Protein AF-A0A415E6S1-F1 (afdb_monomer_lite)

InterPro domains:
  IPR002509 NodB homology domain [PF01522] (375-523)
  IPR002509 NodB homology domain [PS51677] (378-561)
  IPR011055 Duplicated hybrid motif [G3DSA:2.70.70.10] (152-291)
  IPR011055 Duplicated hybrid motif [SSF51261] (133-270)
  IPR011330 Glycoside hydrolase/deacetylase, beta/alpha-barrel [SSF88713] (333-526)
  IPR016047 M23ase, beta-sheet core domain [PF01551] (170-270)

Structure (mmCIF, N/CA/C/O backbone):
data_AF-A0A415E6S1-F1
#
_entry.id   AF-A0A415E6S1-F1
#
loop_
_atom_site.group_PDB
_atom_site.id
_atom_site.type_symbol
_atom_site.label_atom_id
_atom_site.label_alt_id
_atom_site.label_comp_id
_atom_site.label_asym_id
_atom_site.label_entity_id
_atom_site.label_seq_id
_atom_site.pdbx_PDB_ins_code
_atom_site.Cartn_x
_atom_site.Cartn_y
_atom_site.Cartn_z
_atom_site.occupancy
_atom_site.B_iso_or_equiv
_atom_site.auth_seq_id
_atom_site.auth_comp_id
_atom_site.auth_asym_id
_atom_site.auth_atom_id
_atom_site.pdbx_PDB_model_num
ATOM 1 N N . MET A 1 1 ? -60.463 43.673 -50.760 1.00 53.19 1 MET A N 1
ATOM 2 C CA . MET A 1 1 ? -59.347 42.719 -50.571 1.00 53.19 1 MET A CA 1
ATOM 3 C C . MET A 1 1 ? -59.192 42.365 -49.080 1.00 53.19 1 MET A C 1
ATOM 5 O O . MET A 1 1 ? -58.122 42.492 -48.517 1.00 53.19 1 MET A O 1
ATOM 9 N N . ALA A 1 2 ? -60.285 41.932 -48.433 1.00 46.44 2 ALA A N 1
ATOM 10 C CA . ALA A 1 2 ? -60.366 41.672 -46.985 1.00 46.44 2 ALA A CA 1
ATOM 11 C C . ALA A 1 2 ? -61.317 40.492 -46.672 1.00 46.44 2 ALA A C 1
ATOM 13 O O . ALA A 1 2 ? -62.048 40.502 -45.691 1.00 46.44 2 ALA A O 1
ATOM 14 N N . LYS A 1 3 ? -61.373 39.492 -47.566 1.00 42.72 3 LYS A N 1
ATOM 15 C CA . LYS A 1 3 ? -62.243 38.303 -47.427 1.00 42.72 3 LYS A CA 1
ATOM 16 C C . LYS A 1 3 ? -61.540 36.968 -47.728 1.00 42.72 3 LYS A C 1
ATOM 18 O O . LYS A 1 3 ? -62.198 35.946 -47.835 1.00 42.72 3 LYS A O 1
ATOM 23 N N . LYS A 1 4 ? -60.202 36.961 -47.827 1.00 46.59 4 LYS A N 1
ATOM 24 C CA . LYS A 1 4 ? -59.379 35.734 -47.914 1.00 46.59 4 LYS A CA 1
ATOM 25 C C . LYS A 1 4 ? -58.456 35.502 -46.703 1.00 46.59 4 LYS A C 1
ATOM 27 O O . LYS A 1 4 ? -57.761 34.499 -46.677 1.00 46.59 4 LYS A O 1
ATOM 32 N N . PHE A 1 5 ? -58.494 36.368 -45.685 1.00 45.91 5 PHE A N 1
ATOM 33 C CA . PHE A 1 5 ? -57.667 36.230 -44.473 1.00 45.91 5 PHE A CA 1
ATOM 34 C C . PHE A 1 5 ? -58.382 35.590 -43.268 1.00 45.91 5 PHE A C 1
ATOM 36 O O . PHE A 1 5 ? -57.725 35.265 -42.289 1.00 45.91 5 PHE A O 1
ATOM 43 N N . PHE A 1 6 ? -59.696 35.343 -43.334 1.00 45.09 6 PHE A N 1
ATOM 44 C CA . PHE A 1 6 ? -60.446 34.782 -42.196 1.00 45.09 6 PHE A CA 1
ATOM 45 C C . PHE A 1 6 ? -60.616 33.252 -42.237 1.00 45.09 6 PHE A C 1
ATOM 47 O O . PHE A 1 6 ? -60.915 32.640 -41.219 1.00 45.09 6 PHE A O 1
ATOM 54 N N . SER A 1 7 ? -60.378 32.611 -43.386 1.00 47.06 7 SER A N 1
ATOM 55 C CA . SER A 1 7 ? -60.571 31.157 -43.538 1.00 47.06 7 SER A CA 1
ATOM 56 C C . SER A 1 7 ? -59.320 30.319 -43.250 1.00 47.06 7 SER A C 1
ATOM 58 O O . SER A 1 7 ? -59.445 29.115 -43.070 1.00 47.06 7 SER A O 1
ATOM 60 N N . VAL A 1 8 ? -58.132 30.929 -43.152 1.00 46.53 8 VAL A N 1
ATOM 61 C CA . VAL A 1 8 ? -56.895 30.226 -42.743 1.00 46.53 8 VAL A CA 1
ATOM 62 C C . VAL A 1 8 ? -56.692 30.280 -41.221 1.00 46.53 8 VAL A C 1
ATOM 64 O O . VAL A 1 8 ? -56.077 29.388 -40.649 1.00 46.53 8 VAL A O 1
ATOM 67 N N . PHE A 1 9 ? -57.289 31.257 -40.529 1.00 44.22 9 PHE A N 1
ATOM 68 C CA . PHE A 1 9 ? -57.158 31.385 -39.073 1.00 44.22 9 PHE A CA 1
ATOM 69 C C . PHE A 1 9 ? -58.071 30.422 -38.288 1.00 44.22 9 PHE A C 1
ATOM 71 O O . PHE A 1 9 ? -57.733 30.024 -37.178 1.00 44.22 9 PHE A O 1
ATOM 78 N N . LEU A 1 10 ? -59.196 29.984 -38.873 1.00 42.66 10 LEU A N 1
ATOM 79 C CA . LEU A 1 10 ? -60.140 29.082 -38.195 1.00 42.66 10 LEU A CA 1
ATOM 80 C C . LEU A 1 10 ? -59.747 27.592 -38.278 1.00 42.66 10 LEU A C 1
ATOM 82 O O . LEU A 1 10 ? -60.163 26.807 -37.434 1.00 42.66 10 LEU A O 1
ATOM 86 N N . ILE A 1 11 ? -58.916 27.200 -39.253 1.00 46.53 11 ILE A N 1
ATOM 87 C CA . ILE A 1 11 ? -58.429 25.813 -39.386 1.00 46.53 11 ILE A CA 1
ATOM 88 C C . ILE A 1 11 ? -57.214 25.558 -38.474 1.00 46.53 11 ILE A C 1
ATOM 90 O O . ILE A 1 11 ? -57.092 24.463 -37.930 1.00 46.53 11 ILE A O 1
ATOM 94 N N . CYS A 1 12 ? -56.380 26.567 -38.189 1.00 42.03 12 CYS A N 1
ATOM 95 C CA . CYS A 1 12 ? -55.294 26.424 -37.209 1.00 42.03 12 CYS A CA 1
ATOM 96 C C . CYS A 1 12 ? -55.788 26.359 -35.752 1.00 42.03 12 CYS A C 1
ATOM 98 O O . CYS A 1 12 ? -55.133 25.731 -34.926 1.00 42.03 12 CYS A O 1
ATOM 100 N N . LEU A 1 13 ? -56.950 26.942 -35.422 1.00 39.31 13 LEU A N 1
ATOM 101 C CA . LEU A 1 13 ? -57.487 26.864 -34.057 1.00 39.31 13 LEU A CA 1
ATOM 102 C C . LEU A 1 13 ? -58.187 25.526 -33.754 1.00 39.31 13 LEU A C 1
ATOM 104 O O . LEU A 1 13 ? -58.185 25.092 -32.609 1.00 39.31 13 LEU A O 1
ATOM 108 N N . LEU A 1 14 ? -58.738 24.842 -34.763 1.00 40.06 14 LEU A N 1
ATOM 109 C CA . LEU A 1 14 ? -59.421 23.551 -34.583 1.00 40.06 14 LEU A CA 1
ATOM 110 C C . LEU A 1 14 ? -58.464 22.348 -34.523 1.00 40.06 14 LEU A C 1
ATOM 112 O O . LEU A 1 14 ? -58.805 21.340 -33.911 1.00 40.06 14 LEU A O 1
ATOM 116 N N . VAL A 1 15 ? -57.242 22.467 -35.057 1.00 41.88 15 VAL A N 1
ATOM 117 C CA . VAL A 1 15 ? -56.177 21.464 -34.847 1.00 41.88 15 VAL A CA 1
ATOM 118 C C . VAL A 1 15 ? -55.492 21.646 -33.481 1.00 41.88 15 VAL A C 1
ATOM 120 O O . VAL A 1 15 ? -55.059 20.666 -32.884 1.00 41.88 15 VAL A O 1
ATOM 123 N N . CYS A 1 16 ? -55.485 22.859 -32.913 1.00 38.66 16 CYS A N 1
ATOM 124 C CA . CYS A 1 16 ? -54.948 23.108 -31.567 1.00 38.66 16 CYS A CA 1
ATOM 125 C C . CYS A 1 16 ? -55.868 22.675 -30.410 1.00 38.66 16 CYS A C 1
ATOM 127 O O . CYS A 1 16 ? -55.388 22.597 -29.284 1.00 38.66 16 CYS A O 1
ATOM 129 N N . VAL A 1 17 ? -57.149 22.373 -30.652 1.00 38.66 17 VAL A N 1
ATOM 130 C CA . VAL A 1 17 ? -58.081 21.910 -29.597 1.00 38.66 17 VAL A CA 1
ATOM 131 C C . VAL A 1 17 ? -58.258 20.382 -29.595 1.00 38.66 17 VAL A C 1
ATOM 133 O O . VAL A 1 17 ? -58.661 19.819 -28.587 1.00 38.66 17 VAL A O 1
ATOM 136 N N . MET A 1 18 ? -57.877 19.672 -30.667 1.00 36.88 18 MET A N 1
ATOM 137 C CA . MET A 1 18 ? -57.965 18.199 -30.720 1.00 36.88 18 MET A CA 1
ATOM 138 C C . MET A 1 18 ? -56.642 17.457 -30.459 1.00 36.88 18 MET A C 1
ATOM 140 O O . MET A 1 18 ? -56.629 16.230 -30.441 1.00 36.88 18 MET A O 1
ATOM 144 N N . VAL A 1 19 ? -55.539 18.169 -30.202 1.00 40.16 19 VAL A N 1
ATOM 145 C CA . VAL A 1 19 ? -54.283 17.570 -29.691 1.00 40.16 19 VAL A CA 1
ATOM 146 C C . VAL A 1 19 ? -54.112 17.819 -28.180 1.00 40.16 19 VAL A C 1
ATOM 148 O O . VAL A 1 19 ? -53.175 17.325 -27.566 1.00 40.16 19 VAL A O 1
ATOM 151 N N . SER A 1 20 ? -55.058 18.512 -27.535 1.00 38.81 20 SER A N 1
ATOM 152 C CA . SER A 1 20 ? -55.092 18.683 -26.075 1.00 38.81 20 SER A CA 1
ATOM 153 C C . SER A 1 20 ? -55.926 17.631 -25.329 1.00 38.81 20 SER A C 1
ATOM 155 O O . SER A 1 20 ? -56.014 17.708 -24.109 1.00 38.81 20 SER A O 1
ATOM 157 N N . GLU A 1 21 ? -56.526 16.650 -26.018 1.00 38.66 21 GLU A N 1
ATOM 158 C CA . GLU A 1 21 ? -57.407 15.644 -25.386 1.00 38.66 21 GLU A CA 1
ATOM 159 C C . GLU A 1 21 ? -56.908 14.191 -25.443 1.00 38.66 21 GLU A C 1
ATOM 161 O O . GLU A 1 21 ? -57.520 13.315 -24.837 1.00 38.66 21 GLU A O 1
ATOM 166 N N . HIS A 1 22 ? -55.741 13.912 -26.032 1.00 37.94 22 HIS A N 1
ATOM 167 C CA . HIS A 1 22 ? -55.090 12.611 -25.870 1.00 37.94 22 HIS A CA 1
ATOM 168 C C . HIS A 1 22 ? -53.583 12.766 -25.648 1.00 37.94 22 HIS A C 1
ATOM 170 O O . HIS A 1 22 ? -52.907 13.456 -26.396 1.00 37.94 22 HIS A O 1
ATOM 176 N N . SER A 1 23 ? -53.101 12.089 -24.599 1.00 37.34 23 SER A N 1
ATOM 177 C CA . SER A 1 23 ? -51.720 12.000 -24.102 1.00 37.34 23 SER A CA 1
ATOM 178 C C . SER A 1 23 ? -51.146 13.231 -23.390 1.00 37.34 23 SER A C 1
ATOM 180 O O . SER A 1 23 ? -50.175 13.815 -23.847 1.00 37.34 23 SER A O 1
ATOM 182 N N . VAL A 1 24 ? -51.657 13.542 -22.200 1.00 34.47 24 VAL A N 1
ATOM 183 C CA . VAL A 1 24 ? -50.879 13.315 -20.970 1.00 34.47 24 VAL A CA 1
ATOM 184 C C . VAL A 1 24 ? -51.893 12.862 -19.932 1.00 34.47 24 VAL A C 1
ATOM 186 O O . VAL A 1 24 ? -52.658 13.655 -19.392 1.00 34.47 24 VAL A O 1
ATOM 189 N N . GLN A 1 25 ? -51.932 11.555 -19.679 1.00 31.17 25 GLN A N 1
ATOM 190 C CA . GLN A 1 25 ? -52.354 11.066 -18.377 1.00 31.17 25 GLN A CA 1
ATOM 191 C C . GLN A 1 25 ? -51.451 11.802 -17.396 1.00 31.17 25 GLN A C 1
ATOM 193 O O . GLN A 1 25 ? -50.261 11.502 -17.304 1.00 31.17 25 GLN A O 1
ATOM 198 N N . GLY A 1 26 ? -51.983 12.846 -16.759 1.00 30.20 26 GLY A N 1
ATOM 199 C CA . GLY A 1 26 ? -51.362 13.380 -15.573 1.00 30.20 26 GLY A CA 1
ATOM 200 C C . GLY A 1 26 ? -51.194 12.177 -14.669 1.00 30.20 26 GLY A C 1
ATOM 201 O O . GLY A 1 26 ? -52.184 11.641 -14.169 1.00 30.20 26 GLY A O 1
ATOM 202 N N . LEU A 1 27 ? -49.953 11.717 -14.497 1.00 28.41 27 LEU A N 1
ATOM 203 C CA . LEU A 1 27 ? -49.607 11.110 -13.235 1.00 28.41 27 LEU A CA 1
ATOM 204 C C . LEU A 1 27 ? -49.945 12.205 -12.228 1.00 28.41 27 LEU A C 1
ATOM 206 O O . LEU A 1 27 ? -49.181 13.142 -12.007 1.00 28.41 27 LEU A O 1
ATOM 210 N N . MET A 1 28 ? -51.147 12.102 -11.662 1.00 26.94 28 MET A N 1
ATOM 211 C CA . MET A 1 28 ? -51.318 12.363 -10.255 1.00 26.94 28 MET A CA 1
ATOM 212 C C . MET A 1 28 ? -50.160 11.625 -9.599 1.00 26.94 28 MET A C 1
ATOM 214 O O . MET A 1 28 ? -50.206 10.412 -9.411 1.00 26.94 28 MET A O 1
ATOM 218 N N . VAL A 1 29 ? -49.083 12.359 -9.328 1.00 31.41 29 VAL A N 1
ATOM 219 C CA . VAL A 1 29 ? -48.224 12.030 -8.211 1.00 31.41 29 VAL A CA 1
ATOM 220 C C . VAL A 1 29 ? -49.185 12.114 -7.044 1.00 31.41 29 VAL A C 1
ATOM 222 O O . VAL A 1 29 ? -49.510 13.196 -6.554 1.00 31.41 29 VAL A O 1
ATOM 225 N N . THR A 1 30 ? -49.746 10.961 -6.694 1.00 28.36 30 THR A N 1
ATOM 226 C CA . THR A 1 30 ? -50.230 10.705 -5.357 1.00 28.36 30 THR A CA 1
ATOM 227 C C . THR A 1 30 ? -49.049 11.067 -4.483 1.00 28.36 30 THR A C 1
ATOM 229 O O . THR A 1 30 ? -48.061 10.338 -4.397 1.00 28.36 30 THR A O 1
ATOM 232 N N . SER A 1 31 ? -49.079 12.281 -3.940 1.00 35.88 31 SER A N 1
ATOM 233 C CA . SER A 1 31 ? -48.238 12.614 -2.822 1.00 35.88 31 SER A CA 1
ATOM 234 C C . SER A 1 31 ? -48.747 11.733 -1.696 1.00 35.88 31 SER A C 1
ATOM 236 O O . SER A 1 31 ? -49.582 12.130 -0.888 1.00 35.88 31 SER A O 1
ATOM 238 N N . ASP A 1 32 ? -48.190 10.530 -1.618 1.00 34.91 32 ASP A N 1
ATOM 239 C CA . ASP A 1 32 ? -48.015 9.839 -0.355 1.00 34.91 32 ASP A CA 1
ATOM 240 C C . ASP A 1 32 ? -47.027 10.674 0.472 1.00 34.91 32 ASP A C 1
ATOM 242 O O . ASP A 1 32 ? -45.931 10.255 0.829 1.00 34.91 32 ASP A O 1
ATOM 246 N N . LYS A 1 33 ? -47.420 11.913 0.797 1.00 42.38 33 LYS A N 1
ATOM 247 C CA . LYS A 1 33 ? -46.926 12.620 1.965 1.00 42.38 33 LYS A CA 1
ATOM 248 C C . LYS A 1 33 ? -47.604 11.959 3.157 1.00 42.38 33 LYS A C 1
ATOM 250 O O . LYS A 1 33 ? -48.403 12.569 3.863 1.00 42.38 33 LYS A O 1
ATOM 255 N N . ALA A 1 34 ? -47.209 10.715 3.424 1.00 40.41 34 ALA A N 1
ATOM 256 C CA . ALA A 1 34 ? -46.906 10.388 4.800 1.00 40.41 34 ALA A CA 1
ATOM 257 C C . ALA A 1 34 ? -45.956 11.501 5.253 1.00 40.41 34 ALA A C 1
ATOM 259 O O . ALA A 1 34 ? -44.884 11.681 4.674 1.00 40.41 34 ALA A O 1
ATOM 260 N N . ASN A 1 35 ? -46.420 12.359 6.158 1.00 45.81 35 ASN A N 1
ATOM 261 C CA . ASN A 1 35 ? -45.627 13.448 6.705 1.00 45.81 35 ASN A CA 1
ATOM 262 C C . ASN A 1 35 ? -44.537 12.785 7.553 1.00 45.81 35 ASN A C 1
ATOM 264 O O . ASN A 1 35 ? -44.723 12.574 8.746 1.00 45.81 35 ASN A O 1
ATOM 268 N N . LYS A 1 36 ? -43.477 12.303 6.898 1.00 55.59 36 LYS A N 1
ATOM 269 C CA . LYS A 1 36 ? -42.393 11.598 7.565 1.00 55.59 36 LYS A CA 1
ATOM 270 C C . LYS A 1 36 ? -41.758 12.579 8.548 1.00 55.59 36 LYS A C 1
ATOM 272 O O . LYS A 1 36 ? -41.438 13.714 8.185 1.00 55.59 36 LYS A O 1
ATOM 277 N N . ASP A 1 37 ? -41.632 12.141 9.792 1.00 77.31 37 ASP A N 1
ATOM 278 C CA . ASP A 1 37 ? -41.113 12.940 10.895 1.00 77.31 37 ASP A CA 1
ATOM 279 C C . ASP A 1 37 ? -39.579 12.877 10.899 1.00 77.31 37 ASP A C 1
ATOM 281 O O . ASP A 1 37 ? -38.951 12.092 11.611 1.00 77.31 37 ASP A O 1
ATOM 285 N N . TYR A 1 38 ? -38.964 13.637 9.993 1.00 81.62 38 TYR A N 1
ATOM 286 C CA . TYR A 1 38 ? -37.515 13.810 9.918 1.00 81.62 38 TYR A CA 1
ATOM 287 C C . TYR A 1 38 ? -37.131 15.281 10.092 1.00 81.62 38 TYR A C 1
ATOM 289 O O . TYR A 1 38 ? -37.930 16.189 9.850 1.00 81.62 38 TYR A O 1
ATOM 297 N N . ILE A 1 39 ? -35.888 15.513 10.521 1.00 87.81 39 ILE A N 1
ATOM 298 C CA . ILE A 1 39 ? -35.349 16.854 10.754 1.00 87.81 39 ILE A CA 1
ATOM 299 C C . ILE A 1 39 ? -35.243 17.597 9.416 1.00 87.81 39 ILE A C 1
ATOM 301 O O . ILE A 1 39 ? -34.673 17.086 8.454 1.00 87.81 39 ILE A O 1
ATOM 305 N N . LYS A 1 40 ? -35.808 18.808 9.355 1.00 88.38 40 LYS A N 1
ATOM 306 C CA . LYS A 1 40 ? -35.870 19.642 8.136 1.00 88.38 40 LYS A CA 1
ATOM 307 C C . LYS A 1 40 ? -34.883 20.807 8.135 1.00 88.38 40 LYS A C 1
ATOM 309 O O . LYS A 1 40 ? -34.730 21.463 7.112 1.00 88.38 40 LYS A O 1
ATOM 314 N N . TRP A 1 41 ? -34.258 21.075 9.274 1.00 88.50 41 TRP A N 1
ATOM 315 C CA . TRP A 1 41 ? -33.270 22.125 9.466 1.00 88.50 41 TRP A CA 1
ATOM 316 C C . TRP A 1 41 ? -32.415 21.772 10.682 1.00 88.50 41 TRP A C 1
ATOM 318 O O . TRP A 1 41 ? -32.930 21.147 11.607 1.00 88.50 41 TRP A O 1
ATOM 328 N N . VAL A 1 42 ? -31.138 22.146 10.656 1.00 90.88 42 VAL A N 1
ATOM 329 C CA . VAL A 1 42 ? -30.187 21.953 11.753 1.00 90.88 42 VAL A CA 1
ATOM 330 C C . VAL A 1 42 ? -29.473 23.273 12.001 1.00 90.88 42 VAL A C 1
ATOM 332 O O . VAL A 1 42 ? -29.008 23.897 11.048 1.00 90.88 42 VAL A O 1
ATOM 335 N N . ASP A 1 43 ? -29.397 23.660 13.273 1.00 84.50 43 ASP A N 1
ATOM 336 C CA . ASP A 1 43 ? -28.526 24.738 13.733 1.00 84.50 43 ASP A CA 1
ATOM 337 C C . ASP A 1 43 ? -27.207 24.132 14.193 1.00 84.50 43 ASP A C 1
ATOM 339 O O . ASP A 1 43 ? -27.214 23.271 15.076 1.00 84.50 43 ASP A O 1
ATOM 343 N N . PHE A 1 44 ? -26.096 24.545 13.596 1.00 90.94 44 PHE A N 1
ATOM 344 C CA . PHE A 1 44 ? -24.767 24.053 13.954 1.00 90.94 44 PHE A CA 1
ATOM 345 C C . PHE A 1 44 ? -23.789 25.222 14.091 1.00 90.94 44 PHE A C 1
ATOM 347 O O . PHE A 1 44 ? -22.757 25.268 13.434 1.00 90.94 44 PHE A O 1
ATOM 354 N N . ASP A 1 45 ? -24.142 26.181 14.943 1.00 88.56 45 ASP A N 1
ATOM 355 C CA . ASP A 1 45 ? -23.310 27.339 15.291 1.00 88.56 45 ASP A CA 1
ATOM 356 C C . ASP A 1 45 ? -22.464 27.056 16.545 1.00 88.56 45 ASP A C 1
ATOM 358 O O . ASP A 1 45 ? -22.467 27.810 17.513 1.00 88.56 45 ASP A O 1
ATOM 362 N N . ILE A 1 46 ? -21.809 25.889 16.588 1.00 95.06 46 ILE A N 1
ATOM 363 C CA . ILE A 1 46 ? -20.961 25.497 17.722 1.00 95.06 46 ILE A CA 1
ATOM 364 C C . ILE A 1 46 ? -19.588 26.152 17.560 1.00 95.06 46 ILE A C 1
ATOM 366 O O . ILE A 1 46 ? -18.941 26.006 16.522 1.00 95.06 46 ILE A O 1
ATOM 370 N N . THR A 1 47 ? -19.106 26.836 18.600 1.00 96.12 47 THR A N 1
ATOM 371 C CA . THR A 1 47 ? -17.765 27.433 18.592 1.00 96.12 47 THR A CA 1
ATOM 372 C C . THR A 1 47 ? -16.670 26.367 18.584 1.00 96.12 47 THR A C 1
ATOM 374 O O . THR A 1 47 ? -16.848 25.237 19.043 1.00 96.12 47 THR A O 1
ATOM 377 N N . TYR A 1 48 ? -15.492 26.740 18.079 1.00 95.88 48 TYR A N 1
ATOM 378 C CA . TYR A 1 48 ? -14.317 25.867 18.094 1.00 95.88 48 TYR A CA 1
ATOM 379 C C . TYR A 1 48 ? -13.960 25.429 19.524 1.00 95.88 48 TYR A C 1
ATOM 381 O O . TYR A 1 48 ? -13.646 24.265 19.747 1.00 95.88 48 TYR A O 1
ATOM 389 N N . GLU A 1 49 ? -14.042 26.352 20.483 1.00 97.81 49 GLU A N 1
ATOM 390 C CA . GLU A 1 49 ? -13.709 26.118 21.886 1.00 97.81 49 GLU A CA 1
ATOM 391 C C . GLU A 1 49 ? -14.653 25.082 22.516 1.00 97.81 49 GLU A C 1
ATOM 393 O O . GLU A 1 49 ? -14.190 24.150 23.164 1.00 97.81 49 GLU A O 1
ATOM 398 N N . ALA A 1 50 ? -15.963 25.180 22.257 1.00 98.19 50 ALA A N 1
ATOM 399 C CA . ALA A 1 50 ? -16.932 24.202 22.751 1.00 98.19 50 ALA A CA 1
ATOM 400 C C . ALA A 1 50 ? -16.741 22.812 22.120 1.00 98.19 50 ALA A C 1
ATOM 402 O O . ALA A 1 50 ? -16.864 21.805 22.816 1.00 98.19 50 ALA A O 1
ATOM 403 N N . LEU A 1 51 ? -16.426 22.750 20.818 1.00 98.19 51 LEU A N 1
ATOM 404 C CA . LEU A 1 51 ? -16.111 21.490 20.135 1.00 98.19 51 LEU A CA 1
ATOM 405 C C . LEU A 1 51 ? -14.866 20.822 20.725 1.00 98.19 51 LEU A C 1
ATOM 407 O O . LEU A 1 51 ? -14.899 19.627 21.004 1.00 98.19 51 LEU A O 1
ATOM 411 N N . GLU A 1 52 ? -13.779 21.578 20.894 1.00 98.06 52 GLU A N 1
ATOM 412 C CA . GLU A 1 52 ? -12.516 21.059 21.423 1.00 98.06 52 GLU A CA 1
ATOM 413 C C . GLU A 1 52 ? -12.663 20.581 22.870 1.00 98.06 52 GLU A C 1
ATOM 415 O O . GLU A 1 52 ? -12.247 19.467 23.184 1.00 98.06 52 GLU A O 1
ATOM 420 N N . ASP A 1 53 ? -13.295 21.375 23.734 1.00 98.50 53 ASP A N 1
ATOM 421 C CA . ASP A 1 53 ? -13.455 21.020 25.143 1.00 98.50 53 ASP A CA 1
ATOM 422 C C . ASP A 1 53 ? -14.346 19.780 25.321 1.00 98.50 53 ASP A C 1
ATOM 424 O O . ASP A 1 53 ? -13.968 18.850 26.033 1.00 98.50 53 ASP A O 1
ATOM 428 N N . ALA A 1 54 ? -15.493 19.713 24.631 1.00 98.62 54 ALA A N 1
ATOM 429 C CA . ALA A 1 54 ? -16.375 18.547 24.698 1.00 98.62 54 ALA A CA 1
ATOM 430 C C . ALA A 1 54 ? -15.695 17.280 24.149 1.00 98.62 54 ALA A C 1
ATOM 432 O O . ALA A 1 54 ? -15.832 16.205 24.731 1.00 98.62 54 ALA A O 1
ATOM 433 N N . MET A 1 55 ? -14.937 17.408 23.054 1.00 98.25 55 MET A N 1
ATOM 434 C CA . MET A 1 55 ? -14.163 16.312 22.469 1.00 98.25 55 MET A CA 1
ATOM 435 C C . MET A 1 55 ? -13.094 15.786 23.432 1.00 98.25 55 MET A C 1
ATOM 437 O O . MET A 1 55 ? -12.938 14.574 23.563 1.00 98.25 55 MET A O 1
ATOM 441 N N . ASN A 1 56 ? -12.360 16.676 24.105 1.00 97.81 56 ASN A N 1
ATOM 442 C CA . ASN A 1 56 ? -11.329 16.274 25.060 1.00 97.81 56 ASN A CA 1
ATOM 443 C C . ASN A 1 56 ? -11.937 15.501 26.236 1.00 97.81 56 ASN A C 1
ATOM 445 O O . ASN A 1 56 ? -11.406 14.456 26.596 1.00 97.81 56 ASN A O 1
ATOM 449 N N . VAL A 1 57 ? -13.083 15.942 26.769 1.00 98.12 57 VAL A N 1
ATOM 450 C CA . VAL A 1 57 ? -13.795 15.210 27.832 1.00 98.12 57 VAL A CA 1
ATOM 451 C C . VAL A 1 57 ? -14.218 13.810 27.375 1.00 98.12 57 VAL A C 1
ATOM 453 O O . VAL A 1 57 ? -14.021 12.841 28.108 1.00 98.12 57 VAL A O 1
ATOM 456 N N . ASP A 1 58 ? -14.764 13.674 26.167 1.00 98.19 58 ASP A N 1
ATOM 457 C CA . ASP A 1 58 ? -15.154 12.374 25.600 1.00 98.19 58 ASP A CA 1
ATOM 458 C C . ASP A 1 58 ? -13.952 11.424 25.503 1.00 98.19 58 ASP A C 1
ATOM 460 O O . ASP A 1 58 ? -13.994 10.307 26.024 1.00 98.19 58 ASP A O 1
ATOM 464 N N . ILE A 1 59 ? -12.832 11.910 24.958 1.00 95.50 59 ILE A N 1
ATOM 465 C CA . ILE A 1 59 ? -11.588 11.142 24.840 1.00 95.50 59 ILE A CA 1
ATOM 466 C C . ILE A 1 59 ? -11.028 10.750 26.215 1.00 95.50 59 ILE A C 1
ATOM 468 O O . ILE A 1 59 ? -10.676 9.591 26.431 1.00 95.50 59 ILE A O 1
ATOM 472 N N . GLU A 1 60 ? -10.948 11.692 27.156 1.00 95.69 60 GLU A N 1
ATOM 473 C CA . GLU A 1 60 ? -10.356 11.478 28.483 1.00 95.69 60 GLU A CA 1
ATOM 474 C C . GLU A 1 60 ? -11.183 10.533 29.364 1.00 95.69 60 GLU A C 1
ATOM 476 O O . GLU A 1 60 ? -10.631 9.826 30.213 1.00 95.69 60 GLU A O 1
ATOM 481 N N . THR A 1 61 ? -12.503 10.506 29.173 1.00 95.31 61 THR A N 1
ATOM 482 C CA . THR A 1 61 ? -13.422 9.674 29.963 1.00 95.31 61 THR A CA 1
ATOM 483 C C . THR A 1 61 ? -13.692 8.303 29.345 1.00 95.31 61 THR A C 1
ATOM 485 O O . THR A 1 61 ? -14.308 7.465 29.994 1.00 95.31 61 THR A O 1
ATOM 488 N N . TYR A 1 62 ? -13.223 8.032 28.122 1.00 91.81 62 TYR A N 1
ATOM 489 C CA . TYR A 1 62 ? -13.519 6.794 27.389 1.00 91.81 62 TYR A CA 1
ATOM 490 C C . TYR A 1 62 ? -13.159 5.500 28.135 1.00 91.81 62 TYR A C 1
ATOM 492 O O . TYR A 1 62 ? -13.934 4.546 28.123 1.00 91.81 62 TYR A O 1
ATOM 500 N N . GLU A 1 63 ? -12.005 5.460 28.807 1.00 87.69 63 GLU A N 1
ATOM 501 C CA . GLU A 1 63 ? -11.568 4.284 29.580 1.00 87.69 63 GLU A CA 1
ATOM 502 C C . GLU A 1 63 ? -12.002 4.320 31.056 1.00 87.69 63 GLU A C 1
ATOM 504 O O . GLU A 1 63 ? -11.616 3.450 31.840 1.00 87.69 63 GLU A O 1
ATOM 509 N N . GLN A 1 64 ? -12.772 5.331 31.462 1.00 90.12 64 GLN A N 1
ATOM 510 C CA . GLN A 1 64 ? -13.242 5.478 32.837 1.00 90.12 64 GLN A CA 1
ATOM 511 C C . GLN A 1 64 ? -14.576 4.747 33.042 1.00 90.12 64 GLN A C 1
ATOM 513 O O . GLN A 1 64 ? -15.309 4.473 32.093 1.00 90.12 64 GLN A O 1
ATOM 518 N N . ASP A 1 65 ? -14.922 4.460 34.302 1.00 84.19 65 ASP A N 1
ATOM 519 C CA . ASP A 1 65 ? -16.202 3.820 34.654 1.00 84.19 65 ASP A CA 1
ATOM 520 C C . ASP A 1 65 ? -17.417 4.640 34.172 1.00 84.19 65 ASP A C 1
ATOM 522 O O . ASP A 1 65 ? -18.476 4.082 33.880 1.00 84.19 65 ASP A O 1
ATOM 526 N N . LEU A 1 66 ? -17.251 5.964 34.075 1.00 89.75 66 LEU A N 1
ATOM 527 C CA . LEU A 1 66 ? -18.210 6.901 33.507 1.00 89.75 66 LEU A CA 1
ATOM 528 C C . LEU A 1 66 ? -17.599 7.567 32.268 1.00 89.75 66 LEU A C 1
ATOM 530 O O . LEU A 1 66 ? -16.807 8.499 32.388 1.00 89.75 66 LEU A O 1
ATOM 534 N N . HIS A 1 67 ? -18.015 7.118 31.088 1.00 93.50 67 HIS A N 1
ATOM 535 C CA . HIS A 1 67 ? -17.718 7.788 29.825 1.00 93.50 67 HIS A CA 1
ATOM 536 C C . HIS A 1 67 ? -18.769 8.864 29.522 1.00 93.50 67 HIS A C 1
ATOM 538 O O . HIS A 1 67 ? -19.971 8.605 29.622 1.00 93.50 67 HIS A O 1
ATOM 544 N N . VAL A 1 68 ? -18.326 10.062 29.134 1.00 95.31 68 VAL A N 1
ATOM 545 C CA . VAL A 1 68 ? -19.197 11.211 28.861 1.00 95.31 68 VAL A CA 1
ATOM 546 C C . VAL A 1 68 ? -19.101 11.596 27.389 1.00 95.31 68 VAL A C 1
ATOM 548 O O . VAL A 1 68 ? -18.080 12.117 26.954 1.00 95.31 68 VAL A O 1
ATOM 551 N N . SER A 1 69 ? -20.173 11.387 26.618 1.00 96.19 69 SER A N 1
ATOM 552 C CA . SER A 1 69 ? -20.139 11.684 25.184 1.00 96.19 69 SER A CA 1
ATOM 553 C C . SER A 1 69 ? -20.114 13.187 24.896 1.00 96.19 69 SER A C 1
ATOM 555 O O . SER A 1 69 ? -20.939 13.951 25.402 1.00 96.19 69 SER A O 1
ATOM 557 N N . TRP A 1 70 ? -19.256 13.618 23.973 1.00 98.00 70 TRP A N 1
ATOM 558 C CA . TRP A 1 70 ? -19.229 14.994 23.479 1.00 98.00 70 TRP A CA 1
ATOM 559 C C . TRP A 1 70 ? -20.539 15.405 22.804 1.00 98.00 70 TRP A C 1
ATOM 561 O O . TRP A 1 70 ? -20.909 16.576 22.858 1.00 98.00 70 TRP A O 1
ATOM 571 N N . VAL A 1 71 ? -21.291 14.465 22.215 1.00 98.06 71 VAL A N 1
ATOM 572 C CA . VAL A 1 71 ? -22.602 14.773 21.630 1.00 98.06 71 VAL A CA 1
ATOM 573 C C . VAL A 1 71 ? -23.611 15.109 22.725 1.00 98.06 71 VAL A C 1
ATOM 575 O O . VAL A 1 71 ? -24.398 16.041 22.553 1.00 98.06 71 VAL A O 1
ATOM 578 N N . ASP A 1 72 ? -23.557 14.409 23.860 1.00 98.25 72 ASP A N 1
ATOM 579 C CA . ASP A 1 72 ? -24.403 14.700 25.018 1.00 98.25 72 ASP A CA 1
ATOM 580 C C . ASP A 1 72 ? -24.084 16.066 25.610 1.00 98.25 72 ASP A C 1
ATOM 582 O O . ASP A 1 72 ? -24.996 16.872 25.809 1.00 98.25 72 ASP A O 1
ATOM 586 N N . ILE A 1 73 ? -22.792 16.353 25.806 1.00 98.50 73 ILE A N 1
ATOM 587 C CA . ILE A 1 73 ? -22.314 17.651 26.289 1.00 98.50 73 ILE A CA 1
ATOM 588 C C . ILE A 1 73 ? -22.816 18.765 25.367 1.00 98.50 73 ILE A C 1
ATOM 590 O O . ILE A 1 73 ? -23.462 19.710 25.818 1.00 98.50 73 ILE A O 1
ATOM 594 N N . LEU A 1 74 ? -22.572 18.652 24.060 1.00 98.50 74 LEU A N 1
ATOM 595 C CA . LEU A 1 74 ? -22.939 19.689 23.099 1.00 98.50 74 LEU A CA 1
ATOM 596 C C . LEU A 1 74 ? -24.459 19.850 22.983 1.00 98.50 74 LEU A C 1
ATOM 598 O O . LEU A 1 74 ? -24.945 20.979 22.932 1.00 98.50 74 LEU A O 1
ATOM 602 N N . ALA A 1 75 ? -25.232 18.762 22.999 1.00 98.25 75 ALA A N 1
ATOM 603 C CA . ALA A 1 75 ? -26.693 18.829 22.962 1.00 98.25 75 ALA A CA 1
ATOM 604 C C . ALA A 1 75 ? -27.281 19.466 24.231 1.00 98.25 75 ALA A C 1
ATOM 606 O O . ALA A 1 75 ? -28.240 20.242 24.150 1.00 98.25 75 ALA A O 1
ATOM 607 N N . PHE A 1 76 ? -26.691 19.182 25.395 1.00 98.38 76 PHE A N 1
ATOM 608 C CA . PHE A 1 76 ? -27.006 19.856 26.652 1.00 98.38 76 PHE A CA 1
ATOM 609 C C . PHE A 1 76 ? -26.692 21.357 26.578 1.00 98.38 76 PHE A C 1
ATOM 611 O O . PHE A 1 76 ? -27.565 22.179 26.870 1.00 98.38 76 PHE A O 1
ATOM 618 N N . LEU A 1 77 ? -25.487 21.730 26.132 1.00 98.19 77 LEU A N 1
ATOM 619 C CA . LEU A 1 77 ? -25.076 23.130 25.993 1.00 98.19 77 LEU A CA 1
ATOM 620 C C . LEU A 1 77 ? -25.979 23.884 25.011 1.00 98.19 77 LEU A C 1
ATOM 622 O O . LEU A 1 77 ? -26.431 24.987 25.308 1.00 98.19 77 LEU A O 1
ATOM 626 N N . ALA A 1 78 ? -26.346 23.264 23.891 1.00 97.44 78 ALA A N 1
ATOM 627 C CA . ALA A 1 78 ? -27.275 23.856 22.940 1.00 97.44 78 ALA A CA 1
ATOM 628 C C . ALA A 1 78 ? -28.666 24.079 23.545 1.00 97.44 78 ALA A C 1
ATOM 630 O O . ALA A 1 78 ? -29.271 25.127 23.322 1.00 97.44 78 ALA A O 1
ATOM 631 N N . CYS A 1 79 ? -29.165 23.158 24.375 1.00 96.75 79 CYS A N 1
ATOM 632 C CA . CYS A 1 79 ? -30.400 23.391 25.127 1.00 96.75 79 CYS A CA 1
ATOM 633 C C . CYS A 1 79 ? -30.263 24.545 26.117 1.00 96.75 79 CYS A C 1
ATOM 635 O O . CYS A 1 79 ? -31.184 25.354 26.247 1.00 96.75 79 CYS A O 1
ATOM 637 N N . LYS A 1 80 ? -29.125 24.617 26.811 1.00 96.38 80 LYS A N 1
ATOM 638 C CA . LYS A 1 80 ? -28.834 25.650 27.804 1.00 96.38 80 LYS A CA 1
ATOM 639 C C . LYS A 1 80 ? -28.753 27.043 27.179 1.00 96.38 80 LYS A C 1
ATOM 641 O O . LYS A 1 80 ? -29.274 27.994 27.757 1.00 96.38 80 LYS A O 1
ATOM 646 N N . TYR A 1 81 ? -28.138 27.152 26.007 1.00 96.06 81 TYR A N 1
ATOM 647 C CA . TYR A 1 81 ? -27.910 28.419 25.312 1.00 96.06 81 TYR A CA 1
ATOM 648 C C . TYR A 1 81 ? -28.963 28.742 24.245 1.00 96.06 81 TYR A C 1
ATOM 650 O O . TYR A 1 81 ? -28.935 29.817 23.656 1.00 96.06 81 TYR A O 1
ATOM 658 N N . GLY A 1 82 ? -29.904 27.832 23.983 1.00 93.25 82 GLY A N 1
ATOM 659 C CA . GLY A 1 82 ? -30.876 27.987 22.901 1.00 93.25 82 GLY A CA 1
ATOM 660 C C . GLY A 1 82 ? -30.247 27.924 21.504 1.00 93.25 82 GLY A C 1
ATOM 661 O O . GLY A 1 82 ? -30.780 28.533 20.583 1.00 93.25 82 GLY A O 1
ATOM 662 N N . GLY A 1 83 ? -29.126 27.210 21.357 1.00 90.44 83 GLY A N 1
ATOM 663 C CA . GLY A 1 83 ? -28.355 27.076 20.115 1.00 90.44 83 GLY A CA 1
ATOM 664 C C . GLY A 1 83 ? -27.243 28.111 19.899 1.00 90.44 83 GLY A C 1
ATOM 665 O O . GLY A 1 83 ? -26.425 27.902 19.015 1.00 90.44 83 GLY A O 1
ATOM 666 N N . ASP A 1 84 ? -27.165 29.175 20.705 1.00 92.50 84 ASP A N 1
ATOM 667 C CA . ASP A 1 84 ? -26.181 30.259 20.546 1.00 92.50 84 ASP A CA 1
ATOM 668 C C . ASP A 1 84 ? -24.912 30.009 21.383 1.00 92.50 84 ASP A C 1
ATOM 670 O O . ASP A 1 84 ? -24.850 30.328 22.575 1.00 92.50 84 ASP A O 1
ATOM 674 N N . PHE A 1 85 ? -23.870 29.450 20.764 1.00 95.62 85 PHE A N 1
ATOM 675 C CA . PHE A 1 85 ? -22.603 29.173 21.451 1.00 95.62 85 PHE A CA 1
ATOM 676 C C . PHE A 1 85 ? -21.704 30.404 21.631 1.00 95.62 85 PHE A C 1
ATOM 678 O O . PHE A 1 85 ? -20.634 30.274 22.230 1.00 95.62 85 PHE A O 1
ATOM 685 N N . SER A 1 86 ? -22.118 31.617 21.236 1.00 93.00 86 SER A N 1
ATOM 686 C CA . SER A 1 86 ? -21.376 32.830 21.623 1.00 93.00 86 SER A CA 1
ATOM 687 C C . SER A 1 86 ? -21.360 33.043 23.148 1.00 93.00 86 SER A C 1
ATOM 689 O O . SER A 1 86 ? -20.488 33.734 23.678 1.00 93.00 86 SER A O 1
ATOM 691 N N . MET A 1 87 ? -22.293 32.402 23.864 1.00 92.44 87 MET A N 1
ATOM 692 C CA . MET A 1 87 ? -22.393 32.392 25.327 1.00 92.44 87 MET A CA 1
ATOM 693 C C . MET A 1 87 ? -21.614 31.251 26.002 1.00 92.44 87 MET A C 1
ATOM 695 O O . MET A 1 87 ? -21.721 31.090 27.219 1.00 92.44 87 MET A O 1
ATOM 699 N N . TYR A 1 88 ? -20.858 30.456 25.237 1.00 97.19 88 TYR A N 1
ATOM 700 C CA . TYR A 1 88 ? -20.162 29.275 25.740 1.00 97.19 88 TYR A CA 1
ATOM 701 C C . TYR A 1 88 ? -19.282 29.574 26.964 1.00 97.19 88 TYR A C 1
ATOM 703 O O . TYR A 1 88 ? -18.484 30.516 26.982 1.00 97.19 88 TYR A O 1
ATOM 711 N N . SER A 1 89 ? -19.404 28.725 27.986 1.00 97.19 89 SER A N 1
ATOM 712 C CA . SER A 1 89 ? -18.550 28.734 29.167 1.00 97.19 89 SER A CA 1
ATOM 713 C C . SER A 1 89 ? -18.113 27.319 29.522 1.00 97.19 89 SER A C 1
ATOM 715 O O . SER A 1 89 ? -18.952 26.460 29.771 1.00 97.19 89 SER A O 1
ATOM 717 N N . HIS A 1 90 ? -16.801 27.107 29.657 1.00 97.25 90 HIS A N 1
ATOM 718 C CA . HIS A 1 90 ? -16.224 25.824 30.082 1.00 97.25 90 HIS A CA 1
ATOM 719 C C . HIS A 1 90 ? -16.824 25.299 31.401 1.00 97.25 90 HIS A C 1
ATOM 721 O O . HIS A 1 90 ? -17.044 24.106 31.560 1.00 97.25 90 HIS A O 1
ATOM 727 N N . LYS A 1 91 ? -17.219 26.207 32.308 1.00 98.06 91 LYS A N 1
ATOM 728 C CA . LYS A 1 91 ? -17.870 25.864 33.585 1.00 98.06 91 LYS A CA 1
ATOM 729 C C . LYS A 1 91 ? -19.165 25.069 33.424 1.00 98.06 91 LYS A C 1
ATOM 731 O O . LYS A 1 91 ? -19.585 24.396 34.359 1.00 98.06 91 LYS A O 1
ATOM 736 N N . ASP A 1 92 ? -19.838 25.201 32.285 1.00 98.19 92 ASP A N 1
ATOM 737 C CA . ASP A 1 92 ? -21.064 24.457 32.019 1.00 98.19 92 ASP A CA 1
ATOM 738 C C . ASP A 1 92 ? -20.775 23.002 31.623 1.00 98.19 92 ASP A C 1
ATOM 740 O O . ASP A 1 92 ? -21.608 22.141 31.903 1.00 98.19 92 ASP A O 1
ATOM 744 N N . ILE A 1 93 ? -19.596 22.720 31.053 1.00 98.19 93 ILE A N 1
ATOM 745 C CA . ILE A 1 93 ? -19.086 21.353 30.874 1.00 98.19 93 ILE A CA 1
ATOM 746 C C . ILE A 1 93 ? -18.677 20.779 32.229 1.00 98.19 93 ILE A C 1
ATOM 748 O O . ILE A 1 93 ? -19.134 19.690 32.564 1.00 98.19 93 ILE A O 1
ATOM 752 N N . ASP A 1 94 ? -17.909 21.531 33.029 1.00 97.62 94 ASP A N 1
ATOM 753 C CA . ASP A 1 94 ? -17.518 21.113 34.385 1.00 97.62 94 ASP A CA 1
ATOM 754 C C . ASP A 1 94 ? -18.752 20.709 35.200 1.00 97.62 94 ASP A C 1
ATOM 756 O O . ASP A 1 94 ? -18.828 19.599 35.716 1.00 97.62 94 ASP A O 1
ATOM 760 N N . TRP A 1 95 ? -19.774 21.573 35.230 1.00 98.12 95 TRP A N 1
ATOM 761 C CA . TRP A 1 95 ? -21.026 21.296 35.932 1.00 98.12 95 TRP A CA 1
ATOM 762 C 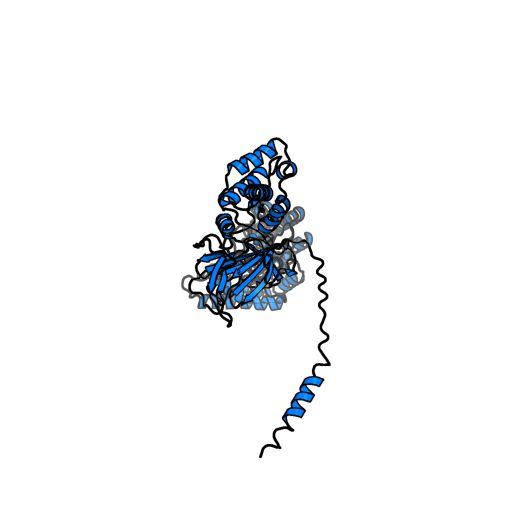C . TRP A 1 95 ? -21.728 20.035 35.413 1.00 98.12 95 TRP A C 1
ATOM 764 O O . TRP A 1 95 ? -22.248 19.250 36.207 1.00 98.12 95 TRP A O 1
ATOM 774 N N . PHE A 1 96 ? -21.761 19.828 34.092 1.00 97.94 96 PHE A N 1
ATOM 775 C CA . PHE A 1 96 ? -22.384 18.649 33.488 1.00 97.94 96 PHE A CA 1
ATOM 776 C C . PHE A 1 96 ? -21.656 17.364 33.906 1.00 97.94 96 PHE A C 1
ATOM 778 O O . PHE A 1 96 ? -22.291 16.422 34.378 1.00 97.94 96 PHE A O 1
ATOM 785 N N . VAL A 1 97 ? -20.324 17.352 33.808 1.00 96.81 97 VAL A N 1
ATOM 786 C CA . VAL A 1 97 ? -19.470 16.212 34.175 1.00 96.81 97 VAL A CA 1
ATOM 787 C C . VAL A 1 97 ? -19.517 15.934 35.680 1.00 96.81 97 VAL A C 1
ATOM 789 O O . VAL A 1 97 ? -19.639 14.780 36.088 1.00 96.81 97 VAL A O 1
ATOM 792 N N . GLU A 1 98 ? -19.462 16.965 36.525 1.00 96.69 98 GLU A N 1
ATOM 793 C CA . GLU A 1 98 ? -19.603 16.837 37.982 1.00 96.69 98 GLU A CA 1
ATOM 794 C C . GLU A 1 98 ? -20.962 16.231 38.357 1.00 96.69 98 GLU A C 1
ATOM 796 O O . GLU A 1 98 ? -21.020 15.282 39.136 1.00 96.69 98 GLU A O 1
ATOM 801 N N . THR A 1 99 ? -22.050 16.700 37.739 1.00 97.12 99 THR A N 1
ATOM 802 C CA . THR A 1 99 ? -23.409 16.204 38.021 1.00 97.12 99 THR A CA 1
ATOM 803 C C . THR A 1 99 ? -23.578 14.725 37.645 1.00 97.12 99 THR A C 1
ATOM 805 O O . THR A 1 99 ? -24.263 13.980 38.354 1.00 97.12 99 THR A O 1
ATOM 808 N N . LEU A 1 100 ? -22.939 14.275 36.557 1.00 96.38 100 LEU A N 1
ATOM 809 C CA . LEU A 1 100 ? -22.903 12.855 36.188 1.00 96.38 100 LEU A CA 1
ATOM 810 C C . LEU A 1 100 ? -22.070 12.029 37.183 1.00 96.38 100 LEU A C 1
ATOM 812 O O . LEU A 1 100 ? -22.502 10.960 37.611 1.00 96.38 100 LEU A O 1
ATOM 816 N N . ASN A 1 101 ? -20.915 12.543 37.618 1.00 92.88 101 ASN A N 1
ATOM 817 C CA . ASN A 1 101 ? -20.073 11.892 38.630 1.00 92.88 101 ASN A CA 1
ATOM 818 C C . ASN A 1 101 ? -20.761 11.764 40.001 1.00 92.88 101 ASN A C 1
ATOM 820 O O . ASN A 1 101 ? -20.501 10.817 40.742 1.00 92.88 101 ASN A O 1
ATOM 824 N N . GLU A 1 102 ? -21.670 12.681 40.339 1.00 95.50 102 GLU A N 1
ATOM 825 C CA . GLU A 1 102 ? -22.515 12.603 41.539 1.00 95.50 102 GLU A CA 1
ATOM 826 C C . GLU A 1 102 ? -23.635 11.544 41.434 1.00 95.50 102 GLU A C 1
ATOM 828 O O . GLU A 1 102 ? -24.343 11.292 42.413 1.00 95.50 102 GLU A O 1
ATOM 833 N N . GLY A 1 103 ? -23.772 10.882 40.279 1.00 93.25 103 GLY A N 1
ATOM 834 C CA . GLY A 1 103 ? -24.677 9.754 40.054 1.00 93.25 103 GLY A CA 1
ATOM 835 C C . GLY A 1 103 ? -25.961 10.092 39.295 1.00 93.25 103 GLY A C 1
ATOM 836 O O . GLY A 1 103 ? -26.839 9.233 39.206 1.00 93.25 103 GLY A O 1
ATOM 837 N N . SER A 1 104 ? -26.093 11.309 38.756 1.00 96.00 104 SER A N 1
ATOM 838 C CA . SER A 1 104 ? -27.198 11.641 37.845 1.00 96.00 104 SER A CA 1
ATOM 839 C C . SER A 1 104 ? -26.969 11.007 36.473 1.00 96.00 104 SER A C 1
ATOM 841 O O . SER A 1 104 ? -25.834 10.906 36.016 1.00 96.00 104 SER A O 1
ATOM 843 N N . SER A 1 105 ? -28.041 10.622 35.783 1.00 95.88 105 SER A N 1
ATOM 844 C CA . SER A 1 105 ? -27.974 10.241 34.366 1.00 95.88 105 SER A CA 1
ATOM 845 C C . SER A 1 105 ? -28.108 11.460 33.442 1.00 95.88 105 SER A C 1
ATOM 847 O O . SER A 1 105 ? -28.583 12.524 33.856 1.00 95.88 105 SER A O 1
ATOM 849 N N . VAL A 1 106 ? -27.734 11.315 32.165 1.00 96.19 106 VAL A N 1
ATOM 850 C CA . VAL A 1 106 ? -27.974 12.358 31.149 1.00 96.19 106 VAL A CA 1
ATOM 851 C C . VAL A 1 106 ? -29.477 12.637 31.024 1.00 96.19 106 VAL A C 1
ATOM 853 O O . VAL A 1 106 ? -29.891 13.790 30.886 1.00 96.19 106 VAL A O 1
ATOM 856 N N . GLU A 1 107 ? -30.313 11.605 31.152 1.00 95.69 107 GLU A N 1
ATOM 857 C CA . GLU A 1 107 ? -31.771 11.708 31.162 1.00 95.69 107 GLU A CA 1
ATOM 858 C C . GLU A 1 107 ? -32.290 12.543 32.338 1.00 95.69 107 GLU A C 1
ATOM 860 O O . GLU A 1 107 ? -33.216 13.339 32.161 1.00 95.69 107 GLU A O 1
ATOM 865 N N . ASP A 1 108 ? -31.687 12.417 33.524 1.00 96.62 108 ASP A N 1
ATOM 866 C CA . ASP A 1 108 ? -32.058 13.226 34.690 1.00 96.62 108 ASP A CA 1
ATOM 867 C C . ASP A 1 108 ? -31.746 14.709 34.448 1.00 96.62 108 ASP A C 1
ATOM 869 O O . ASP A 1 108 ? -32.621 15.566 34.624 1.00 96.62 108 ASP A O 1
ATOM 873 N N . ILE A 1 109 ? -30.528 15.007 33.973 1.00 97.12 109 ILE A N 1
ATOM 874 C CA . ILE A 1 109 ? -30.059 16.372 33.679 1.00 97.12 109 ILE A CA 1
ATOM 875 C C . ILE A 1 109 ? -30.929 17.035 32.599 1.00 97.12 109 ILE A C 1
ATOM 877 O O . ILE A 1 109 ? -31.277 18.216 32.696 1.00 97.12 109 ILE A O 1
ATOM 881 N N . THR A 1 110 ? -31.306 16.275 31.570 1.00 97.25 110 THR A N 1
ATOM 882 C CA . THR A 1 110 ? -32.001 16.783 30.376 1.00 97.25 110 THR A CA 1
ATOM 883 C C . THR A 1 110 ? -33.524 16.608 30.426 1.00 97.25 110 THR A C 1
ATOM 885 O O . THR A 1 110 ? -34.225 17.068 29.526 1.00 97.25 110 THR A O 1
ATOM 888 N N . SER A 1 111 ? -34.072 16.041 31.507 1.00 95.38 111 SER A N 1
ATOM 889 C CA . SER A 1 111 ? -35.507 15.746 31.700 1.00 95.38 111 SER A CA 1
ATOM 890 C C . SER A 1 111 ? -36.467 16.904 31.385 1.00 95.38 111 SER A C 1
ATOM 892 O O . SER A 1 111 ? -37.557 16.691 30.848 1.00 95.38 111 SER A O 1
ATOM 894 N N . ASN A 1 112 ? -36.073 18.146 31.684 1.00 94.38 112 ASN A N 1
ATOM 895 C CA . ASN A 1 112 ? -36.875 19.348 31.425 1.00 94.38 112 ASN A CA 1
ATOM 896 C C . ASN A 1 112 ? -36.484 20.087 30.128 1.00 94.38 112 ASN A C 1
ATOM 898 O O . ASN A 1 112 ? -37.091 21.106 29.780 1.00 94.38 112 ASN A O 1
ATOM 902 N N . MET A 1 113 ? -35.498 19.581 29.387 1.00 97.06 113 MET A N 1
ATOM 903 C CA . MET A 1 113 ? -34.976 20.169 28.155 1.00 97.06 113 MET A CA 1
ATOM 904 C C . MET A 1 113 ? -35.684 19.581 26.932 1.00 97.06 113 MET A C 1
ATOM 906 O O . MET A 1 113 ? -35.194 18.672 26.269 1.00 97.06 113 MET A O 1
ATOM 910 N N . LYS A 1 114 ? -36.851 20.136 26.582 1.00 95.12 114 LYS A N 1
ATOM 911 C CA . LYS A 1 114 ? -37.678 19.644 25.456 1.00 95.12 114 LYS A CA 1
ATOM 912 C C . LYS A 1 114 ? -36.943 19.570 24.111 1.00 95.12 114 LYS A C 1
ATOM 914 O O . LYS A 1 114 ? -37.321 18.765 23.266 1.00 95.12 114 LYS A O 1
ATOM 919 N N . SER A 1 115 ? -35.933 20.416 23.908 1.00 95.50 115 SER A N 1
ATOM 920 C CA . SER A 1 115 ? -35.146 20.472 22.671 1.00 95.50 115 SER A CA 1
ATOM 921 C C . SER A 1 115 ? -33.969 19.491 22.645 1.00 95.50 115 SER A C 1
ATOM 923 O O . SER A 1 115 ? -33.366 19.326 21.588 1.00 95.50 115 SER A O 1
ATOM 925 N N . TYR A 1 116 ? -33.647 18.818 23.756 1.00 96.94 116 TYR A N 1
ATOM 926 C CA . TYR A 1 116 ? -32.481 17.933 23.836 1.00 96.94 116 TYR A CA 1
ATOM 927 C C . TYR A 1 116 ? -32.532 16.785 22.818 1.00 96.94 116 TYR A C 1
ATOM 929 O O . TYR A 1 116 ? -31.566 16.645 22.073 1.00 96.94 116 TYR A O 1
ATOM 937 N N . PRO A 1 117 ? -33.655 16.054 22.632 1.00 96.00 117 PRO A N 1
ATOM 938 C CA . PRO A 1 117 ? -33.722 15.007 21.610 1.00 96.00 117 PRO A CA 1
ATOM 939 C C . PRO A 1 117 ? -33.470 15.520 20.185 1.00 96.00 117 PRO A C 1
ATOM 941 O O . PRO A 1 117 ? -32.946 14.790 19.345 1.00 96.00 117 PRO A O 1
ATOM 944 N N . TYR A 1 118 ? -33.843 16.775 19.902 1.00 95.56 118 TYR A N 1
ATOM 945 C CA . TYR A 1 118 ? -33.566 17.412 18.617 1.00 95.56 118 TYR A CA 1
ATOM 946 C C . TYR A 1 118 ? -32.074 17.714 18.460 1.00 95.56 118 TYR A C 1
ATOM 948 O O . TYR A 1 118 ? -31.493 17.284 17.466 1.00 95.56 118 TYR A O 1
ATOM 956 N N . TYR A 1 11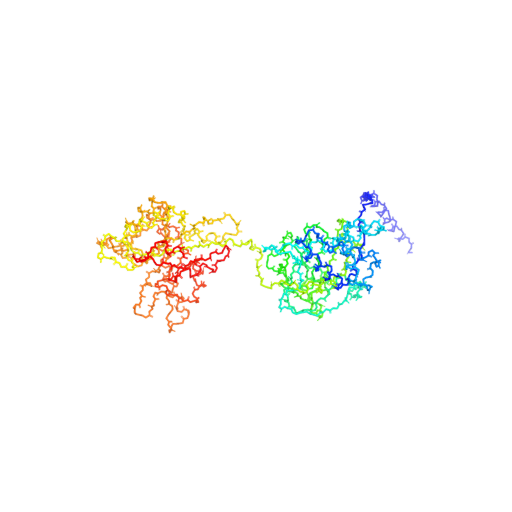9 ? -31.454 18.400 19.429 1.00 96.88 119 TYR A N 1
ATOM 957 C CA . TYR A 1 119 ? -30.031 18.745 19.357 1.00 96.88 119 TYR A CA 1
ATOM 958 C C . TYR A 1 119 ? -29.145 17.503 19.369 1.00 96.88 119 TYR A C 1
ATOM 960 O O . TYR A 1 119 ? -28.252 17.404 18.539 1.00 96.88 119 TYR A O 1
ATOM 968 N N . TYR A 1 120 ? -29.450 16.518 20.215 1.00 96.75 120 TYR A N 1
ATOM 969 C CA . TYR A 1 120 ? -28.747 15.238 20.241 1.00 96.75 120 TYR A CA 1
ATOM 970 C C . TYR A 1 120 ? -28.792 14.561 18.868 1.00 96.75 120 TYR A C 1
ATOM 972 O O . TYR A 1 120 ? -27.756 14.282 18.276 1.00 96.75 120 TYR A O 1
ATOM 980 N N . LYS A 1 121 ? -29.987 14.395 18.281 1.00 95.56 121 LYS A N 1
ATOM 981 C CA . LYS A 1 121 ? -30.132 13.786 16.950 1.00 95.56 121 LYS A CA 1
ATOM 982 C C . LYS A 1 121 ? -29.438 14.597 15.850 1.00 95.56 121 LYS A C 1
ATOM 984 O O . LYS A 1 121 ? -28.855 14.007 14.941 1.00 95.56 121 LYS A O 1
ATOM 989 N N . ALA A 1 122 ? -29.514 15.925 15.909 1.00 95.88 122 ALA A N 1
ATOM 990 C CA . ALA A 1 122 ? -28.858 16.807 14.952 1.00 95.88 122 ALA A CA 1
ATOM 991 C C . ALA A 1 122 ? -27.329 16.698 15.046 1.00 95.88 122 ALA A C 1
ATOM 993 O O . ALA A 1 122 ? -26.671 16.518 14.026 1.00 95.88 122 ALA A O 1
ATOM 994 N N . TYR A 1 123 ? -26.763 16.732 16.251 1.00 97.44 123 TYR A N 1
ATOM 995 C CA . TYR A 1 123 ? -25.319 16.672 16.472 1.00 97.44 123 TYR A CA 1
ATOM 996 C C . TYR A 1 123 ? -24.756 15.267 16.255 1.00 97.44 123 TYR A C 1
ATOM 998 O O . TYR A 1 123 ? -23.707 15.149 15.628 1.00 97.44 123 TYR A O 1
ATOM 1006 N N . CYS A 1 124 ? -25.487 14.198 16.593 1.00 96.25 124 CYS A N 1
ATOM 1007 C CA . CYS A 1 124 ? -25.160 12.844 16.132 1.00 96.25 124 CYS A CA 1
ATOM 1008 C C . CYS A 1 124 ? -25.018 12.797 14.604 1.00 96.25 124 CYS A C 1
ATOM 1010 O O . CYS A 1 124 ? -24.069 12.211 14.088 1.00 96.25 124 CYS A O 1
ATOM 1012 N N . ALA A 1 125 ? -25.937 13.434 13.869 1.00 95.94 125 ALA A N 1
ATOM 1013 C CA . ALA A 1 125 ? -25.881 13.447 12.412 1.00 95.94 125 ALA A CA 1
ATOM 1014 C C . ALA A 1 125 ? -24.674 14.227 11.868 1.00 95.94 125 ALA A C 1
ATOM 1016 O O . ALA A 1 125 ? -24.201 13.883 10.789 1.00 95.94 125 ALA A O 1
ATOM 1017 N N . VAL A 1 126 ? -24.152 15.225 12.592 1.00 96.88 126 VAL A N 1
ATOM 1018 C CA . VAL A 1 126 ? -22.977 16.007 12.168 1.00 96.88 126 VAL A CA 1
ATOM 1019 C C . VAL A 1 126 ? -21.656 15.339 12.556 1.00 96.88 126 VAL A C 1
ATOM 1021 O O . VAL A 1 126 ? -20.792 15.169 11.701 1.00 96.88 126 VAL A O 1
ATOM 1024 N N . ILE A 1 127 ? -21.494 14.969 13.828 1.00 96.81 127 ILE A N 1
ATOM 1025 C CA . ILE A 1 127 ? -20.200 14.582 14.414 1.00 96.81 127 ILE A CA 1
ATOM 1026 C C . ILE A 1 127 ? -20.198 13.193 15.068 1.00 96.81 127 ILE A C 1
ATOM 1028 O O . ILE A 1 127 ? -19.158 12.754 15.542 1.00 96.81 127 ILE A O 1
ATOM 1032 N N . GLY A 1 128 ? -21.317 12.462 15.083 1.00 93.12 128 GLY A N 1
ATOM 1033 C CA . GLY A 1 128 ? -21.458 11.228 15.875 1.00 93.12 128 GLY A CA 1
ATOM 1034 C C . GLY A 1 128 ? -20.417 10.131 15.601 1.00 93.12 128 GLY A C 1
ATOM 1035 O O . GLY A 1 128 ? -20.136 9.344 16.494 1.00 93.12 128 GLY A O 1
ATOM 1036 N N . ASN A 1 129 ? -19.803 10.114 14.412 1.00 92.38 129 ASN A N 1
ATOM 1037 C CA . ASN A 1 129 ? -18.763 9.146 14.033 1.00 92.38 129 ASN A CA 1
ATOM 1038 C C . ASN A 1 129 ? -17.354 9.760 13.930 1.00 92.38 129 ASN A C 1
ATOM 1040 O O . ASN A 1 129 ? -16.479 9.176 13.296 1.00 92.38 129 ASN A O 1
ATOM 1044 N N . PHE A 1 130 ? -17.130 10.966 14.462 1.00 95.81 130 PHE A N 1
ATOM 1045 C CA . PHE A 1 130 ? -15.834 11.647 14.329 1.00 95.81 130 PHE A CA 1
ATOM 1046 C C . PHE A 1 130 ? -14.835 11.230 15.413 1.00 95.81 130 PHE A C 1
ATOM 1048 O O . PHE A 1 130 ? -13.643 11.493 15.249 1.00 95.81 130 PHE A O 1
ATOM 1055 N N . LEU A 1 131 ? -15.302 10.550 16.465 1.00 94.81 131 LEU A N 1
ATOM 1056 C CA . LEU A 1 131 ? -14.483 9.889 17.479 1.00 94.81 131 LEU A CA 1
ATOM 1057 C C . LEU A 1 131 ? -14.603 8.366 17.365 1.00 94.81 131 LEU A C 1
ATOM 1059 O O . LEU A 1 131 ? -15.626 7.840 16.925 1.00 94.81 131 LEU A O 1
ATOM 1063 N N . GLY A 1 132 ? -13.537 7.651 17.711 1.00 91.31 132 GLY A N 1
ATOM 1064 C CA . GLY A 1 132 ? -13.491 6.193 17.664 1.00 91.31 132 GLY A CA 1
ATOM 1065 C C . GLY A 1 132 ? -12.099 5.634 17.939 1.00 91.31 132 GLY A C 1
ATOM 1066 O O . GLY A 1 132 ? -11.144 6.379 18.139 1.00 91.31 132 GLY A O 1
ATOM 1067 N N . LEU A 1 133 ? -11.987 4.304 17.937 1.00 84.19 133 LEU A N 1
ATOM 1068 C CA . LEU A 1 133 ? -10.708 3.610 18.098 1.00 84.19 133 LEU A CA 1
ATOM 1069 C C . LEU A 1 133 ? -9.890 3.651 16.802 1.00 84.19 133 LEU A C 1
ATOM 1071 O O . LEU A 1 133 ? -10.386 3.292 15.728 1.00 84.19 133 LEU A O 1
ATOM 1075 N N . ASP A 1 134 ? -8.621 4.030 16.915 1.00 78.00 134 ASP A N 1
ATOM 1076 C CA . ASP A 1 134 ? -7.633 3.852 15.861 1.00 78.00 134 ASP A CA 1
ATOM 1077 C C . ASP A 1 134 ? -7.179 2.379 15.750 1.00 78.00 134 ASP A C 1
ATOM 1079 O O . ASP A 1 134 ? -7.591 1.488 16.497 1.00 78.00 134 ASP A O 1
ATOM 1083 N N . LYS A 1 135 ? -6.320 2.098 14.766 1.00 65.88 135 LYS A N 1
ATOM 1084 C CA . LYS A 1 135 ? -5.777 0.752 14.501 1.00 65.88 135 LYS A CA 1
ATOM 1085 C C . LYS A 1 135 ? -4.908 0.191 15.639 1.00 65.88 135 LYS A C 1
ATOM 1087 O O . LYS A 1 135 ? -4.710 -1.021 15.687 1.00 65.88 135 LYS A O 1
ATOM 1092 N N . ASP A 1 136 ? -4.364 1.064 16.480 1.00 68.38 136 ASP A N 1
ATOM 1093 C CA . ASP A 1 136 ? -3.473 0.737 17.589 1.00 68.38 136 ASP A CA 1
ATOM 1094 C C . ASP A 1 136 ? -4.267 0.630 18.910 1.00 68.38 136 ASP A C 1
ATOM 1096 O O . ASP A 1 136 ? -3.708 0.262 19.942 1.00 68.38 136 ASP A O 1
ATOM 1100 N N . GLY A 1 137 ? -5.585 0.866 18.854 1.00 78.50 137 GLY A N 1
ATOM 1101 C CA . GLY A 1 137 ? -6.514 0.773 19.973 1.00 78.50 137 GLY A CA 1
ATOM 1102 C C . GLY A 1 137 ? -6.667 2.069 20.767 1.00 78.50 137 GLY A C 1
ATOM 1103 O O . GLY A 1 137 ? -7.308 2.035 21.812 1.00 78.50 137 GLY A O 1
ATOM 1104 N N . ASN A 1 138 ? -6.119 3.198 20.302 1.00 83.62 138 ASN A N 1
ATOM 1105 C CA . ASN A 1 138 ? -6.294 4.484 20.977 1.00 83.62 138 ASN A CA 1
ATOM 1106 C C . ASN A 1 138 ? -7.617 5.121 20.549 1.00 83.62 138 ASN A C 1
ATOM 1108 O O . ASN A 1 138 ? -7.916 5.202 19.358 1.00 83.62 138 ASN A O 1
ATOM 1112 N N . TYR A 1 139 ? -8.403 5.598 21.508 1.00 89.31 139 TYR A N 1
ATOM 1113 C CA . TYR A 1 139 ? -9.647 6.306 21.230 1.00 89.31 139 TYR A CA 1
ATOM 1114 C C . TYR A 1 139 ? -9.386 7.802 20.997 1.00 89.31 139 TYR A C 1
ATOM 1116 O O . TYR A 1 139 ? -8.673 8.440 21.769 1.00 89.31 139 TYR A O 1
ATOM 1124 N N . GLY A 1 140 ? -9.930 8.366 19.918 1.00 93.44 140 GLY A N 1
ATOM 1125 C CA . GLY A 1 140 ? -9.695 9.759 19.542 1.00 93.44 140 GLY A CA 1
ATOM 1126 C C . GLY A 1 140 ? -10.362 10.157 18.230 1.00 93.44 140 GLY A C 1
ATOM 1127 O O . GLY A 1 140 ? -11.247 9.462 17.733 1.00 93.44 140 GLY A O 1
ATOM 1128 N N . LEU A 1 141 ? -9.933 11.285 17.653 1.00 94.62 141 LEU A N 1
ATOM 1129 C CA . LEU A 1 141 ? -10.414 11.742 16.347 1.00 94.62 141 LEU A CA 1
ATOM 1130 C C . LEU A 1 141 ? -10.113 10.720 15.249 1.00 94.62 141 LEU A C 1
ATOM 1132 O O . LEU A 1 141 ? -8.964 10.367 14.999 1.00 94.62 141 LEU A O 1
ATOM 1136 N N . THR A 1 142 ? -11.155 10.311 14.534 1.00 93.31 142 THR A N 1
ATOM 1137 C CA . THR A 1 142 ? -11.068 9.443 13.351 1.00 93.31 142 THR A CA 1
ATOM 1138 C C . THR A 1 142 ? -11.393 10.192 12.060 1.00 93.31 142 THR A C 1
ATOM 1140 O O . THR A 1 142 ? -10.998 9.753 10.977 1.00 93.31 142 THR A O 1
ATOM 1143 N N . ALA A 1 143 ? -12.068 11.342 12.160 1.00 95.88 143 ALA A N 1
ATOM 1144 C CA . ALA A 1 143 ? -12.269 12.258 11.046 1.00 95.88 143 ALA A CA 1
ATOM 1145 C C . ALA A 1 143 ? -11.014 13.105 10.781 1.00 95.88 143 ALA A C 1
ATOM 1147 O O . ALA A 1 143 ? -10.281 13.454 11.706 1.00 95.88 143 ALA A O 1
ATOM 1148 N N . TYR A 1 144 ? -10.778 13.464 9.520 1.00 97.25 144 TYR A N 1
ATOM 1149 C CA . TYR A 1 144 ? -9.574 14.181 9.082 1.00 97.25 144 TYR A CA 1
ATOM 1150 C C . TYR A 1 144 ? -9.888 15.556 8.505 1.00 97.25 144 TYR A C 1
ATOM 1152 O O . TYR A 1 144 ? -10.947 15.765 7.918 1.00 97.25 144 TYR A O 1
ATOM 1160 N N . SER A 1 145 ? -8.928 16.482 8.579 1.00 97.81 145 SER A N 1
ATOM 1161 C CA . SER A 1 145 ? -8.981 17.705 7.771 1.00 97.81 145 SER A CA 1
ATOM 1162 C C . SER A 1 145 ? -9.068 17.358 6.280 1.00 97.81 145 SER A C 1
ATOM 1164 O O . SER A 1 145 ? -8.337 16.475 5.821 1.00 97.81 145 SER A O 1
ATOM 1166 N N . PRO A 1 146 ? -9.884 18.075 5.488 1.00 97.56 146 PRO A N 1
ATOM 1167 C CA . PRO A 1 146 ? -9.935 17.877 4.045 1.00 97.56 146 PRO A CA 1
ATOM 1168 C C . PRO A 1 146 ? -8.657 18.345 3.330 1.00 97.56 146 PRO A C 1
ATOM 1170 O O . PRO A 1 146 ? -8.466 17.995 2.167 1.00 97.56 146 PRO A O 1
ATOM 1173 N N . VAL A 1 147 ? -7.774 19.102 3.996 1.00 97.00 147 VAL A N 1
ATOM 1174 C CA . VAL A 1 147 ? -6.443 19.467 3.488 1.00 97.00 147 VAL A CA 1
ATOM 1175 C C . VAL A 1 147 ? -5.376 18.629 4.194 1.00 97.00 147 VAL A C 1
ATOM 1177 O O . VAL A 1 147 ? -5.295 18.617 5.422 1.00 97.00 147 VAL A O 1
ATOM 1180 N N . ALA A 1 148 ? -4.539 17.943 3.415 1.00 94.69 148 ALA A N 1
ATOM 1181 C CA . ALA A 1 148 ? -3.488 17.067 3.935 1.00 94.69 148 ALA A CA 1
ATOM 1182 C C . ALA A 1 148 ? -2.408 17.805 4.760 1.00 94.69 148 ALA A C 1
ATOM 1184 O O . ALA A 1 148 ? -2.209 19.020 4.645 1.00 94.69 148 ALA A O 1
ATOM 1185 N N . GLU A 1 149 ? -1.682 17.062 5.598 1.00 93.31 149 GLU A N 1
ATOM 1186 C CA . GLU A 1 149 ? -0.550 17.587 6.368 1.00 93.31 149 GLU A CA 1
ATOM 1187 C C . GLU A 1 149 ? 0.588 18.041 5.439 1.00 93.31 149 GLU A C 1
ATOM 1189 O O . GLU A 1 149 ? 0.731 17.564 4.315 1.00 93.31 149 GLU A O 1
ATOM 1194 N N . GLY A 1 150 ? 1.402 18.996 5.891 1.00 89.56 150 GLY A N 1
ATOM 1195 C CA . GLY A 1 150 ? 2.472 19.577 5.070 1.00 89.56 150 GLY A CA 1
ATOM 1196 C C . GLY A 1 150 ? 1.999 20.608 4.036 1.00 89.56 150 GLY A C 1
ATOM 1197 O O . GLY A 1 150 ? 2.837 21.260 3.414 1.00 89.56 150 GLY A O 1
ATOM 1198 N N . TYR A 1 151 ? 0.685 20.822 3.893 1.00 91.19 151 TYR A N 1
ATOM 1199 C CA . TYR A 1 151 ? 0.111 21.845 3.019 1.00 91.19 151 TYR A CA 1
ATOM 1200 C C . TYR A 1 151 ? -0.562 22.960 3.814 1.00 91.19 151 TYR A C 1
ATOM 1202 O O . TYR A 1 151 ? -1.350 22.732 4.734 1.00 91.19 151 TYR A O 1
ATOM 1210 N N . TRP A 1 152 ? -0.245 24.193 3.435 1.00 87.75 152 TRP A N 1
ATOM 1211 C CA . TRP A 1 152 ? -0.788 25.391 4.059 1.00 87.75 152 TRP A CA 1
ATOM 1212 C C . TRP A 1 152 ? -2.052 25.869 3.341 1.00 87.75 152 TRP A C 1
ATOM 1214 O O . TRP A 1 152 ? -2.144 25.795 2.113 1.00 87.75 152 TRP A O 1
ATOM 1224 N N . TYR A 1 153 ? -2.994 26.410 4.110 1.00 94.56 153 TYR A N 1
ATOM 1225 C CA . TYR A 1 153 ? -4.138 27.151 3.599 1.00 94.56 153 TYR A CA 1
ATOM 1226 C C . TYR A 1 153 ? -4.442 28.341 4.509 1.00 94.56 153 TYR A C 1
ATOM 1228 O O . TYR A 1 153 ? -4.034 28.371 5.669 1.00 94.56 153 TYR A O 1
ATOM 1236 N N . THR A 1 154 ? -5.154 29.321 3.968 1.00 93.25 154 THR A N 1
ATOM 1237 C CA . THR A 1 154 ? -5.790 30.389 4.747 1.00 93.25 154 THR A CA 1
ATOM 1238 C C . THR A 1 154 ? -7.290 30.326 4.533 1.00 93.25 154 THR A C 1
ATOM 1240 O O . THR A 1 154 ? -7.732 29.978 3.441 1.00 93.25 154 THR A O 1
ATOM 1243 N N . ASP A 1 155 ? -8.063 30.693 5.536 1.00 93.38 155 ASP A N 1
ATOM 1244 C CA . ASP A 1 155 ? -9.515 30.617 5.525 1.00 93.38 155 ASP A CA 1
ATOM 1245 C C . ASP A 1 155 ? -10.124 31.711 6.414 1.00 93.38 155 ASP A C 1
ATOM 1247 O O . ASP A 1 155 ? -9.431 32.460 7.109 1.00 93.38 155 ASP A O 1
ATOM 1251 N N . SER A 1 156 ? -11.440 31.849 6.330 1.00 89.88 156 SER A N 1
ATOM 1252 C CA . SER A 1 156 ? -12.251 32.716 7.181 1.00 89.88 156 SER A CA 1
ATOM 1253 C C . SER A 1 156 ? -13.662 32.156 7.235 1.00 89.88 156 SER A C 1
ATOM 1255 O O . SER A 1 156 ? -14.076 31.505 6.278 1.00 89.88 156 SER A O 1
ATOM 1257 N N . ASP A 1 157 ? -14.412 32.473 8.285 1.00 90.00 157 ASP A N 1
ATOM 1258 C CA . ASP A 1 157 ? -15.840 32.172 8.331 1.00 90.00 157 ASP A CA 1
ATOM 1259 C C . ASP A 1 157 ? -16.565 32.842 7.150 1.00 90.00 157 ASP A C 1
ATOM 1261 O O . ASP A 1 157 ? -16.634 34.073 7.036 1.00 90.00 157 ASP A O 1
ATOM 1265 N N . ASP A 1 158 ? -17.008 32.018 6.206 1.00 88.31 158 ASP A N 1
ATOM 1266 C CA . ASP A 1 158 ? -17.595 32.450 4.951 1.00 88.31 158 ASP A CA 1
ATOM 1267 C C . ASP A 1 158 ? -18.903 31.737 4.611 1.00 88.31 158 ASP A C 1
ATOM 1269 O O . ASP A 1 158 ? -19.441 31.927 3.509 1.00 88.31 158 ASP A O 1
ATOM 1273 N N . PHE A 1 159 ? -19.445 30.955 5.544 1.00 88.31 159 PHE A N 1
ATOM 1274 C CA . PHE A 1 159 ? -20.735 30.316 5.366 1.00 88.31 159 PHE A CA 1
ATOM 1275 C C . PHE A 1 159 ? -21.837 31.381 5.284 1.00 88.31 159 PHE A C 1
ATOM 1277 O O . PHE A 1 159 ? -21.833 32.408 5.956 1.00 88.31 159 PHE A O 1
ATOM 1284 N N . GLY A 1 160 ? -22.789 31.205 4.369 1.00 84.75 160 GLY A N 1
ATOM 1285 C CA . GLY A 1 160 ? -23.871 32.168 4.169 1.00 84.75 160 GLY A CA 1
ATOM 1286 C C . GLY A 1 160 ? -23.489 33.459 3.426 1.00 84.75 160 GLY A C 1
ATOM 1287 O O . GLY A 1 160 ? -24.404 34.179 3.009 1.00 84.75 160 GLY A O 1
ATOM 1288 N N . ASN A 1 161 ? -22.198 33.729 3.169 1.00 84.44 161 ASN A N 1
ATOM 1289 C CA . ASN A 1 161 ? -21.748 34.901 2.407 1.00 84.44 161 ASN A CA 1
ATOM 1290 C C . ASN A 1 161 ? -22.371 34.960 1.003 1.00 84.44 161 ASN A C 1
ATOM 1292 O O . ASN A 1 161 ? -22.640 33.945 0.357 1.00 84.44 161 ASN A O 1
ATOM 1296 N N . GLY A 1 162 ? -22.592 36.175 0.496 1.00 73.69 162 GLY A N 1
ATOM 1297 C CA . GLY A 1 162 ? -23.164 36.378 -0.834 1.00 73.69 162 GLY A CA 1
ATOM 1298 C C . GLY A 1 162 ? -22.221 35.922 -1.954 1.00 73.69 162 GLY A C 1
ATOM 1299 O O . GLY A 1 162 ? -21.054 36.302 -1.995 1.00 73.69 162 GLY A O 1
ATOM 1300 N N . ARG A 1 163 ? -22.742 35.155 -2.917 1.00 71.94 163 ARG A N 1
ATOM 1301 C CA . ARG A 1 163 ? -22.054 34.765 -4.157 1.00 71.94 163 ARG A CA 1
ATOM 1302 C C . ARG A 1 163 ? -22.882 35.190 -5.368 1.00 71.94 163 ARG A C 1
ATOM 1304 O O . ARG A 1 163 ? -24.108 35.063 -5.367 1.00 71.94 163 ARG A O 1
ATOM 1311 N N . SER A 1 164 ? -22.216 35.646 -6.426 1.00 58.94 164 SER A N 1
ATOM 1312 C CA . SER A 1 164 ? -22.853 36.024 -7.690 1.00 58.94 164 SER A CA 1
ATOM 1313 C C . SER A 1 164 ? -22.139 35.379 -8.881 1.00 58.94 164 SER A C 1
ATOM 1315 O O . SER A 1 164 ? -21.023 35.731 -9.245 1.00 58.94 164 SER A O 1
ATOM 1317 N N . TYR A 1 165 ? -22.809 34.413 -9.509 1.00 48.19 165 TYR A N 1
ATOM 1318 C CA . TYR A 1 165 ? -22.476 33.929 -10.851 1.00 48.19 165 TYR A CA 1
ATOM 1319 C C . TYR A 1 165 ? -23.778 33.471 -11.521 1.00 48.19 165 TYR A C 1
ATOM 1321 O O . TYR A 1 165 ? -24.312 32.408 -11.207 1.00 48.19 165 TYR A O 1
ATOM 1329 N N . GLY A 1 166 ? -24.349 34.325 -12.376 1.00 58.47 166 GLY A N 1
ATOM 1330 C CA . GLY A 1 166 ? -25.698 34.169 -12.942 1.00 58.47 166 GLY A CA 1
ATOM 1331 C C . GLY A 1 166 ? -26.804 34.776 -12.067 1.00 58.47 166 GLY A C 1
ATOM 1332 O O . GLY A 1 166 ? -27.503 35.676 -12.521 1.00 58.47 166 GLY A O 1
ATOM 1333 N N . PHE A 1 167 ? -26.933 34.341 -10.810 1.00 61.81 167 PHE A N 1
ATOM 1334 C CA . PHE A 1 167 ? -27.889 34.881 -9.826 1.00 61.81 167 PHE A CA 1
ATOM 1335 C C . PHE A 1 167 ? -27.277 34.943 -8.415 1.00 61.81 167 PHE A C 1
ATOM 1337 O O . PHE A 1 167 ? -26.224 34.351 -8.165 1.00 61.81 167 PHE A O 1
ATOM 1344 N N . ALA A 1 168 ? -27.911 35.696 -7.509 1.00 73.94 168 ALA A N 1
ATOM 1345 C CA . ALA A 1 168 ? -27.475 35.826 -6.119 1.00 73.94 168 ALA A CA 1
ATOM 1346 C C . ALA A 1 168 ? -27.794 34.549 -5.329 1.00 73.94 168 ALA A C 1
ATOM 1348 O O . ALA A 1 168 ? -28.944 34.113 -5.288 1.00 73.94 168 ALA A O 1
ATOM 1349 N N . ARG A 1 169 ? -26.779 33.968 -4.690 1.00 80.12 169 ARG A N 1
ATOM 1350 C CA . ARG A 1 169 ? -26.901 32.777 -3.840 1.00 80.12 169 ARG A CA 1
ATOM 1351 C C . ARG A 1 169 ? -26.074 32.945 -2.569 1.00 80.12 169 ARG A C 1
ATOM 1353 O O . ARG A 1 169 ? -25.153 33.758 -2.540 1.00 80.12 169 ARG A O 1
ATOM 1360 N N . LYS A 1 170 ? -26.389 32.163 -1.539 1.00 84.38 170 LYS A N 1
ATOM 1361 C CA . LYS A 1 170 ? -25.536 32.035 -0.353 1.00 84.38 170 LYS A CA 1
ATOM 1362 C C . LYS A 1 170 ? -24.402 31.045 -0.618 1.00 84.38 170 LYS A C 1
ATOM 1364 O O . LYS A 1 170 ? -24.530 30.153 -1.460 1.00 84.38 170 LYS A O 1
ATOM 1369 N N . HIS A 1 171 ? -23.294 31.226 0.083 1.00 87.88 171 HIS A N 1
ATOM 1370 C CA . HIS A 1 171 ? -22.209 30.264 0.153 1.00 87.88 171 HIS A CA 1
ATOM 1371 C C . HIS A 1 171 ? -22.610 29.112 1.086 1.00 87.88 171 HIS A C 1
ATOM 1373 O O . HIS A 1 171 ? -22.984 29.365 2.225 1.00 87.88 171 HIS A O 1
ATOM 1379 N N . LEU A 1 172 ? -22.615 27.876 0.582 1.00 89.00 172 LEU A N 1
ATOM 1380 C CA . LEU A 1 172 ? -23.074 26.681 1.304 1.00 89.00 172 LEU A CA 1
ATOM 1381 C C . LEU A 1 172 ? -21.905 25.704 1.446 1.00 89.00 172 LEU A C 1
ATOM 1383 O O . LEU A 1 172 ? -21.815 24.716 0.725 1.00 89.00 172 LEU A O 1
ATOM 1387 N N . GLY A 1 173 ? -20.968 26.068 2.311 1.00 91.31 173 GLY A N 1
ATOM 1388 C CA . GLY A 1 173 ? -19.699 25.387 2.523 1.00 91.31 173 GLY A CA 1
ATOM 1389 C C . GLY A 1 173 ? -18.652 26.382 3.007 1.00 91.31 173 GLY A C 1
ATOM 1390 O O . GLY A 1 173 ? -18.994 27.502 3.388 1.00 91.31 173 GLY A O 1
ATOM 1391 N N . HIS A 1 174 ? -17.398 25.965 2.951 1.00 95.94 174 HIS A N 1
ATOM 1392 C CA . HIS A 1 174 ? -16.254 26.676 3.482 1.00 95.94 174 HIS A CA 1
ATOM 1393 C C . HIS A 1 174 ? -15.082 26.655 2.495 1.00 95.94 174 HIS A C 1
ATOM 1395 O O . HIS A 1 174 ? -14.719 25.586 1.986 1.00 95.94 174 HIS A O 1
ATOM 1401 N N . ASP A 1 175 ? -14.495 27.823 2.221 1.00 96.38 175 ASP A N 1
ATOM 1402 C CA . ASP A 1 175 ? -13.367 27.953 1.296 1.00 96.38 175 ASP A CA 1
ATOM 1403 C C . ASP A 1 175 ? -12.020 27.983 2.031 1.00 96.38 175 ASP A C 1
ATOM 1405 O O . ASP A 1 175 ? -11.702 28.906 2.781 1.00 96.38 175 ASP A O 1
ATOM 1409 N N . MET A 1 176 ? -11.166 27.007 1.720 1.00 97.38 176 MET A N 1
ATOM 1410 C CA . MET A 1 176 ? -9.775 26.952 2.173 1.00 97.38 176 MET A CA 1
ATOM 1411 C C . MET A 1 176 ? -8.844 27.339 1.020 1.00 97.38 176 MET A C 1
ATOM 1413 O O . MET A 1 176 ? -8.607 26.553 0.093 1.00 97.38 176 MET A O 1
ATOM 1417 N N . PHE A 1 177 ? -8.297 28.555 1.062 1.00 95.38 177 PHE A N 1
ATOM 1418 C CA . PHE A 1 177 ? -7.395 29.085 0.037 1.00 95.38 177 PHE A CA 1
ATOM 1419 C C . PHE A 1 177 ? -6.041 28.377 0.098 1.00 95.38 177 PHE A C 1
ATOM 1421 O O . PHE A 1 177 ? -5.239 28.610 1.003 1.00 95.38 177 PHE A O 1
ATOM 1428 N N . CYS A 1 178 ? -5.789 27.504 -0.876 1.00 93.44 178 CYS A N 1
ATOM 1429 C CA . CYS A 1 178 ? -4.616 26.637 -0.952 1.00 93.44 178 CYS A CA 1
ATOM 1430 C C . CYS A 1 178 ? -4.084 26.560 -2.388 1.00 93.44 178 CYS A C 1
ATOM 1432 O O . CYS A 1 178 ? -4.800 26.809 -3.358 1.00 93.44 178 CYS A O 1
ATOM 1434 N N . SER A 1 179 ? -2.810 26.197 -2.537 1.00 94.31 179 SER A N 1
ATOM 1435 C CA . SER A 1 179 ? -2.163 26.072 -3.848 1.00 94.31 179 SER A CA 1
ATOM 1436 C C . SER A 1 179 ? -2.838 25.005 -4.709 1.00 94.31 179 SER A C 1
ATOM 1438 O O . SER A 1 179 ? -3.172 23.934 -4.205 1.00 94.31 179 SER A O 1
ATOM 1440 N N . VAL A 1 180 ? -2.962 25.243 -6.019 1.00 94.50 180 VAL A N 1
ATOM 1441 C CA . VAL A 1 180 ? -3.380 24.203 -6.979 1.00 94.50 180 VAL A CA 1
ATOM 1442 C C . VAL A 1 180 ? -2.507 22.959 -6.812 1.00 94.50 180 VAL A C 1
ATOM 1444 O O . VAL A 1 180 ? -1.282 23.058 -6.791 1.00 94.50 180 VAL A O 1
ATOM 1447 N N . GLY A 1 181 ? -3.134 21.787 -6.750 1.00 93.56 181 GLY A N 1
ATOM 1448 C CA . GLY A 1 181 ? -2.435 20.526 -6.532 1.00 93.56 181 GLY A CA 1
ATOM 1449 C C . GLY A 1 181 ? -2.332 20.114 -5.063 1.00 93.56 181 GLY A C 1
ATOM 1450 O O . GLY A 1 181 ? -1.740 19.072 -4.800 1.00 93.56 181 GLY A O 1
ATOM 1451 N N . THR A 1 182 ? -2.896 20.883 -4.122 1.00 95.94 182 THR A N 1
ATOM 1452 C CA . THR A 1 182 ? -2.921 20.497 -2.702 1.00 95.94 182 THR A CA 1
ATOM 1453 C C . THR A 1 182 ? -3.735 19.208 -2.545 1.00 95.94 182 THR A C 1
ATOM 1455 O O . THR A 1 182 ? -4.881 19.185 -3.004 1.00 95.94 182 THR A O 1
ATOM 1458 N N . PRO A 1 183 ? -3.181 18.136 -1.949 1.00 97.12 183 PRO A N 1
ATOM 1459 C CA . PRO A 1 183 ? -3.896 16.884 -1.730 1.00 97.12 183 PRO A CA 1
ATOM 1460 C C . PRO A 1 183 ? -5.129 17.090 -0.850 1.00 97.12 183 PRO A C 1
ATOM 1462 O O . PRO A 1 183 ? -5.052 17.679 0.232 1.00 97.12 183 PRO A O 1
ATOM 1465 N N . VAL A 1 184 ? -6.262 16.599 -1.347 1.00 97.88 184 VAL A N 1
ATOM 1466 C CA . VAL A 1 184 ? -7.571 16.671 -0.697 1.00 97.88 184 VAL A CA 1
ATOM 1467 C C . VAL A 1 184 ? -7.882 15.313 -0.088 1.00 97.88 184 VAL A C 1
ATOM 1469 O O . VAL A 1 184 ? -7.863 14.312 -0.807 1.00 97.88 184 VAL A O 1
ATOM 1472 N N . ALA A 1 185 ? -8.177 15.278 1.209 1.00 97.44 185 ALA A N 1
ATOM 1473 C CA . ALA A 1 185 ? -8.494 14.061 1.948 1.00 97.44 185 ALA A CA 1
ATOM 1474 C C . ALA A 1 185 ? -10.008 13.900 2.183 1.00 97.44 185 ALA A C 1
ATOM 1476 O O . ALA A 1 185 ? -10.740 14.877 2.360 1.00 97.44 185 ALA A O 1
ATOM 1477 N N . ALA A 1 186 ? -10.482 12.653 2.210 1.00 97.88 186 ALA A N 1
ATOM 1478 C CA . ALA A 1 186 ? -11.824 12.326 2.681 1.00 97.88 186 ALA A CA 1
ATOM 1479 C C . ALA A 1 186 ? -11.924 12.587 4.195 1.00 97.88 186 ALA A C 1
ATOM 1481 O O . ALA A 1 186 ? -11.106 12.080 4.960 1.00 97.88 186 ALA A O 1
ATOM 1482 N N . VAL A 1 187 ? -12.919 13.367 4.629 1.00 97.56 187 VAL A N 1
ATOM 1483 C CA . VAL A 1 187 ? -13.090 13.744 6.045 1.00 97.56 187 VAL A CA 1
ATOM 1484 C C . VAL A 1 187 ? -13.526 12.537 6.873 1.00 97.56 187 VAL A C 1
ATOM 1486 O O . VAL A 1 187 ? -12.946 12.281 7.920 1.00 97.56 187 VAL A O 1
ATOM 1489 N N . GLU A 1 188 ? -14.483 11.757 6.371 1.00 96.06 188 GLU A N 1
ATOM 1490 C CA . GLU A 1 188 ? -14.961 10.497 6.955 1.00 96.06 188 GLU A CA 1
ATOM 1491 C C . GLU A 1 188 ? -14.920 9.395 5.882 1.00 96.06 188 GLU A C 1
ATOM 1493 O O . GLU A 1 188 ? -14.907 9.667 4.676 1.00 96.06 188 GLU A O 1
ATOM 1498 N N . GLY A 1 189 ? -14.906 8.132 6.313 1.00 93.81 189 GLY A N 1
ATOM 1499 C CA . GLY A 1 189 ? -15.109 7.000 5.417 1.00 93.81 189 GLY A CA 1
ATOM 1500 C C . GLY A 1 189 ? -16.528 6.972 4.846 1.00 93.81 189 GLY A C 1
ATOM 1501 O O . GLY A 1 189 ? -17.507 7.251 5.541 1.00 93.81 189 GLY A O 1
ATOM 1502 N N . GLY A 1 190 ? -16.649 6.603 3.575 1.00 96.31 190 GLY A N 1
ATOM 1503 C CA . GLY A 1 190 ? -17.927 6.674 2.883 1.00 96.31 190 GLY A CA 1
ATOM 1504 C C . GLY A 1 190 ? -17.895 6.157 1.454 1.00 96.31 190 GLY A C 1
ATOM 1505 O O . GLY A 1 190 ? -16.866 5.705 0.952 1.00 96.31 190 GLY A O 1
ATOM 1506 N N . LYS A 1 191 ? -19.040 6.238 0.781 1.00 97.69 191 LYS A N 1
ATOM 1507 C CA . LYS A 1 191 ? -19.207 5.860 -0.623 1.00 97.69 191 LYS A CA 1
ATOM 1508 C C . LYS A 1 191 ? -19.172 7.095 -1.515 1.00 97.69 191 LYS A C 1
ATOM 1510 O O . LYS A 1 191 ? -19.897 8.053 -1.265 1.00 97.69 191 LYS A O 1
ATOM 1515 N N . VAL A 1 192 ? -18.383 7.059 -2.585 1.00 97.88 192 VAL A N 1
ATOM 1516 C CA . VAL A 1 192 ? -18.396 8.091 -3.627 1.00 97.88 192 VAL A CA 1
ATOM 1517 C C . VAL A 1 192 ? -19.741 8.021 -4.351 1.00 97.88 192 VAL A C 1
ATOM 1519 O O . VAL A 1 192 ? -20.005 7.077 -5.095 1.00 97.88 192 VAL A O 1
ATOM 1522 N N . GLU A 1 193 ? -20.613 8.998 -4.115 1.00 95.75 193 GLU A N 1
ATOM 1523 C CA . GLU A 1 193 ? -21.922 9.099 -4.774 1.00 95.75 193 GLU A CA 1
ATOM 1524 C C . GLU A 1 193 ? -21.850 9.893 -6.071 1.00 95.75 193 GLU A C 1
ATOM 1526 O O . GLU A 1 193 ? -22.703 9.703 -6.933 1.00 95.75 193 GLU A O 1
ATOM 1531 N N . ALA A 1 194 ? -20.869 10.787 -6.207 1.00 95.25 194 ALA A N 1
ATOM 1532 C CA . ALA A 1 194 ? -20.804 11.635 -7.380 1.00 95.25 194 ALA A CA 1
ATOM 1533 C C . ALA A 1 194 ? -19.384 12.112 -7.707 1.00 95.25 194 ALA A C 1
ATOM 1535 O O . ALA A 1 194 ? -18.646 12.561 -6.829 1.00 95.25 194 ALA A O 1
ATOM 1536 N N . LEU A 1 195 ? -19.021 12.061 -8.986 1.00 95.50 195 LEU A N 1
ATOM 1537 C CA . LEU A 1 195 ? -17.705 12.445 -9.486 1.00 95.50 195 LEU A CA 1
ATOM 1538 C C . LEU A 1 195 ? -17.857 13.025 -10.893 1.00 95.50 195 LEU A C 1
ATOM 1540 O O . LEU A 1 195 ? -18.386 12.386 -11.794 1.00 95.50 195 LEU A O 1
ATOM 1544 N N . GLY A 1 196 ? -17.401 14.258 -11.095 1.00 95.12 196 GLY A N 1
ATOM 1545 C CA . GLY A 1 196 ? -17.394 14.876 -12.418 1.00 95.12 196 GLY A CA 1
ATOM 1546 C C . GLY A 1 196 ? -17.579 16.384 -12.391 1.00 95.12 196 GLY A C 1
ATOM 1547 O O . GLY A 1 196 ? -17.369 17.041 -11.369 1.00 95.12 196 GLY A O 1
ATOM 1548 N N . TRP A 1 197 ? -17.961 16.935 -13.541 1.00 95.38 197 TRP A N 1
ATOM 1549 C CA . TRP A 1 197 ? -18.136 18.369 -13.728 1.00 95.38 197 TRP A CA 1
ATOM 1550 C C . TRP A 1 197 ? -19.479 18.881 -13.196 1.00 95.38 197 TRP A C 1
ATOM 1552 O O . TRP A 1 197 ? -20.541 18.319 -13.459 1.00 95.38 197 TRP A O 1
ATOM 1562 N N . ASN A 1 198 ? -19.446 20.013 -12.497 1.00 93.25 198 ASN A N 1
ATOM 1563 C CA . ASN A 1 198 ? -20.603 20.832 -12.157 1.00 93.25 198 ASN A CA 1
ATOM 1564 C C . ASN A 1 198 ? -20.359 22.280 -12.606 1.00 93.25 198 ASN A C 1
ATOM 1566 O O . ASN A 1 198 ? -19.268 22.813 -12.432 1.00 93.25 198 ASN A O 1
ATOM 1570 N N . GLN A 1 199 ? -21.383 22.951 -13.140 1.00 91.19 199 GLN A N 1
ATOM 1571 C CA . GLN A 1 199 ? -21.244 24.319 -13.656 1.00 91.19 199 GLN A CA 1
ATOM 1572 C C . GLN A 1 199 ? -20.685 25.310 -12.623 1.00 91.19 199 GLN A C 1
ATOM 1574 O O . GLN A 1 199 ? -19.905 26.196 -12.977 1.00 91.19 199 GLN A O 1
ATOM 1579 N N . TYR A 1 200 ? -21.106 25.192 -11.364 1.00 88.44 200 TYR A N 1
ATOM 1580 C CA . TYR A 1 200 ? -20.689 26.090 -10.292 1.00 88.44 200 TYR A CA 1
ATOM 1581 C C . TYR A 1 200 ? -19.425 25.575 -9.611 1.00 88.44 200 TYR A C 1
ATOM 1583 O O . TYR A 1 200 ? -18.471 26.333 -9.484 1.00 88.44 200 TYR A O 1
ATOM 1591 N N . GLY A 1 201 ? -19.406 24.294 -9.236 1.00 89.06 201 GLY A N 1
ATOM 1592 C CA . GLY A 1 201 ? -18.307 23.665 -8.499 1.00 89.06 201 GLY A CA 1
ATOM 1593 C C . GLY A 1 201 ? -17.090 23.258 -9.331 1.00 89.06 201 GLY A C 1
ATOM 1594 O O . GLY A 1 201 ? -16.052 22.959 -8.759 1.00 89.06 201 GLY A O 1
ATOM 1595 N N . GLY A 1 202 ? -17.182 23.232 -10.661 1.00 95.88 202 GLY A N 1
ATOM 1596 C CA . GLY A 1 202 ? -16.135 22.669 -11.514 1.00 95.88 202 GLY A CA 1
ATOM 1597 C C . GLY A 1 202 ? -16.002 21.165 -11.323 1.00 95.88 202 GLY A C 1
ATOM 1598 O O . GLY A 1 202 ? -17.005 20.464 -11.181 1.00 95.88 202 GLY A O 1
ATOM 1599 N N . TRP A 1 203 ? -14.769 20.666 -11.310 1.00 97.69 203 TRP A N 1
ATOM 1600 C CA . TRP A 1 203 ? -14.499 19.292 -10.906 1.00 97.69 203 TRP A CA 1
ATOM 1601 C C . TRP A 1 203 ? -14.805 19.113 -9.421 1.00 97.69 203 TRP A C 1
ATOM 1603 O O . TRP A 1 203 ? -14.284 19.855 -8.584 1.00 97.69 203 TRP A O 1
ATOM 1613 N N . ARG A 1 204 ? -15.641 18.122 -9.105 1.00 97.38 204 ARG A N 1
ATOM 1614 C CA . ARG A 1 204 ? -16.110 17.853 -7.742 1.00 97.38 204 ARG A CA 1
ATOM 1615 C C . ARG A 1 204 ? -16.082 16.374 -7.372 1.00 97.38 204 ARG A C 1
ATOM 1617 O O . ARG A 1 204 ? -16.057 15.518 -8.260 1.00 97.38 204 ARG A O 1
ATOM 1624 N N . ILE A 1 205 ? -16.137 16.106 -6.069 1.00 98.31 205 ILE A N 1
ATOM 1625 C CA . ILE A 1 205 ? -16.357 14.786 -5.463 1.00 98.31 205 ILE A CA 1
ATOM 1626 C C . ILE A 1 205 ? -17.492 14.919 -4.441 1.00 98.31 205 ILE A C 1
ATOM 1628 O O . ILE A 1 205 ? -17.520 15.873 -3.666 1.00 98.31 205 ILE A O 1
ATOM 1632 N N . GLY A 1 206 ? -18.425 13.970 -4.456 1.00 98.00 206 GLY A N 1
ATOM 1633 C CA . GLY A 1 206 ? -19.478 13.792 -3.462 1.00 98.00 206 GLY A CA 1
ATOM 1634 C C . GLY A 1 206 ? -19.315 12.459 -2.738 1.00 98.00 206 GLY A C 1
ATOM 1635 O O . GLY A 1 206 ? -19.292 11.421 -3.401 1.00 98.00 206 GLY A O 1
ATOM 1636 N N . ILE A 1 207 ? -19.208 12.468 -1.407 1.00 98.31 207 ILE A N 1
ATOM 1637 C CA . ILE A 1 207 ? -19.062 11.255 -0.583 1.00 98.31 207 ILE A CA 1
ATOM 1638 C C . ILE A 1 207 ? -20.203 11.173 0.429 1.00 98.31 207 ILE A C 1
ATOM 1640 O O . ILE A 1 207 ? -20.436 12.113 1.179 1.00 98.31 207 ILE A O 1
ATOM 1644 N N . ARG A 1 208 ? -20.886 10.032 0.477 1.00 97.75 208 ARG A N 1
ATOM 1645 C CA . ARG A 1 208 ? -21.900 9.678 1.477 1.00 97.75 208 ARG A CA 1
ATOM 1646 C C . ARG A 1 208 ? -21.249 8.945 2.642 1.00 97.75 208 ARG A C 1
ATOM 1648 O O . ARG A 1 208 ? -20.604 7.927 2.397 1.00 97.75 208 ARG A O 1
ATOM 1655 N N . SER A 1 209 ? -21.433 9.415 3.874 1.00 96.75 209 SER A N 1
ATOM 1656 C CA . SER A 1 209 ? -20.983 8.697 5.075 1.00 96.75 209 SER A CA 1
ATOM 1657 C C . SER A 1 209 ? -21.593 7.296 5.148 1.00 96.75 209 SER A C 1
ATOM 1659 O O . SER A 1 209 ? -22.687 7.046 4.637 1.00 96.75 209 SER A O 1
ATOM 1661 N N . ASN A 1 210 ? -20.899 6.362 5.798 1.00 93.44 210 ASN A N 1
ATOM 1662 C CA . ASN A 1 210 ? -21.356 4.969 5.885 1.00 93.44 210 ASN A CA 1
ATOM 1663 C C . ASN A 1 210 ? -22.706 4.800 6.607 1.00 93.44 210 ASN A C 1
ATOM 1665 O O . ASN A 1 210 ? -23.433 3.852 6.322 1.00 93.44 210 ASN A O 1
ATOM 1669 N N . ASP A 1 211 ? -23.049 5.714 7.515 1.00 91.38 211 ASP A N 1
ATOM 1670 C CA . ASP A 1 211 ? -24.342 5.741 8.211 1.00 91.38 211 ASP A CA 1
ATOM 1671 C C . ASP A 1 211 ? -25.451 6.480 7.436 1.00 91.38 211 ASP A C 1
ATOM 1673 O O . ASP A 1 211 ? -26.601 6.503 7.867 1.00 91.38 211 ASP A O 1
ATOM 1677 N N . GLY A 1 212 ? -25.119 7.075 6.286 1.00 92.44 212 GLY A N 1
ATOM 1678 C CA . GLY A 1 212 ? -26.050 7.744 5.384 1.00 92.44 212 GLY A CA 1
ATOM 1679 C C . GLY A 1 212 ? -26.336 9.218 5.697 1.00 92.44 212 GLY A C 1
ATOM 1680 O O . GLY A 1 212 ? -26.803 9.941 4.811 1.00 92.44 212 GLY A O 1
ATOM 1681 N N . PHE A 1 213 ? -26.025 9.696 6.904 1.00 93.56 213 PHE A N 1
ATOM 1682 C CA . PHE A 1 213 ? -26.473 11.014 7.363 1.00 93.56 213 PHE A CA 1
ATOM 1683 C C . PHE A 1 213 ? -25.743 12.187 6.714 1.00 93.56 213 PHE A C 1
ATOM 1685 O O . PHE A 1 213 ? -26.340 13.253 6.579 1.00 93.56 213 PHE A O 1
ATOM 1692 N N . ARG A 1 214 ? -24.485 12.018 6.292 1.00 96.88 214 ARG A N 1
ATOM 1693 C CA . ARG A 1 214 ? -23.645 13.111 5.783 1.00 96.88 214 ARG A CA 1
ATOM 1694 C C . ARG A 1 214 ? -23.327 12.920 4.312 1.00 96.88 214 ARG A C 1
ATOM 1696 O O . ARG A 1 214 ? -22.988 11.828 3.859 1.00 96.88 214 ARG A O 1
ATOM 1703 N N . TYR A 1 215 ? -23.423 14.011 3.568 1.00 97.31 215 TYR A N 1
ATOM 1704 C CA . TYR A 1 215 ? -22.921 14.136 2.211 1.00 97.31 215 TYR A CA 1
ATOM 1705 C C . TYR A 1 215 ? -21.842 15.214 2.179 1.00 97.31 215 TYR A C 1
ATOM 1707 O O . TYR A 1 215 ? -22.116 16.397 2.381 1.00 97.31 215 TYR A O 1
ATOM 1715 N N . TYR A 1 216 ? -20.610 14.788 1.938 1.00 98.25 216 TYR A N 1
ATOM 1716 C CA . TYR A 1 216 ? -19.441 15.645 1.820 1.00 98.25 216 TYR A CA 1
ATOM 1717 C C . TYR A 1 216 ? -19.270 16.094 0.377 1.00 98.25 216 TYR A C 1
ATOM 1719 O O . TYR A 1 216 ? -19.222 15.267 -0.535 1.00 98.25 216 TYR A O 1
ATOM 1727 N N . TYR A 1 217 ? -19.141 17.399 0.179 1.00 98.06 217 TYR A N 1
ATOM 1728 C CA . TYR A 1 217 ? -19.000 18.028 -1.123 1.00 98.06 217 TYR A CA 1
ATOM 1729 C C . TYR A 1 217 ? -17.642 18.719 -1.230 1.00 98.06 217 TYR A C 1
ATOM 1731 O O . TYR A 1 217 ? -17.363 19.664 -0.500 1.00 98.06 217 TYR A O 1
ATOM 1739 N N . TYR A 1 218 ? -16.812 18.261 -2.163 1.00 98.50 218 TYR A N 1
ATOM 1740 C CA . TYR A 1 218 ? -15.502 18.835 -2.468 1.00 98.50 218 TYR A CA 1
ATOM 1741 C C . TYR A 1 218 ? -15.554 19.435 -3.862 1.00 98.50 218 TYR A C 1
ATOM 1743 O O . TYR A 1 218 ? -15.930 18.733 -4.803 1.00 98.50 218 TYR A O 1
ATOM 1751 N N . ALA A 1 219 ? -15.167 20.696 -4.023 1.00 97.94 219 ALA A N 1
ATOM 1752 C CA . ALA A 1 219 ? -15.246 21.373 -5.311 1.00 97.94 219 ALA A CA 1
ATOM 1753 C C . ALA A 1 219 ? -13.999 22.193 -5.633 1.00 97.94 219 ALA A C 1
ATOM 1755 O O . ALA A 1 219 ? -13.062 22.307 -4.844 1.00 97.94 219 ALA A O 1
ATOM 1756 N N . HIS A 1 220 ? -14.018 22.752 -6.837 1.00 97.25 220 HIS A N 1
ATOM 1757 C CA . HIS A 1 220 ? -12.948 23.545 -7.421 1.00 97.25 220 HIS A CA 1
ATOM 1758 C C . HIS A 1 220 ? -11.660 22.754 -7.619 1.00 97.25 220 HIS A C 1
ATOM 1760 O O . HIS A 1 220 ? -10.568 23.310 -7.585 1.00 97.25 220 HIS A O 1
ATOM 1766 N N . LEU A 1 221 ? -11.778 21.451 -7.893 1.00 97.94 221 LEU A N 1
ATOM 1767 C CA . LEU A 1 221 ? -10.632 20.555 -8.020 1.00 97.94 221 LEU A CA 1
ATOM 1768 C C . LEU A 1 221 ? -9.797 20.845 -9.274 1.00 97.94 221 LEU A C 1
ATOM 1770 O O . LEU A 1 221 ? -10.198 21.571 -10.193 1.00 97.94 221 LEU A O 1
ATOM 1774 N N . ARG A 1 222 ? -8.583 20.296 -9.286 1.00 97.19 222 ARG A N 1
ATOM 1775 C CA . ARG A 1 222 ? -7.554 20.533 -10.300 1.00 97.19 222 ARG A CA 1
ATOM 1776 C C . ARG A 1 222 ? -8.045 20.212 -11.716 1.00 97.19 222 ARG A C 1
ATOM 1778 O O . ARG A 1 222 ? -8.614 19.162 -11.978 1.00 97.19 222 ARG A O 1
ATOM 1785 N N . LYS A 1 223 ? -7.762 21.110 -12.659 1.00 94.38 223 LYS A N 1
ATOM 1786 C CA . LYS A 1 223 ? -7.980 20.885 -14.096 1.00 94.38 223 LYS A CA 1
ATOM 1787 C C . LYS A 1 223 ? -7.192 19.671 -14.600 1.00 94.38 223 LYS A C 1
ATOM 1789 O O . LYS A 1 223 ? -6.077 19.445 -14.135 1.00 94.38 223 LYS A O 1
ATOM 1794 N N . ASP A 1 224 ? -7.743 18.952 -15.578 1.00 92.62 224 ASP A N 1
ATOM 1795 C CA . ASP A 1 224 ? -7.157 17.805 -16.295 1.00 92.62 224 ASP A CA 1
ATOM 1796 C C . ASP A 1 224 ? -6.916 16.548 -15.436 1.00 92.62 224 ASP A C 1
ATOM 1798 O O . ASP A 1 224 ? -7.034 15.428 -15.926 1.00 92.62 224 ASP A O 1
ATOM 1802 N N . SER A 1 225 ? -6.593 16.700 -14.151 1.00 91.81 225 SER A N 1
ATOM 1803 C CA . SER A 1 225 ? -6.346 15.600 -13.210 1.00 91.81 225 SER A CA 1
ATOM 1804 C C . SER A 1 225 ? -6.878 15.941 -11.806 1.00 91.81 225 SER A C 1
ATOM 1806 O O . SER A 1 225 ? -6.086 16.173 -10.890 1.00 91.81 225 SER A O 1
ATOM 1808 N N . PRO A 1 226 ? -8.213 16.032 -11.635 1.00 93.75 226 PRO A N 1
ATOM 1809 C CA . PRO A 1 226 ? -8.847 16.416 -10.366 1.00 93.75 226 PRO A CA 1
ATOM 1810 C C . PRO A 1 226 ? -8.799 15.334 -9.281 1.00 93.75 226 PRO A C 1
ATOM 1812 O O . PRO A 1 226 ? -8.827 15.667 -8.097 1.00 93.75 226 PRO A O 1
ATOM 1815 N N . TYR A 1 227 ? -8.739 14.061 -9.675 1.00 95.38 227 TYR A N 1
ATOM 1816 C CA . TYR A 1 227 ? -8.910 12.899 -8.798 1.00 95.38 227 TYR A CA 1
ATOM 1817 C C . TYR A 1 227 ? -7.623 12.087 -8.681 1.00 95.38 227 TYR A C 1
ATOM 1819 O O . TYR A 1 227 ? -6.757 12.153 -9.559 1.00 95.38 227 TYR A O 1
ATOM 1827 N N . ILE A 1 228 ? -7.522 11.273 -7.629 1.00 89.81 228 ILE A N 1
ATOM 1828 C CA . ILE A 1 228 ? -6.566 10.161 -7.635 1.00 89.81 228 ILE A CA 1
ATOM 1829 C C . ILE A 1 228 ? -6.917 9.181 -8.764 1.00 89.81 228 ILE A C 1
ATOM 1831 O O . ILE A 1 228 ? -8.075 9.070 -9.179 1.00 89.81 228 ILE A O 1
ATOM 1835 N N . LYS A 1 229 ? -5.907 8.474 -9.273 1.00 80.81 229 LYS A N 1
ATOM 1836 C CA . LYS A 1 229 ? -6.074 7.519 -10.370 1.00 80.81 229 LYS A CA 1
ATOM 1837 C C . LYS A 1 229 ? -7.111 6.447 -10.003 1.00 80.81 229 LYS A C 1
ATOM 1839 O O . LYS A 1 229 ? -7.132 5.968 -8.875 1.00 80.81 229 LYS A O 1
ATOM 1844 N N . ASP A 1 230 ? -7.956 6.097 -10.970 1.00 83.75 230 ASP A N 1
ATOM 1845 C CA . ASP A 1 230 ? -8.975 5.040 -10.892 1.00 83.75 230 ASP A CA 1
ATOM 1846 C C . ASP A 1 230 ? -10.145 5.269 -9.907 1.00 83.75 230 ASP A C 1
ATOM 1848 O O . ASP A 1 230 ? -11.018 4.400 -9.813 1.00 83.75 230 ASP A O 1
ATOM 1852 N N . LEU A 1 231 ? -10.232 6.436 -9.245 1.00 91.00 231 LEU A N 1
ATOM 1853 C CA . LEU A 1 231 ? -11.402 6.807 -8.438 1.00 91.00 231 LEU A CA 1
ATOM 1854 C C . LEU A 1 231 ? -12.639 6.977 -9.329 1.00 91.00 231 LEU A C 1
ATOM 1856 O O . LEU A 1 231 ? -12.624 7.747 -10.292 1.00 91.00 231 LEU A O 1
ATOM 1860 N N . LYS A 1 232 ? -13.728 6.295 -8.979 1.00 92.88 232 LYS A N 1
ATOM 1861 C CA . LYS A 1 232 ? -15.012 6.357 -9.694 1.00 92.88 232 LYS A CA 1
ATOM 1862 C C . LYS A 1 232 ? -16.195 6.367 -8.731 1.00 92.88 232 LYS A C 1
ATOM 1864 O O . LYS A 1 232 ? -16.089 5.982 -7.567 1.00 92.88 232 LYS A O 1
ATOM 1869 N N . GLU A 1 233 ? -17.350 6.787 -9.239 1.00 94.88 233 GLU A N 1
ATOM 1870 C CA . GLU A 1 233 ? -18.616 6.657 -8.517 1.00 94.88 233 GLU A CA 1
ATOM 1871 C C . GLU A 1 233 ? -18.860 5.197 -8.113 1.00 94.88 233 GLU A C 1
ATOM 1873 O O . GLU A 1 233 ? -18.620 4.262 -8.880 1.00 94.88 233 GLU A O 1
ATOM 1878 N N . GLY A 1 234 ? -19.336 5.005 -6.887 1.00 92.88 234 GLY A N 1
ATOM 1879 C CA . GLY A 1 234 ? -19.554 3.697 -6.286 1.00 92.88 234 GLY A CA 1
ATOM 1880 C C . GLY A 1 234 ? -18.390 3.168 -5.449 1.00 92.88 234 GLY A C 1
ATOM 1881 O O . GLY A 1 234 ? -18.635 2.272 -4.640 1.00 92.88 234 GLY A O 1
ATOM 1882 N N . ASP A 1 235 ? -17.179 3.717 -5.585 1.00 93.00 235 ASP A N 1
ATOM 1883 C CA . ASP A 1 235 ? -16.037 3.322 -4.758 1.00 93.00 235 ASP A CA 1
ATOM 1884 C C . ASP A 1 235 ? -16.250 3.703 -3.284 1.00 93.00 235 ASP A C 1
ATOM 1886 O O . ASP A 1 235 ? -16.917 4.687 -2.958 1.00 93.00 235 ASP A O 1
ATOM 1890 N N . THR A 1 236 ? -15.653 2.929 -2.378 1.00 95.38 236 THR A N 1
ATOM 1891 C CA . THR A 1 236 ? -15.573 3.268 -0.953 1.00 95.38 236 THR A CA 1
ATOM 1892 C C . THR A 1 236 ? -14.230 3.923 -0.661 1.00 95.38 236 THR A C 1
ATOM 1894 O O . THR A 1 236 ? -13.188 3.426 -1.088 1.00 95.38 236 THR A O 1
ATOM 1897 N N . VAL A 1 237 ? -14.250 5.011 0.104 1.00 93.81 237 VAL A N 1
ATOM 1898 C CA . VAL A 1 237 ? -13.059 5.706 0.598 1.00 93.81 237 VAL A CA 1
ATOM 1899 C C . VAL A 1 237 ? -12.971 5.594 2.115 1.00 93.81 237 VAL A C 1
ATOM 1901 O O . VAL A 1 237 ? -13.986 5.482 2.804 1.00 93.81 237 VAL A O 1
ATOM 1904 N N . LYS A 1 238 ? -11.748 5.609 2.644 1.00 93.69 238 LYS A N 1
ATOM 1905 C CA . LYS A 1 238 ? -11.489 5.653 4.091 1.00 93.69 238 LYS A CA 1
ATOM 1906 C C . LYS A 1 238 ? -11.302 7.096 4.555 1.00 93.69 238 LYS A C 1
ATOM 1908 O O . LYS A 1 238 ? -10.832 7.924 3.777 1.00 93.69 238 LYS A O 1
ATOM 1913 N N . ALA A 1 239 ? -11.607 7.376 5.821 1.00 94.38 239 ALA A N 1
ATOM 1914 C CA . ALA A 1 239 ? -11.250 8.651 6.439 1.00 94.38 239 ALA A CA 1
ATOM 1915 C C . ALA A 1 239 ? -9.734 8.893 6.282 1.00 94.38 239 ALA A C 1
ATOM 1917 O O . ALA A 1 239 ? -8.935 7.964 6.420 1.00 94.38 239 ALA A O 1
ATOM 1918 N N . GLY A 1 240 ? -9.353 10.108 5.894 1.00 94.12 240 GLY A N 1
ATOM 1919 C CA . GLY A 1 240 ? -7.968 10.500 5.629 1.00 94.12 240 GLY A CA 1
ATOM 1920 C C . GLY A 1 240 ? -7.397 10.032 4.285 1.00 94.12 240 GLY A C 1
ATOM 1921 O O . GLY A 1 240 ? -6.285 10.411 3.930 1.00 94.12 240 GLY A O 1
ATOM 1922 N N . GLN A 1 241 ? -8.123 9.244 3.487 1.00 94.56 241 GLN A N 1
ATOM 1923 C CA . GLN A 1 241 ? -7.658 8.863 2.151 1.00 94.56 241 GLN A CA 1
ATOM 1924 C C . GLN A 1 241 ? -7.582 10.096 1.241 1.00 94.56 241 GLN A C 1
ATOM 1926 O O . GLN A 1 241 ? -8.558 10.835 1.127 1.00 94.56 241 GLN A O 1
ATOM 1931 N N . ILE A 1 242 ? -6.462 10.286 0.536 1.00 95.88 242 ILE A N 1
ATOM 1932 C CA . ILE A 1 242 ? -6.368 11.303 -0.519 1.00 95.88 242 ILE A CA 1
ATOM 1933 C C . ILE A 1 242 ? -7.297 10.909 -1.669 1.00 95.88 242 ILE A C 1
ATOM 1935 O O . ILE A 1 242 ? -7.176 9.815 -2.213 1.00 95.88 242 ILE A O 1
ATOM 1939 N N . ILE A 1 243 ? -8.225 11.793 -2.031 1.00 96.81 243 ILE A N 1
ATOM 1940 C CA . ILE A 1 243 ? -9.277 11.563 -3.036 1.00 96.81 243 ILE A CA 1
ATOM 1941 C C . ILE A 1 243 ? -9.113 12.439 -4.283 1.00 96.81 243 ILE A C 1
ATOM 1943 O O . ILE A 1 243 ? -9.652 12.130 -5.346 1.00 96.81 243 ILE A O 1
ATOM 1947 N N . GLY A 1 244 ? -8.326 13.507 -4.195 1.00 96.75 244 GLY A N 1
ATOM 1948 C CA . GLY A 1 244 ? -8.082 14.396 -5.321 1.00 96.75 244 GLY A CA 1
ATOM 1949 C C . GLY A 1 244 ? -7.152 15.541 -4.969 1.00 96.75 244 GLY A C 1
ATOM 1950 O O . GLY A 1 244 ? -6.425 15.487 -3.976 1.00 96.75 244 GLY A O 1
ATOM 1951 N N . TYR A 1 245 ? -7.184 16.582 -5.795 1.00 97.25 245 TYR A N 1
ATOM 1952 C CA . TYR A 1 245 ? -6.301 17.734 -5.655 1.00 97.25 245 TYR A CA 1
ATOM 1953 C C . TYR A 1 245 ? -7.065 19.041 -5.832 1.00 97.25 245 TYR A C 1
ATOM 1955 O O . TYR A 1 245 ? -7.865 19.173 -6.762 1.00 97.25 245 TYR A O 1
ATOM 1963 N N . SER A 1 246 ? -6.782 20.028 -4.981 1.00 97.50 246 SER A N 1
ATOM 1964 C CA . SER A 1 246 ? -7.379 21.359 -5.085 1.00 97.50 246 SER A CA 1
ATOM 1965 C C . SER A 1 246 ? -6.988 22.045 -6.397 1.00 97.50 246 SER A C 1
ATOM 1967 O O . SER A 1 246 ? -5.968 21.737 -7.029 1.00 97.50 246 SER A O 1
ATOM 1969 N N . GLY A 1 247 ? -7.808 22.990 -6.833 1.00 96.62 247 GLY A N 1
ATOM 1970 C CA . GLY A 1 247 ? -7.622 23.669 -8.100 1.00 96.62 247 GLY A CA 1
ATOM 1971 C C . GLY A 1 247 ? -8.305 25.024 -8.146 1.00 96.62 247 GLY A C 1
ATOM 1972 O O . GLY A 1 247 ? -8.287 25.794 -7.194 1.00 96.62 247 GLY A O 1
ATOM 1973 N N . GLN A 1 248 ? -8.835 25.331 -9.323 1.00 95.81 248 GLN A N 1
ATOM 1974 C CA . GLN A 1 248 ? -9.479 26.605 -9.646 1.00 95.81 248 GLN A CA 1
ATOM 1975 C C . GLN A 1 248 ? -10.560 26.405 -10.724 1.00 95.81 248 GLN A C 1
ATOM 1977 O O . GLN A 1 248 ? -10.861 27.305 -11.515 1.00 95.81 248 GLN A O 1
ATOM 1982 N N . SER A 1 249 ? -11.096 25.183 -10.814 1.00 95.81 249 SER A N 1
ATOM 1983 C CA . SER A 1 249 ? -12.106 24.843 -11.810 1.00 95.81 249 SER A CA 1
ATOM 1984 C C . SER A 1 249 ? -13.505 25.250 -11.351 1.00 95.81 249 SER A C 1
ATOM 1986 O O . SER A 1 249 ? -13.807 25.265 -10.162 1.00 95.81 249 SER A O 1
ATOM 1988 N N . GLY A 1 250 ? -14.383 25.581 -12.293 1.00 91.62 250 GLY A N 1
ATOM 1989 C CA . GLY A 1 250 ? -15.766 25.968 -12.000 1.00 91.62 250 GLY A CA 1
ATOM 1990 C C . GLY A 1 250 ? -16.202 27.190 -12.780 1.00 91.62 250 GLY A C 1
ATOM 1991 O O . GLY A 1 250 ? -15.519 27.603 -13.714 1.00 91.62 250 GLY A O 1
ATOM 1992 N N . TYR A 1 251 ? -17.369 27.730 -12.431 1.00 90.19 251 TYR A N 1
ATOM 1993 C CA . TYR A 1 251 ? -17.996 28.880 -13.096 1.00 90.19 251 TYR A CA 1
ATOM 1994 C C . TYR A 1 251 ? -17.948 28.808 -14.627 1.00 90.19 251 TYR A C 1
ATOM 1996 O O . TYR A 1 251 ? -17.460 29.713 -15.309 1.00 90.19 251 TYR A O 1
ATOM 2004 N N . SER A 1 252 ? -18.433 27.691 -15.175 1.00 90.56 252 SER A N 1
ATOM 2005 C CA . SER A 1 252 ? -18.482 27.466 -16.619 1.00 90.56 252 SER A CA 1
ATOM 2006 C C . SER A 1 252 ? -19.451 26.346 -16.997 1.00 90.56 252 SER A C 1
ATOM 2008 O O . SER A 1 252 ? -19.457 25.271 -16.403 1.00 90.56 252 SER A O 1
ATOM 2010 N N . VAL A 1 253 ? -20.232 26.579 -18.054 1.00 88.81 253 VAL A N 1
ATOM 2011 C CA . VAL A 1 253 ? -21.035 25.536 -18.723 1.00 88.81 253 VAL A CA 1
ATOM 2012 C C . VAL A 1 253 ? -20.173 24.560 -19.529 1.00 88.81 253 VAL A C 1
ATOM 2014 O O . VAL A 1 253 ? -20.620 23.466 -19.853 1.00 88.81 253 VAL A O 1
ATOM 2017 N N . LYS A 1 254 ? -18.942 24.956 -19.876 1.00 91.62 254 LYS A N 1
ATOM 2018 C CA . LYS A 1 254 ? -17.954 24.090 -20.523 1.00 91.62 254 LYS A CA 1
ATOM 2019 C C . LYS A 1 254 ? -17.125 23.386 -19.461 1.00 91.62 254 LYS A C 1
ATOM 2021 O O . LYS A 1 254 ? -16.627 24.050 -18.551 1.00 91.62 254 LYS A O 1
ATOM 2026 N N . GLU A 1 255 ? -16.962 22.083 -19.634 1.00 94.25 255 GLU A N 1
ATOM 2027 C CA . GLU A 1 255 ? -16.163 21.236 -18.758 1.00 94.25 255 GLU A CA 1
ATOM 2028 C C . GLU A 1 255 ? -14.673 21.599 -18.785 1.00 94.25 255 GLU A C 1
ATOM 2030 O O . GLU A 1 255 ? -14.150 22.085 -19.791 1.00 94.25 255 GLU A O 1
ATOM 2035 N N . ASN A 1 256 ? -13.993 21.329 -17.668 1.00 92.81 256 ASN A N 1
ATOM 2036 C CA . ASN A 1 256 ? -12.543 21.402 -17.520 1.00 92.81 256 ASN A CA 1
ATOM 2037 C C . ASN A 1 256 ? -11.961 22.816 -17.739 1.00 92.81 256 ASN A C 1
ATOM 2039 O O . ASN A 1 256 ? -10.906 23.001 -18.352 1.00 92.81 256 ASN A O 1
ATOM 2043 N N . VAL A 1 257 ? -12.659 23.836 -17.231 1.00 92.38 257 VAL A N 1
ATOM 2044 C CA . VAL A 1 257 ? -12.272 25.252 -17.337 1.00 92.38 257 VAL A CA 1
ATOM 2045 C C . VAL A 1 257 ? -11.852 25.822 -15.982 1.00 92.38 257 VAL A C 1
ATOM 2047 O O . VAL A 1 257 ? -12.515 25.599 -14.973 1.00 92.38 257 VAL A O 1
ATOM 2050 N N . ASN A 1 258 ? -10.781 26.615 -15.979 1.00 94.06 258 ASN A N 1
ATOM 2051 C CA . ASN A 1 258 ? -10.324 27.379 -14.819 1.00 94.06 258 ASN A CA 1
ATOM 2052 C C . ASN A 1 258 ? -10.853 28.818 -14.887 1.00 94.06 258 ASN A C 1
ATOM 2054 O O . ASN A 1 258 ? -10.220 29.655 -15.524 1.00 94.06 258 ASN A O 1
ATOM 2058 N N . ASN A 1 259 ? -11.999 29.097 -14.258 1.00 91.88 259 ASN A N 1
ATOM 2059 C CA . ASN A 1 259 ? -12.588 30.447 -14.198 1.00 91.88 259 ASN A CA 1
ATOM 2060 C C . ASN A 1 259 ? -12.656 31.024 -12.777 1.00 91.88 259 ASN A C 1
ATOM 2062 O O . ASN A 1 259 ? -13.258 32.077 -12.564 1.00 91.88 259 ASN A O 1
ATOM 2066 N N . ILE A 1 260 ? -12.071 30.344 -11.795 1.00 90.06 260 ILE A N 1
ATOM 2067 C CA . ILE A 1 260 ? -11.965 30.863 -10.435 1.00 90.06 260 ILE A CA 1
ATOM 2068 C C . ILE A 1 260 ? -10.633 31.584 -10.289 1.00 90.06 260 ILE A C 1
ATOM 2070 O O . ILE A 1 260 ? -9.589 31.043 -10.632 1.00 90.06 260 ILE A O 1
ATOM 2074 N N . ASN A 1 261 ? -10.680 32.817 -9.783 1.00 89.06 261 ASN A N 1
ATOM 2075 C CA . ASN A 1 261 ? -9.518 33.708 -9.760 1.00 89.06 261 ASN A CA 1
ATOM 2076 C C . ASN A 1 261 ? -8.463 33.322 -8.718 1.00 89.06 261 ASN A C 1
ATOM 2078 O O . ASN A 1 261 ? -7.282 33.589 -8.921 1.00 89.06 261 ASN A O 1
ATOM 2082 N N . VAL A 1 262 ? -8.887 32.746 -7.591 1.00 90.88 262 VAL A N 1
ATOM 2083 C CA . VAL A 1 262 ? -7.999 32.376 -6.485 1.00 90.88 262 VAL A CA 1
ATOM 2084 C C . VAL A 1 262 ? -8.157 30.882 -6.236 1.00 90.88 262 VAL A C 1
ATOM 2086 O O . VAL A 1 262 ? -9.274 30.464 -5.935 1.00 90.88 262 VAL A O 1
ATOM 2089 N N . PRO A 1 263 ? -7.096 30.073 -6.366 1.00 94.12 263 PRO A N 1
ATOM 2090 C CA . PRO A 1 263 ? -7.150 28.656 -6.038 1.00 94.12 263 PRO A CA 1
ATOM 2091 C C . PRO A 1 263 ? -7.600 28.413 -4.595 1.00 94.12 263 PRO A C 1
ATOM 2093 O O . PRO A 1 263 ? -7.106 29.049 -3.663 1.00 94.12 263 PRO A O 1
ATOM 2096 N N . HIS A 1 264 ? -8.556 27.508 -4.423 1.00 96.69 264 HIS A N 1
ATOM 2097 C CA . HIS A 1 264 ? -9.055 27.087 -3.118 1.00 96.69 264 HIS A CA 1
ATOM 2098 C C . HIS A 1 264 ? -9.712 25.713 -3.221 1.00 96.69 264 HIS A C 1
ATOM 2100 O O . HIS A 1 264 ? -10.101 25.267 -4.302 1.00 96.69 264 HIS A O 1
ATOM 2106 N N . LEU A 1 265 ? -9.827 25.046 -2.077 1.00 98.06 265 LEU A N 1
ATOM 2107 C CA . LEU A 1 265 ? -10.724 23.918 -1.898 1.00 98.06 265 LEU A CA 1
ATOM 2108 C C . LEU A 1 265 ? -12.020 24.449 -1.295 1.00 98.06 265 LEU A C 1
ATOM 2110 O O . LEU A 1 265 ? -11.993 25.019 -0.208 1.00 98.06 265 LEU A O 1
ATOM 2114 N N . HIS A 1 266 ? -13.135 24.223 -1.979 1.00 98.06 266 HIS A N 1
ATOM 2115 C CA . HIS A 1 266 ? -14.450 24.407 -1.380 1.00 98.06 266 HIS A CA 1
ATOM 2116 C C . HIS A 1 266 ? -14.905 23.085 -0.766 1.00 98.06 266 HIS A C 1
ATOM 2118 O O . HIS A 1 266 ? -14.943 22.065 -1.464 1.00 98.06 266 HIS A O 1
ATOM 2124 N N . PHE A 1 267 ? -15.242 23.108 0.520 1.00 98.38 267 PHE A N 1
ATOM 2125 C CA . PHE A 1 267 ? -15.730 21.958 1.272 1.00 98.38 267 PHE A CA 1
ATOM 2126 C C . PHE A 1 267 ? -17.104 22.257 1.867 1.00 98.38 267 PHE A C 1
ATOM 2128 O O . PHE A 1 267 ? -17.276 23.255 2.553 1.00 98.38 267 PHE A O 1
ATOM 2135 N N . GLY A 1 268 ? -18.080 21.387 1.637 1.00 97.12 268 GLY A N 1
ATOM 2136 C CA . GLY A 1 268 ? -19.400 21.486 2.248 1.00 97.12 268 GLY A CA 1
ATOM 2137 C C . GLY A 1 268 ? -19.826 20.168 2.879 1.00 97.12 268 GLY A C 1
ATOM 2138 O O . GLY A 1 268 ? -19.420 19.093 2.432 1.00 97.12 268 GLY A O 1
ATOM 2139 N N . MET A 1 269 ? -20.684 20.254 3.892 1.00 97.25 269 MET A N 1
ATOM 2140 C CA . MET A 1 269 ? -21.357 19.103 4.482 1.00 97.25 269 MET A CA 1
ATOM 2141 C C . MET A 1 269 ? -22.868 19.329 4.457 1.00 97.25 269 MET A C 1
ATOM 2143 O O . MET A 1 269 ? -23.373 20.317 4.992 1.00 97.25 269 MET A O 1
ATOM 2147 N N . GLN A 1 270 ? -23.581 18.403 3.827 1.00 96.44 270 GLN A N 1
ATOM 2148 C CA . GLN A 1 270 ? -25.036 18.357 3.804 1.00 96.44 270 GLN A CA 1
ATOM 2149 C C . GLN A 1 270 ? -25.528 17.196 4.668 1.00 96.44 270 GLN A C 1
ATOM 2151 O O . GLN A 1 270 ? -25.029 16.076 4.552 1.00 96.44 270 GLN A O 1
ATOM 2156 N N . LEU A 1 271 ? -26.551 17.440 5.482 1.00 96.62 271 LEU A N 1
ATOM 2157 C CA . LEU A 1 271 ? -27.250 16.409 6.239 1.00 96.62 271 LEU A CA 1
ATOM 2158 C C . LEU A 1 271 ? -28.450 15.873 5.457 1.00 96.62 271 LEU A C 1
ATOM 2160 O O . LEU A 1 271 ? -29.233 16.635 4.884 1.00 96.62 271 LEU A O 1
ATOM 2164 N N . VAL A 1 272 ? -28.607 14.551 5.459 1.00 93.75 272 VAL A N 1
ATOM 2165 C CA . VAL A 1 272 ? -29.692 13.837 4.779 1.00 93.75 272 VAL A CA 1
ATOM 2166 C C . VAL A 1 272 ? -30.336 12.867 5.764 1.00 93.75 272 VAL A C 1
ATOM 2168 O O . VAL A 1 272 ? -29.761 11.843 6.112 1.00 93.75 272 VAL A O 1
ATOM 2171 N N . PHE A 1 273 ? -31.546 13.193 6.217 1.00 91.88 273 PHE A N 1
ATOM 2172 C CA . PHE A 1 273 ? -32.359 12.324 7.075 1.00 91.88 273 PHE A CA 1
ATOM 2173 C C . PHE A 1 273 ? -33.385 11.511 6.276 1.00 91.88 273 PHE A C 1
ATOM 2175 O O . PHE A 1 273 ? -33.886 10.497 6.758 1.00 91.88 273 PHE A O 1
ATOM 2182 N N . ASP A 1 274 ? -33.709 11.956 5.062 1.00 91.19 274 ASP A N 1
ATOM 2183 C CA . ASP A 1 274 ? -34.544 11.255 4.092 1.00 91.19 274 ASP A CA 1
ATOM 2184 C C . ASP A 1 274 ? -34.048 11.577 2.675 1.00 91.19 274 ASP A C 1
ATOM 2186 O O . ASP A 1 274 ? -33.694 12.719 2.383 1.00 91.19 274 ASP A O 1
ATOM 2190 N N . GLU A 1 275 ? -34.052 10.592 1.775 1.00 86.81 275 GLU A N 1
ATOM 2191 C CA . GLU A 1 275 ? -33.561 10.754 0.395 1.00 86.81 275 GLU A CA 1
ATOM 2192 C C . GLU A 1 275 ? -34.266 11.886 -0.376 1.00 86.81 275 GLU A C 1
ATOM 2194 O O . GLU A 1 275 ? -33.671 12.479 -1.272 1.00 86.81 275 GLU A O 1
ATOM 2199 N N . SER A 1 276 ? -35.502 12.256 -0.007 1.00 87.06 276 SER A N 1
ATOM 2200 C CA . SER A 1 276 ? -36.203 13.404 -0.608 1.00 87.06 276 SER A CA 1
ATOM 2201 C C . SER A 1 276 ? -35.566 14.768 -0.299 1.00 87.06 276 SER A C 1
ATOM 2203 O O . SER A 1 276 ? -35.938 15.772 -0.910 1.00 87.06 276 SER A O 1
ATOM 2205 N N . GLN A 1 277 ? -34.620 14.828 0.643 1.00 85.94 277 GLN A N 1
ATOM 2206 C CA . GLN A 1 277 ? -33.859 16.036 0.970 1.00 85.94 277 GLN A CA 1
ATOM 2207 C C . GLN A 1 277 ? -32.658 16.262 0.045 1.00 85.94 277 GLN A C 1
ATOM 2209 O O . GLN A 1 277 ? -32.000 17.293 0.164 1.00 85.94 277 GLN A O 1
ATOM 2214 N N . LYS A 1 278 ? -32.362 15.330 -0.868 1.00 86.31 278 LYS A N 1
ATOM 2215 C CA . LYS A 1 278 ? -31.296 15.489 -1.862 1.00 86.31 278 LYS A CA 1
ATOM 2216 C C . LYS A 1 278 ? -31.781 16.344 -3.029 1.00 86.31 278 LYS A C 1
ATOM 2218 O O . LYS A 1 278 ? -32.907 16.169 -3.491 1.00 86.31 278 LYS A O 1
ATOM 2223 N N . GLU A 1 279 ? -30.920 17.239 -3.511 1.00 81.94 279 GLU A N 1
ATOM 2224 C CA . GLU A 1 279 ? -31.128 18.026 -4.733 1.00 81.94 279 GLU A CA 1
ATOM 2225 C C . GLU A 1 279 ? -32.460 18.802 -4.743 1.00 81.94 279 GLU A C 1
ATOM 2227 O O . GLU A 1 279 ? -33.132 18.929 -5.769 1.00 81.94 279 GLU A O 1
ATOM 2232 N N . CYS A 1 280 ? -32.870 19.321 -3.580 1.00 83.75 280 CYS A N 1
ATOM 2233 C CA . CYS A 1 280 ? -34.120 20.061 -3.413 1.00 83.75 280 CYS A CA 1
ATOM 2234 C C . CYS A 1 280 ? -33.888 21.462 -2.824 1.00 83.75 280 CYS A C 1
ATOM 2236 O O . CYS A 1 280 ? -32.790 21.834 -2.433 1.00 83.75 280 CYS A O 1
ATOM 2238 N N . ASN A 1 281 ? -34.932 22.287 -2.728 1.00 81.00 281 ASN A N 1
ATOM 2239 C CA . ASN A 1 281 ? -34.791 23.646 -2.176 1.00 81.00 281 ASN A CA 1
ATOM 2240 C C . ASN A 1 281 ? -34.617 23.681 -0.643 1.00 81.00 281 ASN A C 1
ATOM 2242 O O . ASN A 1 281 ? -34.560 24.761 -0.060 1.00 81.00 281 ASN A O 1
ATOM 2246 N N . SER A 1 282 ? -34.615 22.526 0.024 1.00 83.62 282 SER A N 1
ATOM 2247 C CA . SER A 1 282 ? -34.592 22.393 1.487 1.00 83.62 282 SER A CA 1
ATOM 2248 C C . SER A 1 282 ? -33.452 21.491 1.961 1.00 83.62 282 SER A C 1
ATOM 2250 O O . SER A 1 282 ? -33.594 20.778 2.953 1.00 83.62 282 SER A O 1
ATOM 2252 N N . GLU A 1 283 ? -32.335 21.505 1.232 1.00 90.44 283 GLU A N 1
ATOM 2253 C CA . GLU A 1 283 ? -31.094 20.867 1.663 1.00 90.44 283 GLU A CA 1
ATOM 2254 C C . GLU A 1 283 ? -30.596 21.484 2.972 1.00 90.44 283 GLU A C 1
ATOM 2256 O O . GLU A 1 283 ? -30.646 22.701 3.166 1.00 90.44 283 GLU A O 1
ATOM 2261 N N . ILE A 1 284 ? -30.091 20.636 3.865 1.00 93.62 284 ILE A N 1
ATOM 2262 C CA . ILE A 1 284 ? -29.566 21.052 5.163 1.00 93.62 284 ILE A CA 1
ATOM 2263 C C . ILE A 1 284 ? -28.047 21.106 5.051 1.00 93.62 284 ILE A C 1
ATOM 2265 O O . ILE A 1 284 ? -27.375 20.105 5.276 1.00 93.62 284 ILE A O 1
ATOM 2269 N N . TRP A 1 285 ? -27.512 22.259 4.668 1.00 94.69 285 TRP A N 1
ATOM 2270 C CA . TRP A 1 285 ? -26.073 22.520 4.699 1.00 94.69 285 TRP A CA 1
ATOM 2271 C C . TRP A 1 285 ? -25.695 23.103 6.054 1.00 94.69 285 TRP A C 1
ATOM 2273 O O . TRP A 1 285 ? -26.380 24.007 6.532 1.00 94.69 285 TRP A O 1
ATOM 2283 N N . ILE A 1 286 ? -24.624 22.591 6.652 1.00 94.62 286 ILE A N 1
ATOM 2284 C CA . ILE A 1 286 ? -24.118 23.089 7.933 1.00 94.62 286 ILE A CA 1
ATOM 2285 C C . ILE A 1 286 ? -22.911 23.997 7.723 1.00 94.62 286 ILE A C 1
ATOM 2287 O O . ILE A 1 286 ? -22.150 23.823 6.766 1.00 94.62 286 ILE A O 1
ATOM 2291 N N . ASP A 1 287 ? -22.732 24.938 8.643 1.00 94.31 287 ASP A N 1
ATOM 2292 C CA . ASP A 1 287 ? -21.482 25.669 8.760 1.00 94.31 287 ASP A CA 1
ATOM 2293 C C . ASP A 1 287 ? -20.388 24.720 9.264 1.00 94.31 287 ASP A C 1
ATOM 2295 O O . ASP A 1 287 ? -20.536 24.049 10.285 1.00 94.31 287 ASP A O 1
ATOM 2299 N N . THR A 1 288 ? -19.298 24.616 8.510 1.00 95.81 288 THR A N 1
ATOM 2300 C CA . THR A 1 288 ? -18.182 23.728 8.835 1.00 95.81 288 THR A CA 1
ATOM 2301 C C . THR A 1 288 ? -16.962 24.477 9.357 1.00 95.81 288 THR A C 1
ATOM 2303 O O . THR A 1 288 ? -15.951 23.829 9.600 1.00 95.81 288 THR A O 1
ATOM 2306 N N . TYR A 1 289 ? -16.992 25.803 9.525 1.00 95.25 289 TYR A N 1
ATOM 2307 C CA . TYR A 1 289 ? -15.790 26.578 9.852 1.00 95.25 289 TYR A CA 1
ATOM 2308 C C . TYR A 1 289 ? -15.133 26.134 11.169 1.00 95.25 289 TYR A C 1
ATOM 2310 O O . TYR A 1 289 ? -13.957 25.757 11.190 1.00 95.25 289 TYR A O 1
ATOM 2318 N N . ALA A 1 290 ? -15.897 26.088 12.264 1.00 95.88 290 ALA A N 1
ATOM 2319 C CA . ALA A 1 290 ? -15.392 25.630 13.561 1.00 95.88 290 ALA A CA 1
ATOM 2320 C C . ALA A 1 290 ? -14.900 24.171 13.512 1.00 95.88 290 ALA A C 1
ATOM 2322 O O . ALA A 1 290 ? -13.855 23.836 14.076 1.00 95.88 290 ALA A O 1
ATOM 2323 N N . LEU A 1 291 ? -15.605 23.321 12.760 1.00 96.50 291 LEU A N 1
ATOM 2324 C CA . LEU A 1 291 ? -15.248 21.919 12.560 1.00 96.50 291 LEU A CA 1
ATOM 2325 C C . LEU A 1 291 ? -13.938 21.763 11.776 1.00 96.50 291 LEU A C 1
ATOM 2327 O O . LEU A 1 291 ? -13.089 20.958 12.143 1.00 96.50 291 LEU A O 1
ATOM 2331 N N . ILE A 1 292 ? -13.728 22.554 10.724 1.00 96.88 292 ILE A N 1
ATOM 2332 C CA . ILE A 1 292 ? -12.487 22.553 9.945 1.00 96.88 292 ILE A CA 1
ATOM 2333 C C . ILE A 1 292 ? -11.315 23.052 10.788 1.00 96.88 292 ILE A C 1
ATOM 2335 O O . ILE A 1 292 ? -10.231 22.471 10.711 1.00 96.88 292 ILE A O 1
ATOM 2339 N N . ARG A 1 293 ? -11.527 24.052 11.654 1.00 95.88 293 ARG A N 1
ATOM 2340 C CA . ARG A 1 293 ? -10.517 24.481 12.633 1.00 95.88 293 ARG A CA 1
ATOM 2341 C C . ARG A 1 293 ? -10.128 23.348 13.584 1.00 95.88 293 ARG A C 1
ATOM 2343 O O . ARG A 1 293 ? -8.931 23.131 13.774 1.00 95.88 293 ARG A O 1
ATOM 2350 N N . LEU A 1 294 ? -11.096 22.598 14.118 1.00 96.69 294 LEU A N 1
ATOM 2351 C CA . LEU A 1 294 ? -10.842 21.416 14.954 1.00 96.69 294 LEU A CA 1
ATOM 2352 C C . LEU A 1 294 ? -10.033 20.358 14.188 1.00 96.69 294 LEU A C 1
ATOM 2354 O O . LEU A 1 294 ? -8.938 19.975 14.601 1.00 96.69 294 LEU A O 1
ATOM 2358 N N . LEU A 1 295 ? -10.529 19.954 13.016 1.00 96.81 295 LEU A N 1
ATOM 2359 C CA . LEU A 1 295 ? -9.911 18.923 12.182 1.00 96.81 295 LEU A CA 1
ATOM 2360 C C . LEU A 1 295 ? -8.538 19.334 11.642 1.00 96.81 295 LEU A C 1
ATOM 2362 O O . LEU A 1 295 ? -7.730 18.472 11.317 1.00 96.81 295 LEU A O 1
ATOM 2366 N N . SER A 1 296 ? -8.222 20.631 11.576 1.00 94.31 296 SER A N 1
ATOM 2367 C CA . SER A 1 296 ? -6.919 21.127 11.120 1.00 94.31 296 SER A CA 1
ATOM 2368 C C . SER A 1 296 ? -5.735 20.602 11.945 1.00 94.31 296 SER A C 1
ATOM 2370 O O . SER A 1 296 ? -4.610 20.615 11.440 1.00 94.31 296 SER A O 1
ATOM 2372 N N . LYS A 1 297 ? -5.981 20.120 13.173 1.00 88.81 297 LYS A N 1
ATOM 2373 C CA . LYS A 1 297 ? -4.993 19.455 14.037 1.00 88.81 297 LYS A CA 1
ATOM 2374 C C . LYS A 1 297 ? -4.796 17.971 13.707 1.00 88.81 297 LYS A C 1
ATOM 2376 O O . LYS A 1 297 ? -3.775 17.405 14.082 1.00 88.81 297 LYS A O 1
ATOM 2381 N N . HIS A 1 298 ? -5.733 17.359 12.985 1.00 94.12 298 HIS A N 1
ATOM 2382 C CA . HIS A 1 298 ? -5.721 15.953 12.593 1.00 94.12 298 HIS A CA 1
ATOM 2383 C C . HIS A 1 298 ? -5.779 15.832 11.062 1.00 94.12 298 HIS A C 1
ATOM 2385 O O . HIS A 1 298 ? -6.838 15.707 10.442 1.00 94.12 298 HIS A O 1
ATOM 2391 N N . ARG A 1 299 ? -4.611 15.941 10.422 1.00 94.88 299 ARG A N 1
ATOM 2392 C CA . ARG A 1 299 ? -4.484 15.948 8.958 1.00 94.88 299 ARG A CA 1
ATOM 2393 C C . ARG A 1 299 ? -3.902 14.639 8.452 1.00 94.88 299 ARG A C 1
ATOM 2395 O O . ARG A 1 299 ? -3.062 14.028 9.100 1.00 94.88 299 ARG A O 1
ATOM 2402 N N . ALA A 1 300 ? -4.351 14.220 7.276 1.00 90.81 300 ALA A N 1
ATOM 2403 C CA . ALA A 1 300 ? -3.851 13.007 6.651 1.00 90.81 300 ALA A CA 1
ATOM 2404 C C . ALA A 1 300 ? -2.494 13.244 5.984 1.00 90.81 300 ALA A C 1
ATOM 2406 O O . ALA A 1 300 ? -2.275 14.297 5.381 1.00 90.81 300 ALA A O 1
ATOM 2407 N N . SER A 1 301 ? -1.620 12.239 6.024 1.00 85.06 301 SER A N 1
ATOM 2408 C CA . SER A 1 301 ? -0.369 12.278 5.272 1.00 85.06 301 SER A CA 1
ATOM 2409 C C . SER A 1 301 ? -0.633 12.258 3.762 1.00 85.06 301 SER A C 1
ATOM 2411 O O . SER A 1 301 ? -1.375 11.389 3.297 1.00 85.06 301 SER A O 1
ATOM 2413 N N . PRO A 1 302 ? -0.046 13.178 2.971 1.00 65.75 302 PRO A N 1
ATOM 2414 C CA . PRO A 1 302 ? -0.267 13.292 1.532 1.00 65.75 302 PRO A CA 1
ATOM 2415 C C . PRO A 1 302 ? 0.407 12.188 0.717 1.00 65.75 302 PRO A C 1
ATOM 2417 O O . PRO A 1 302 ? 0.333 12.242 -0.513 1.00 65.75 302 PRO A O 1
ATOM 2420 N N . GLU A 1 303 ? 1.077 11.216 1.352 1.00 53.81 303 GLU A N 1
ATOM 2421 C CA . GLU A 1 303 ? 1.514 10.003 0.665 1.00 53.81 303 GLU A CA 1
ATOM 2422 C C . GLU A 1 303 ? 0.326 9.456 -0.128 1.00 53.81 303 GLU A C 1
ATOM 2424 O O . GLU A 1 303 ? -0.655 8.973 0.441 1.00 53.81 303 GLU A O 1
ATOM 2429 N N . ILE A 1 304 ? 0.402 9.567 -1.459 1.00 46.38 304 ILE A N 1
ATOM 2430 C CA . ILE A 1 304 ? -0.563 8.974 -2.377 1.00 46.38 304 ILE A CA 1
ATOM 2431 C C . ILE A 1 304 ? -0.374 7.465 -2.245 1.00 46.38 304 ILE A C 1
ATOM 2433 O O . ILE A 1 304 ? 0.338 6.826 -3.016 1.00 46.38 304 ILE A O 1
ATOM 2437 N N . LYS A 1 305 ? -0.992 6.885 -1.220 1.00 38.00 305 LYS A N 1
ATOM 2438 C CA . LYS A 1 305 ? -1.230 5.457 -1.137 1.00 38.00 305 LYS A CA 1
ATOM 2439 C C . LYS A 1 305 ? -2.367 5.199 -2.105 1.00 38.00 305 LYS A C 1
ATOM 2441 O O . LYS A 1 305 ? -3.538 5.313 -1.748 1.00 38.00 305 LYS A O 1
ATOM 2446 N N . GLU A 1 306 ? -1.980 4.961 -3.358 1.00 32.75 306 GLU A N 1
ATOM 2447 C CA . GLU A 1 306 ? -2.795 4.344 -4.402 1.00 32.75 306 GLU A CA 1
ATOM 2448 C C . GLU A 1 306 ? -3.763 3.356 -3.723 1.00 32.75 306 GLU A C 1
ATOM 2450 O O . GLU A 1 306 ? -3.335 2.468 -2.984 1.00 32.75 306 GLU A O 1
ATOM 2455 N N . THR A 1 307 ? -5.060 3.651 -3.842 1.00 31.08 307 THR A N 1
ATOM 2456 C CA . THR A 1 307 ? -6.224 2.979 -3.238 1.00 31.08 307 THR A CA 1
ATOM 2457 C C . THR A 1 307 ? -5.943 1.672 -2.488 1.00 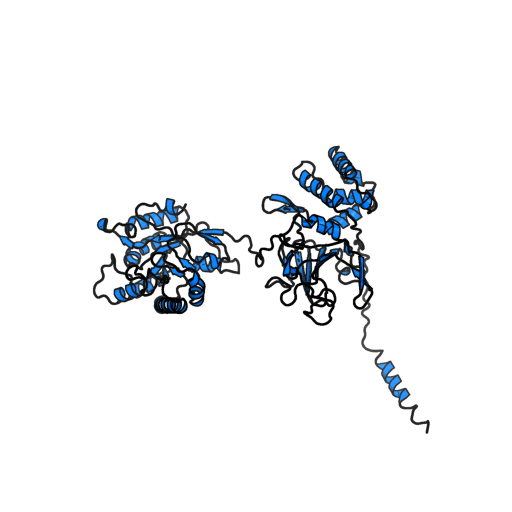31.08 307 THR A C 1
ATOM 2459 O O . THR A 1 307 ? -5.610 0.659 -3.096 1.00 31.08 307 THR A O 1
ATOM 2462 N N . ALA A 1 308 ? -6.191 1.686 -1.175 1.00 31.66 308 ALA A N 1
ATOM 2463 C CA . ALA A 1 308 ? -6.453 0.512 -0.342 1.00 31.66 308 ALA A CA 1
ATOM 2464 C C . ALA A 1 308 ? -5.617 -0.745 -0.670 1.00 31.66 308 ALA A C 1
ATOM 2466 O O . ALA A 1 308 ? -6.159 -1.796 -1.010 1.00 31.66 308 ALA A O 1
ATOM 2467 N N . LYS A 1 309 ? -4.311 -0.702 -0.376 1.00 32.56 309 LYS A N 1
ATOM 2468 C CA . LYS A 1 309 ? -3.695 -1.867 0.270 1.00 32.56 309 LYS A CA 1
ATOM 2469 C C . LYS A 1 309 ? -4.534 -2.139 1.531 1.00 32.56 309 LYS A C 1
ATOM 2471 O O . LYS A 1 309 ? -4.432 -1.427 2.530 1.00 32.56 309 LYS A O 1
ATOM 2476 N N . THR A 1 310 ? -5.409 -3.151 1.497 1.00 32.16 310 THR A N 1
ATOM 2477 C CA . THR A 1 310 ? -5.590 -4.038 2.664 1.00 32.16 310 THR A CA 1
ATOM 2478 C C . THR A 1 310 ? -4.220 -4.153 3.305 1.00 32.16 310 THR A C 1
ATOM 2480 O O . THR A 1 310 ? -3.323 -4.441 2.516 1.00 32.16 310 THR A O 1
ATOM 2483 N N . ALA A 1 311 ? -4.038 -3.847 4.603 1.00 36.97 311 ALA A N 1
ATOM 2484 C CA . ALA A 1 311 ? -2.737 -3.932 5.284 1.00 36.97 311 ALA A CA 1
ATOM 2485 C C . ALA A 1 311 ? -1.952 -5.073 4.645 1.00 36.97 311 ALA A C 1
ATOM 2487 O O . ALA A 1 311 ? -2.402 -6.220 4.728 1.00 36.97 311 ALA A O 1
ATOM 2488 N N . ALA A 1 312 ? -0.980 -4.731 3.790 1.00 43.75 312 ALA A N 1
ATOM 2489 C CA . ALA A 1 312 ? -0.500 -5.718 2.842 1.00 43.75 312 ALA A CA 1
ATOM 2490 C C . ALA A 1 312 ? 0.114 -6.796 3.708 1.00 43.75 312 ALA A C 1
ATOM 2492 O O . ALA A 1 312 ? 0.931 -6.477 4.568 1.00 43.75 312 ALA A O 1
ATOM 2493 N N . ALA A 1 313 ? -0.371 -8.029 3.574 1.00 57.66 313 ALA A N 1
ATOM 2494 C CA . ALA A 1 313 ? 0.158 -9.121 4.360 1.00 57.66 313 ALA A CA 1
ATOM 2495 C C . ALA A 1 313 ? 1.660 -9.172 4.060 1.00 57.66 313 ALA A C 1
ATOM 2497 O O . ALA A 1 313 ? 2.075 -9.492 2.941 1.00 57.66 313 ALA A O 1
ATOM 2498 N N . THR A 1 314 ? 2.459 -8.720 5.023 1.00 77.00 314 THR A N 1
ATOM 2499 C CA . THR A 1 314 ? 3.903 -8.744 4.920 1.00 77.00 314 THR A CA 1
ATOM 2500 C C . THR A 1 314 ? 4.336 -10.140 5.320 1.00 77.00 314 THR A C 1
ATOM 2502 O O . THR A 1 314 ? 3.967 -10.647 6.378 1.00 77.00 314 THR A O 1
ATOM 2505 N N . ALA A 1 315 ? 5.079 -10.799 4.443 1.00 87.81 315 ALA A N 1
ATOM 2506 C CA . ALA A 1 315 ? 5.609 -12.127 4.692 1.00 87.81 315 ALA A CA 1
ATOM 2507 C C . ALA A 1 315 ? 7.125 -12.037 4.826 1.00 87.81 315 ALA A C 1
ATOM 2509 O O . ALA A 1 315 ? 7.797 -11.440 3.985 1.00 87.81 315 ALA A O 1
ATOM 2510 N N . GLN A 1 316 ? 7.675 -12.646 5.872 1.00 95.56 316 GLN A N 1
ATOM 2511 C CA . GLN A 1 316 ? 9.113 -12.872 5.947 1.00 95.56 316 GLN A CA 1
ATOM 2512 C C . GLN A 1 316 ? 9.447 -14.073 5.060 1.00 95.56 316 GLN A C 1
ATOM 2514 O O . GLN A 1 316 ? 8.983 -15.180 5.323 1.00 95.56 316 GLN A O 1
ATOM 2519 N N . VAL A 1 317 ? 10.230 -13.853 4.004 1.00 97.69 317 VAL A N 1
ATOM 2520 C CA . VAL A 1 317 ? 10.636 -14.892 3.049 1.00 97.69 317 VAL A CA 1
ATOM 2521 C C . VAL A 1 317 ? 12.163 -15.020 3.059 1.00 97.69 317 VAL A C 1
ATOM 2523 O O . VAL A 1 317 ? 12.869 -14.247 2.394 1.00 97.69 317 VAL A O 1
ATOM 2526 N N . PRO A 1 318 ? 12.713 -15.981 3.823 1.00 97.94 318 PRO A N 1
ATOM 2527 C CA . PRO A 1 318 ? 14.113 -16.359 3.723 1.00 97.94 318 PRO A CA 1
ATOM 2528 C C . PRO A 1 318 ? 14.396 -16.997 2.358 1.00 97.94 318 PRO A C 1
ATOM 2530 O O . PRO A 1 318 ? 13.659 -17.876 1.905 1.00 97.94 318 PRO A O 1
ATOM 2533 N N . ILE A 1 319 ? 15.493 -16.580 1.726 1.00 98.62 319 ILE A N 1
ATOM 2534 C CA . ILE A 1 319 ? 16.001 -17.187 0.493 1.00 98.62 319 ILE A CA 1
ATOM 2535 C C . ILE A 1 319 ? 17.381 -17.770 0.789 1.00 98.62 319 ILE A C 1
ATOM 2537 O O . ILE A 1 319 ? 18.314 -17.050 1.156 1.00 98.62 319 ILE A O 1
ATOM 2541 N N . LEU A 1 320 ? 17.497 -19.086 0.664 1.00 98.56 320 LEU A N 1
ATOM 2542 C CA . LEU A 1 320 ? 18.697 -19.856 0.961 1.00 98.56 320 LEU A CA 1
ATOM 2543 C C . LEU A 1 320 ? 19.470 -20.100 -0.329 1.00 98.56 320 LEU A C 1
ATOM 2545 O O . LEU A 1 320 ? 18.915 -20.637 -1.280 1.00 98.56 320 LEU A O 1
ATOM 2549 N N . MET A 1 321 ? 20.747 -19.738 -0.347 1.00 98.12 321 MET A N 1
ATOM 2550 C CA . MET A 1 321 ? 21.605 -19.865 -1.520 1.00 98.12 321 MET A CA 1
ATOM 2551 C C . MET A 1 321 ? 22.597 -21.014 -1.342 1.00 98.12 321 MET A C 1
ATOM 2553 O O . MET A 1 321 ? 23.464 -20.970 -0.470 1.00 98.12 321 MET A O 1
ATOM 2557 N N . TYR A 1 322 ? 22.477 -22.013 -2.207 1.00 98.31 322 TYR A N 1
ATOM 2558 C CA . TYR A 1 322 ? 23.387 -23.139 -2.394 1.00 98.31 322 TYR A CA 1
ATOM 2559 C C . TYR A 1 322 ? 24.097 -22.991 -3.749 1.00 98.31 322 TYR A C 1
ATOM 2561 O O . TYR A 1 322 ? 23.671 -22.198 -4.586 1.00 98.31 322 TYR A O 1
ATOM 2569 N N . HIS A 1 323 ? 25.198 -23.709 -3.970 1.00 97.25 323 HIS A N 1
ATOM 2570 C CA . HIS A 1 323 ? 25.842 -23.783 -5.292 1.00 97.25 323 HIS A CA 1
ATOM 2571 C C . HIS A 1 323 ? 25.998 -25.246 -5.705 1.00 97.25 323 HIS A C 1
ATOM 2573 O O . HIS A 1 323 ? 25.217 -25.727 -6.519 1.00 97.25 323 HIS A O 1
ATOM 2579 N N . GLY A 1 324 ? 26.956 -25.964 -5.108 1.00 96.25 324 GLY A N 1
ATOM 2580 C CA . GLY A 1 324 ? 27.207 -27.377 -5.387 1.00 96.25 324 GLY A CA 1
ATOM 2581 C C . GLY A 1 324 ? 27.066 -28.272 -4.157 1.00 96.25 324 GLY A C 1
ATOM 2582 O O . GLY A 1 324 ? 27.262 -27.852 -3.013 1.00 96.25 324 GLY A O 1
ATOM 2583 N N . LEU A 1 325 ? 26.767 -29.547 -4.396 1.00 96.75 325 LEU A N 1
ATOM 2584 C CA . LEU A 1 325 ? 26.752 -30.595 -3.374 1.00 96.75 325 LEU A CA 1
ATOM 2585 C C . LEU A 1 325 ? 27.866 -31.613 -3.619 1.00 96.75 325 LEU A C 1
ATOM 2587 O O . LEU A 1 325 ? 28.181 -31.953 -4.756 1.00 96.75 325 LEU A O 1
ATOM 2591 N N . THR A 1 326 ? 28.445 -32.162 -2.552 1.00 95.06 326 THR A N 1
ATOM 2592 C CA . THR A 1 326 ? 29.488 -33.188 -2.671 1.00 95.06 326 THR A CA 1
ATOM 2593 C C . THR A 1 326 ? 29.305 -34.352 -1.701 1.00 95.06 326 THR A C 1
ATOM 2595 O O . THR A 1 326 ? 28.762 -34.213 -0.607 1.00 95.06 326 THR A O 1
ATOM 2598 N N . LYS A 1 327 ? 29.793 -35.530 -2.097 1.00 94.31 327 LYS A N 1
ATOM 2599 C CA . LYS A 1 327 ? 30.002 -36.689 -1.211 1.00 94.31 327 LYS A CA 1
ATOM 2600 C C . LYS A 1 327 ? 31.463 -36.825 -0.763 1.00 94.31 327 LYS A C 1
ATOM 2602 O O . LYS A 1 327 ? 31.778 -37.679 0.061 1.00 94.31 327 LYS A O 1
ATOM 2607 N N . LYS A 1 328 ? 32.369 -36.011 -1.314 1.00 93.25 328 LYS A N 1
ATOM 2608 C CA . LYS A 1 328 ? 33.814 -36.072 -1.082 1.00 93.25 328 LYS A CA 1
ATOM 2609 C C . LYS A 1 328 ? 34.225 -34.962 -0.125 1.00 93.25 328 LYS A C 1
ATOM 2611 O O . LYS A 1 328 ? 34.149 -33.785 -0.463 1.00 93.25 328 LYS A O 1
ATOM 2616 N N . GLN A 1 329 ? 34.761 -35.338 1.035 1.00 92.00 329 GLN A N 1
ATOM 2617 C CA . GLN A 1 329 ? 35.213 -34.370 2.039 1.00 92.00 329 GLN A CA 1
ATOM 2618 C C . GLN A 1 329 ? 36.251 -33.375 1.490 1.00 92.00 329 GLN A C 1
ATOM 2620 O O . GLN A 1 329 ? 36.269 -32.218 1.894 1.00 92.00 329 GLN A O 1
ATOM 2625 N N . SER A 1 330 ? 37.085 -33.799 0.536 1.00 93.00 330 SER A N 1
ATOM 2626 C CA . SER A 1 330 ? 38.111 -32.959 -0.094 1.00 93.00 330 SER A CA 1
ATOM 2627 C C . SER A 1 330 ? 37.560 -31.828 -0.967 1.00 93.00 330 SER A C 1
ATOM 2629 O O . SER A 1 330 ? 38.316 -30.933 -1.326 1.00 93.00 330 SER A O 1
ATOM 2631 N N . GLN A 1 331 ? 36.283 -31.879 -1.352 1.00 92.00 331 GLN A N 1
ATOM 2632 C CA . GLN A 1 331 ? 35.634 -30.842 -2.159 1.00 92.00 331 GLN A CA 1
ATOM 2633 C C . GLN A 1 331 ? 34.850 -29.840 -1.304 1.00 92.00 331 GLN A C 1
ATOM 2635 O O . GLN A 1 331 ? 34.420 -28.820 -1.832 1.00 92.00 331 GLN A O 1
ATOM 2640 N N . VAL A 1 332 ? 34.672 -30.107 -0.005 1.00 95.06 332 VAL A N 1
ATOM 2641 C CA . VAL A 1 332 ? 33.886 -29.248 0.887 1.00 95.06 332 VAL A CA 1
ATOM 2642 C C . VAL A 1 332 ? 34.560 -27.885 1.036 1.00 95.06 332 VAL A C 1
ATOM 2644 O O . VAL A 1 332 ? 35.719 -27.792 1.440 1.00 95.06 332 VAL A O 1
ATOM 2647 N N . ASN A 1 333 ? 33.821 -26.828 0.717 1.00 94.69 333 ASN A N 1
ATOM 2648 C CA . ASN A 1 333 ? 34.242 -25.433 0.832 1.00 94.69 333 ASN A CA 1
ATOM 2649 C C . ASN A 1 333 ? 33.003 -24.529 0.984 1.00 94.69 333 ASN A C 1
ATOM 2651 O O . ASN A 1 333 ? 31.893 -25.033 1.124 1.00 94.69 333 ASN A O 1
ATOM 2655 N N . ASP A 1 334 ? 33.168 -23.207 0.961 1.00 93.44 334 ASP A N 1
ATOM 2656 C CA . ASP A 1 334 ? 32.054 -22.271 1.185 1.00 93.44 334 ASP A CA 1
ATOM 2657 C C . ASP A 1 334 ? 30.929 -22.358 0.127 1.00 93.44 334 ASP A C 1
ATOM 2659 O O . ASP A 1 334 ? 29.809 -21.948 0.419 1.00 93.44 334 ASP A O 1
ATOM 2663 N N . TYR A 1 335 ? 31.194 -22.946 -1.046 1.00 94.50 335 TYR A N 1
ATOM 2664 C CA . TYR A 1 335 ? 30.238 -23.143 -2.147 1.00 94.50 335 TYR A CA 1
ATOM 2665 C C . TYR A 1 335 ? 29.840 -24.613 -2.363 1.00 94.50 335 TYR A C 1
ATOM 2667 O O . TYR A 1 335 ? 28.852 -24.894 -3.037 1.00 94.50 335 TYR A O 1
ATOM 2675 N N . PHE A 1 336 ? 30.586 -25.566 -1.795 1.00 96.00 336 PHE A N 1
ATOM 2676 C CA . PHE A 1 336 ? 30.286 -26.997 -1.891 1.00 96.00 336 PHE A CA 1
ATOM 2677 C C . PHE A 1 336 ? 30.060 -27.582 -0.502 1.00 96.00 336 PHE A C 1
ATOM 2679 O O . PHE A 1 336 ? 31.003 -27.716 0.281 1.00 96.00 336 PHE A O 1
ATOM 2686 N N . ILE A 1 337 ? 28.824 -27.984 -0.209 1.00 96.69 337 ILE A N 1
ATOM 2687 C CA . ILE A 1 337 ? 28.471 -28.605 1.075 1.00 96.69 337 ILE A CA 1
ATOM 2688 C C . ILE A 1 337 ? 28.245 -30.117 0.927 1.00 96.69 337 ILE A C 1
ATOM 2690 O O . ILE A 1 337 ? 27.933 -30.595 -0.168 1.00 96.69 337 ILE A O 1
ATOM 2694 N N . PRO A 1 338 ? 28.364 -30.905 2.011 1.00 96.62 338 PRO A N 1
ATOM 2695 C CA . PRO A 1 338 ? 28.022 -32.320 1.960 1.00 96.62 338 PRO A CA 1
ATOM 2696 C C . PRO A 1 338 ? 26.552 -32.546 1.573 1.00 96.62 338 PRO A C 1
ATOM 2698 O O . PRO A 1 338 ? 25.654 -31.917 2.133 1.00 96.62 338 PRO A O 1
ATOM 2701 N N . ALA A 1 339 ? 26.281 -33.504 0.683 1.00 96.31 339 ALA A N 1
ATOM 2702 C CA . ALA A 1 339 ? 24.911 -33.866 0.294 1.00 96.31 339 ALA A CA 1
ATOM 2703 C C . ALA A 1 339 ? 24.050 -34.299 1.502 1.00 96.31 339 ALA A C 1
ATOM 2705 O O . ALA A 1 339 ? 22.864 -33.995 1.574 1.00 96.31 339 ALA A O 1
ATOM 2706 N N . THR A 1 340 ? 24.664 -34.937 2.504 1.00 96.31 340 THR A N 1
ATOM 2707 C CA . THR A 1 340 ? 24.009 -35.309 3.771 1.00 96.31 340 THR A CA 1
ATOM 2708 C C . THR A 1 340 ? 23.623 -34.096 4.621 1.00 96.31 340 THR A C 1
ATOM 2710 O O . THR A 1 340 ? 22.646 -34.142 5.369 1.00 96.31 340 THR A O 1
ATOM 2713 N N . THR A 1 341 ? 24.379 -33.000 4.517 1.00 97.06 341 THR A N 1
ATOM 2714 C CA . THR A 1 341 ? 24.047 -31.730 5.172 1.00 97.06 341 THR A CA 1
ATOM 2715 C C . THR A 1 341 ? 22.835 -31.099 4.503 1.00 97.06 341 THR A C 1
ATOM 2717 O O . THR A 1 341 ? 21.907 -30.721 5.208 1.00 97.06 341 THR A O 1
ATOM 2720 N N . PHE A 1 342 ? 22.786 -31.074 3.167 1.00 98.12 342 PHE A N 1
ATOM 2721 C CA . PHE A 1 342 ? 21.597 -30.619 2.441 1.00 98.12 342 PHE A CA 1
ATOM 2722 C C . PHE A 1 342 ? 20.354 -31.449 2.797 1.00 98.12 342 PHE A C 1
ATOM 2724 O O . PHE A 1 342 ? 19.302 -30.891 3.092 1.00 98.12 342 PHE A O 1
ATOM 2731 N N . GLU A 1 343 ? 20.480 -32.778 2.861 1.00 98.12 343 GLU A N 1
ATOM 2732 C CA . GLU A 1 343 ? 19.376 -33.647 3.285 1.00 98.12 343 GLU A CA 1
ATOM 2733 C C . GLU A 1 343 ? 18.883 -33.305 4.705 1.00 98.12 343 GLU A C 1
ATOM 2735 O O . GLU A 1 343 ? 17.678 -33.264 4.958 1.00 98.12 343 GLU A O 1
ATOM 2740 N N . SER A 1 344 ? 19.809 -33.022 5.626 1.00 98.00 344 SER A N 1
ATOM 2741 C CA . SER A 1 344 ? 19.481 -32.612 6.997 1.00 98.00 344 SER A CA 1
ATOM 2742 C C . SER A 1 344 ? 18.808 -31.239 7.048 1.00 98.00 344 SER A C 1
ATOM 2744 O O . SER A 1 344 ? 17.875 -31.053 7.828 1.00 98.00 344 SER A O 1
ATOM 2746 N N . ASP A 1 345 ? 19.230 -30.298 6.197 1.00 98.38 345 ASP A N 1
ATOM 2747 C CA . ASP A 1 345 ? 18.586 -28.991 6.060 1.00 98.38 345 ASP A CA 1
ATOM 2748 C C . ASP A 1 345 ? 17.128 -29.161 5.575 1.00 98.38 345 ASP A C 1
ATOM 2750 O O . ASP A 1 345 ? 16.213 -28.593 6.170 1.00 98.38 345 ASP A O 1
ATOM 2754 N N . MET A 1 346 ? 16.879 -30.000 4.557 1.00 98.62 346 MET A N 1
ATOM 2755 C CA . MET A 1 346 ? 15.520 -30.264 4.045 1.00 98.62 346 MET A CA 1
ATOM 2756 C C . MET A 1 346 ? 14.620 -30.910 5.099 1.00 98.62 346 MET A C 1
ATOM 2758 O O . MET A 1 346 ? 13.464 -30.511 5.270 1.00 98.62 346 MET A O 1
ATOM 2762 N N . LYS A 1 347 ? 15.168 -31.873 5.848 1.00 98.31 347 LYS A N 1
ATOM 2763 C CA . LYS A 1 347 ? 14.482 -32.486 6.984 1.00 98.31 347 LYS A CA 1
ATOM 2764 C C . LYS A 1 347 ? 14.096 -31.439 8.029 1.00 98.31 347 LYS A C 1
ATOM 2766 O O . LYS A 1 347 ? 12.940 -31.394 8.440 1.00 98.31 347 LYS A O 1
ATOM 2771 N N . TYR A 1 348 ? 15.038 -30.581 8.420 1.00 98.44 348 TYR A N 1
ATOM 2772 C CA . TYR A 1 348 ? 14.796 -29.529 9.404 1.00 98.44 348 TYR A CA 1
ATOM 2773 C C . TYR A 1 348 ? 13.687 -28.575 8.955 1.00 98.44 348 TYR A C 1
ATOM 2775 O O . TYR A 1 348 ? 12.776 -28.290 9.734 1.00 98.44 348 TYR A O 1
ATOM 2783 N N . LEU A 1 349 ? 13.736 -28.106 7.702 1.00 98.44 349 LEU A N 1
ATOM 2784 C CA . LEU A 1 349 ? 12.707 -27.229 7.139 1.00 98.44 349 LEU A CA 1
ATOM 2785 C C . LEU A 1 349 ? 11.325 -27.884 7.240 1.00 98.44 349 LEU A C 1
ATOM 2787 O O . LEU A 1 349 ? 10.390 -27.267 7.753 1.00 98.44 349 LEU A O 1
ATOM 2791 N N . LYS A 1 350 ? 11.216 -29.158 6.842 1.00 96.81 350 LYS A N 1
ATOM 2792 C CA . LYS A 1 350 ? 9.962 -29.915 6.910 1.00 96.81 350 LYS A CA 1
ATOM 2793 C C . LYS A 1 350 ? 9.443 -30.056 8.341 1.00 96.81 350 LYS A C 1
ATOM 2795 O O . LYS A 1 350 ? 8.272 -29.784 8.592 1.00 96.81 350 LYS A O 1
ATOM 2800 N N . GLU A 1 351 ? 10.303 -30.470 9.269 1.00 97.50 351 GLU A N 1
ATOM 2801 C CA . GLU A 1 351 ? 9.941 -30.710 10.674 1.00 97.50 351 GLU A CA 1
ATOM 2802 C C . GLU A 1 351 ? 9.555 -29.421 11.418 1.00 97.50 351 GLU A C 1
ATOM 2804 O O . GLU A 1 351 ? 8.761 -29.473 12.352 1.00 97.50 351 GLU A O 1
ATOM 2809 N N . ASN A 1 352 ? 10.052 -28.258 10.979 1.00 97.25 352 ASN A N 1
ATOM 2810 C CA . ASN A 1 352 ? 9.746 -26.954 11.583 1.00 97.25 352 ASN A CA 1
ATOM 2811 C C . ASN A 1 352 ? 8.623 -26.180 10.864 1.00 97.25 352 ASN A C 1
ATOM 2813 O O . ASN A 1 352 ? 8.364 -25.012 11.185 1.00 97.25 352 ASN A O 1
ATOM 2817 N N . GLY A 1 353 ? 7.936 -26.833 9.921 1.00 96.19 353 GLY A N 1
ATOM 2818 C CA . GLY A 1 353 ? 6.752 -26.304 9.242 1.00 96.19 353 GLY A CA 1
ATOM 2819 C C . GLY A 1 353 ? 7.043 -25.347 8.086 1.00 96.19 353 GLY A C 1
ATOM 2820 O O . GLY A 1 353 ? 6.126 -24.667 7.634 1.00 96.19 353 GLY A O 1
ATOM 2821 N N . TYR A 1 354 ? 8.285 -25.275 7.599 1.00 98.00 354 TYR A N 1
ATOM 2822 C CA . TYR A 1 354 ? 8.598 -24.485 6.411 1.00 98.00 354 TYR A CA 1
ATOM 2823 C C . TYR A 1 354 ? 8.044 -25.149 5.153 1.00 98.00 354 TYR A C 1
ATOM 2825 O O . TYR A 1 354 ? 8.100 -26.369 4.987 1.00 98.00 354 TYR A O 1
ATOM 2833 N N . THR A 1 355 ? 7.533 -24.322 4.248 1.00 98.00 355 THR A N 1
ATOM 2834 C CA . THR A 1 355 ? 7.041 -24.736 2.936 1.00 98.00 355 THR A CA 1
ATOM 2835 C C . THR A 1 355 ? 7.899 -24.086 1.864 1.00 98.00 355 THR A C 1
ATOM 2837 O O . THR A 1 355 ? 7.955 -22.858 1.772 1.00 98.00 355 THR A O 1
ATOM 2840 N N . ALA A 1 356 ? 8.575 -24.911 1.065 1.00 98.44 356 ALA A N 1
ATOM 2841 C CA . ALA A 1 356 ? 9.361 -24.426 -0.057 1.00 98.44 356 ALA A CA 1
ATOM 2842 C C . ALA A 1 356 ? 8.447 -23.883 -1.164 1.00 98.44 356 ALA A C 1
ATOM 2844 O O . ALA A 1 356 ? 7.559 -24.596 -1.637 1.00 98.44 356 ALA A O 1
ATOM 2845 N N . ILE A 1 357 ? 8.690 -22.641 -1.575 1.00 98.44 357 ILE A N 1
ATOM 2846 C CA . ILE A 1 357 ? 8.033 -21.995 -2.714 1.00 98.44 357 ILE A CA 1
ATOM 2847 C C . ILE A 1 357 ? 9.069 -21.625 -3.779 1.00 98.44 357 ILE A C 1
ATOM 2849 O O . ILE A 1 357 ? 10.269 -21.536 -3.517 1.00 98.44 357 ILE A O 1
ATOM 2853 N N . THR A 1 358 ? 8.582 -21.410 -4.989 1.00 98.56 358 THR A N 1
ATOM 2854 C CA . THR A 1 358 ? 9.339 -20.950 -6.157 1.00 98.56 358 THR A CA 1
ATOM 2855 C C . THR A 1 358 ? 9.350 -19.421 -6.245 1.00 98.56 358 THR A C 1
ATOM 2857 O O . THR A 1 358 ? 8.540 -18.735 -5.614 1.00 98.56 358 THR A O 1
ATOM 2860 N N . MET A 1 359 ? 10.250 -18.865 -7.058 1.00 98.56 359 MET A N 1
ATOM 2861 C CA . MET A 1 359 ? 10.225 -17.445 -7.402 1.00 98.56 359 MET A CA 1
ATOM 2862 C C . MET A 1 359 ? 8.942 -17.079 -8.143 1.00 98.56 359 MET A C 1
ATOM 2864 O O . MET A 1 359 ? 8.366 -16.035 -7.852 1.00 98.56 359 MET A O 1
ATOM 2868 N N . THR A 1 360 ? 8.454 -17.936 -9.043 1.00 98.25 360 THR A N 1
ATOM 2869 C CA . THR A 1 360 ? 7.166 -17.730 -9.721 1.00 98.25 360 THR A CA 1
ATOM 2870 C C . THR A 1 360 ? 6.009 -17.640 -8.729 1.00 98.25 360 THR A C 1
ATOM 2872 O O . THR A 1 360 ? 5.233 -16.700 -8.823 1.00 98.25 360 THR A O 1
ATOM 2875 N N . GLU A 1 361 ? 5.912 -18.532 -7.738 1.00 97.88 361 GLU A N 1
ATOM 2876 C CA . GLU A 1 361 ? 4.853 -18.460 -6.715 1.00 97.88 361 GLU A CA 1
ATOM 2877 C C . GLU A 1 361 ? 4.947 -17.175 -5.870 1.00 97.88 361 GLU A C 1
ATOM 2879 O O . GLU A 1 361 ? 3.924 -16.557 -5.567 1.00 97.88 361 GLU A O 1
ATOM 2884 N N . LEU A 1 362 ? 6.165 -16.729 -5.530 1.00 98.19 362 LEU A N 1
ATOM 2885 C CA . LEU A 1 362 ? 6.385 -15.450 -4.847 1.00 98.19 362 LEU A CA 1
ATOM 2886 C C . LEU A 1 362 ? 5.970 -14.253 -5.721 1.00 98.19 362 LEU A C 1
ATOM 2888 O O . LEU A 1 362 ? 5.290 -13.340 -5.251 1.00 98.19 362 LEU A O 1
ATOM 2892 N N . ILE A 1 363 ? 6.368 -14.255 -6.993 1.00 98.06 363 ILE A N 1
ATOM 2893 C CA . ILE A 1 363 ? 6.003 -13.232 -7.975 1.00 98.06 363 ILE A CA 1
ATOM 2894 C C . ILE A 1 363 ? 4.484 -13.204 -8.148 1.00 98.06 363 ILE A C 1
ATOM 2896 O O . ILE A 1 363 ? 3.885 -12.138 -8.064 1.00 98.06 363 ILE A O 1
ATOM 2900 N N . ASP A 1 364 ? 3.844 -14.350 -8.347 1.00 95.44 364 ASP A N 1
ATOM 2901 C CA . ASP A 1 364 ? 2.398 -14.442 -8.523 1.00 95.44 364 ASP A CA 1
ATOM 2902 C C . ASP A 1 364 ? 1.662 -13.924 -7.284 1.00 95.44 364 ASP A C 1
ATOM 2904 O O . ASP A 1 364 ? 0.703 -13.170 -7.426 1.00 95.44 364 ASP A O 1
ATOM 2908 N N . TYR A 1 365 ? 2.149 -14.224 -6.074 1.00 94.88 365 TYR A N 1
ATOM 2909 C CA . TYR A 1 365 ? 1.629 -13.637 -4.837 1.00 94.88 365 TYR A CA 1
ATOM 2910 C C . TYR A 1 365 ? 1.695 -12.105 -4.837 1.00 94.88 365 TYR A C 1
ATOM 2912 O O . TYR A 1 365 ? 0.696 -11.447 -4.543 1.00 94.88 365 TYR A O 1
ATOM 2920 N N . VAL A 1 366 ? 2.852 -11.528 -5.175 1.00 94.12 366 VAL A N 1
ATOM 2921 C CA . VAL A 1 366 ? 3.045 -10.070 -5.175 1.00 94.12 366 VAL A CA 1
ATOM 2922 C C . VAL A 1 366 ? 2.231 -9.392 -6.276 1.00 94.12 366 VAL A C 1
ATOM 2924 O O . VAL A 1 366 ? 1.649 -8.338 -6.035 1.00 94.12 366 VAL A O 1
ATOM 2927 N N . TYR A 1 367 ? 2.154 -9.987 -7.465 1.00 89.50 367 TYR A N 1
ATOM 2928 C CA . TYR A 1 367 ? 1.432 -9.432 -8.613 1.00 89.50 367 TYR A CA 1
ATOM 2929 C C . TYR A 1 367 ? -0.080 -9.720 -8.581 1.00 89.50 367 TYR A C 1
ATOM 2931 O O . TYR A 1 367 ? -0.824 -9.166 -9.398 1.00 89.50 367 TYR A O 1
ATOM 2939 N N . ASP A 1 368 ? -0.559 -10.565 -7.664 1.00 85.50 368 ASP A N 1
ATOM 2940 C CA . ASP A 1 368 ? -1.974 -10.901 -7.538 1.00 85.50 368 ASP A CA 1
ATOM 2941 C C . ASP A 1 368 ? -2.805 -9.721 -7.018 1.00 85.50 368 ASP A C 1
ATOM 2943 O O . ASP A 1 368 ? -2.919 -9.464 -5.818 1.00 85.50 368 ASP A O 1
ATOM 2947 N N . LYS A 1 369 ? -3.483 -9.058 -7.955 1.00 74.38 369 LYS A N 1
ATOM 2948 C CA . LYS A 1 369 ? -4.436 -7.975 -7.679 1.00 74.38 369 LYS A CA 1
ATOM 2949 C C . LYS A 1 369 ? -5.782 -8.467 -7.142 1.00 74.38 369 LYS A C 1
ATOM 2951 O O . LYS A 1 369 ? -6.594 -7.655 -6.716 1.00 74.38 369 LYS A O 1
ATOM 2956 N N . THR A 1 370 ? -6.055 -9.774 -7.199 1.00 72.94 370 THR A N 1
ATOM 2957 C CA . THR A 1 370 ? -7.353 -10.345 -6.802 1.00 72.94 370 THR A CA 1
ATOM 2958 C C . THR A 1 370 ? -7.421 -10.721 -5.325 1.00 72.94 370 THR A C 1
ATOM 2960 O O . THR A 1 370 ? -8.512 -10.969 -4.816 1.00 72.94 370 THR A O 1
ATOM 2963 N N . GLY A 1 371 ? -6.277 -10.789 -4.638 1.00 73.62 371 GLY A N 1
ATOM 2964 C CA . GLY A 1 371 ? -6.208 -11.178 -3.230 1.00 73.62 371 GLY A CA 1
ATOM 2965 C C . GLY A 1 371 ? -6.279 -12.690 -2.978 1.00 73.62 371 GLY A C 1
ATOM 2966 O O . GLY A 1 371 ? -6.205 -13.099 -1.825 1.00 73.62 371 GLY A O 1
ATOM 2967 N N . LYS A 1 372 ? -6.401 -13.523 -4.019 1.00 76.19 372 LYS A N 1
ATOM 2968 C CA . LYS A 1 372 ? -6.634 -14.973 -3.916 1.00 76.19 372 LYS A CA 1
ATOM 2969 C C . LYS A 1 372 ? -5.378 -15.805 -3.672 1.00 76.19 372 LYS A C 1
ATOM 2971 O O . LYS A 1 372 ? -5.487 -16.900 -3.128 1.00 76.19 372 LYS A O 1
ATOM 2976 N N . ILE A 1 373 ? -4.212 -15.326 -4.099 1.00 83.94 373 ILE A N 1
ATOM 2977 C CA . ILE A 1 373 ? -2.942 -16.026 -3.894 1.00 83.94 373 ILE A CA 1
ATOM 2978 C C . ILE A 1 373 ? -2.400 -15.631 -2.522 1.00 83.94 373 ILE A C 1
ATOM 2980 O O . ILE A 1 373 ? -2.247 -14.442 -2.228 1.00 83.94 373 ILE A O 1
ATOM 2984 N N . ALA A 1 374 ? -2.115 -16.629 -1.691 1.00 88.62 374 ALA A N 1
ATOM 2985 C CA . ALA A 1 374 ? -1.526 -16.471 -0.369 1.00 88.62 374 ALA A CA 1
ATOM 2986 C C . ALA A 1 374 ? -0.237 -17.288 -0.280 1.00 88.62 374 ALA A C 1
ATOM 2988 O O . ALA A 1 374 ? -0.148 -18.378 -0.848 1.00 88.62 374 ALA A O 1
ATOM 2989 N N . LEU A 1 375 ? 0.749 -16.764 0.446 1.00 92.62 375 LEU A N 1
ATOM 2990 C CA . LEU A 1 375 ? 1.926 -17.540 0.812 1.00 92.62 375 LEU A CA 1
ATOM 2991 C C . LEU A 1 375 ? 1.589 -18.497 1.966 1.00 92.62 375 LEU A C 1
ATOM 2993 O O . LEU A 1 375 ? 0.710 -18.193 2.778 1.00 92.62 375 LEU A O 1
ATOM 2997 N N . PRO A 1 376 ? 2.282 -19.644 2.064 1.00 93.31 376 PRO A N 1
ATOM 2998 C CA . PRO A 1 376 ? 2.227 -20.473 3.263 1.00 93.31 376 PRO A CA 1
ATOM 2999 C C . PRO A 1 376 ? 2.738 -19.688 4.481 1.00 93.31 376 PRO A C 1
ATOM 3001 O O . PRO A 1 376 ? 3.466 -18.714 4.327 1.00 93.31 376 PRO A O 1
ATOM 3004 N N . GLU A 1 377 ? 2.393 -20.129 5.693 1.00 90.88 377 GLU A N 1
ATOM 3005 C CA . GLU A 1 377 ? 2.737 -19.429 6.946 1.00 90.88 377 GLU A CA 1
ATOM 3006 C C . GLU A 1 377 ? 4.253 -19.250 7.145 1.00 90.88 377 GLU A C 1
ATOM 3008 O O . GLU A 1 377 ? 4.710 -18.203 7.599 1.00 90.88 377 GLU A O 1
ATOM 3013 N N . LYS A 1 378 ? 5.044 -20.261 6.764 1.00 95.94 378 LYS A N 1
ATOM 3014 C CA . LYS A 1 378 ? 6.513 -20.233 6.802 1.00 95.94 378 LYS A CA 1
ATOM 3015 C C . LYS A 1 378 ? 7.086 -20.500 5.407 1.00 95.94 378 LYS A C 1
ATOM 3017 O O . LYS A 1 378 ? 7.551 -21.613 5.141 1.00 95.94 378 LYS A O 1
ATOM 3022 N N . PRO A 1 379 ? 7.017 -19.528 4.487 1.00 97.88 379 PRO A N 1
ATOM 3023 C CA . PRO A 1 379 ? 7.572 -19.693 3.155 1.00 97.88 379 PRO A CA 1
ATOM 3024 C C . PRO A 1 379 ? 9.102 -19.705 3.230 1.00 97.88 379 PRO A C 1
ATOM 3026 O O . PRO A 1 379 ? 9.703 -18.974 4.013 1.00 97.88 379 PRO A O 1
ATOM 3029 N N . VAL A 1 380 ? 9.746 -20.517 2.397 1.00 98.56 380 VAL A N 1
ATOM 3030 C CA . VAL A 1 380 ? 11.199 -20.481 2.187 1.00 98.56 380 VAL A CA 1
ATOM 3031 C C . VAL A 1 380 ? 11.491 -20.702 0.710 1.00 98.56 380 VAL A C 1
ATOM 3033 O O . VAL A 1 380 ? 10.816 -21.497 0.062 1.00 98.56 380 VAL A O 1
ATOM 3036 N N . ILE A 1 381 ? 12.491 -20.015 0.167 1.00 98.81 381 ILE A N 1
ATOM 3037 C CA . ILE A 1 381 ? 12.962 -20.260 -1.200 1.00 98.81 381 ILE A CA 1
ATOM 3038 C C . ILE A 1 381 ? 14.347 -20.883 -1.117 1.00 98.81 381 ILE A C 1
ATOM 3040 O O . ILE A 1 381 ? 15.242 -20.351 -0.461 1.00 98.81 381 ILE A O 1
ATOM 3044 N N . ILE A 1 382 ? 14.520 -22.020 -1.779 1.00 98.88 382 ILE A N 1
ATOM 3045 C CA . ILE A 1 382 ? 15.794 -22.734 -1.865 1.00 98.88 382 ILE A CA 1
ATOM 3046 C C . ILE A 1 382 ? 16.344 -22.487 -3.265 1.00 98.88 382 ILE A C 1
ATOM 3048 O O . ILE A 1 382 ? 15.740 -22.926 -4.239 1.00 98.88 382 ILE A O 1
ATOM 3052 N N . THR A 1 383 ? 17.464 -21.778 -3.376 1.00 98.81 383 THR A N 1
ATOM 3053 C CA . THR A 1 383 ? 18.098 -21.454 -4.659 1.00 98.81 383 THR A CA 1
ATOM 3054 C C . THR A 1 383 ? 19.434 -22.165 -4.801 1.00 98.81 383 THR A C 1
ATOM 3056 O O . THR A 1 383 ? 20.209 -22.224 -3.847 1.00 98.81 383 THR A O 1
ATOM 3059 N N . PHE A 1 384 ? 19.733 -22.626 -6.007 1.00 98.75 384 PHE A N 1
ATOM 3060 C CA . PHE A 1 384 ? 21.030 -23.130 -6.428 1.00 98.75 384 PHE A CA 1
ATOM 3061 C C . PHE A 1 384 ? 21.553 -22.274 -7.578 1.00 98.75 384 PHE A C 1
ATOM 3063 O O . PHE A 1 384 ? 20.846 -22.088 -8.568 1.00 98.75 384 PHE A O 1
ATOM 3070 N N . ASP A 1 385 ? 22.784 -21.792 -7.453 1.00 98.25 385 ASP A N 1
ATOM 3071 C CA . ASP A 1 385 ? 23.451 -21.022 -8.505 1.00 98.25 385 ASP A CA 1
ATOM 3072 C C . ASP A 1 385 ? 24.375 -21.930 -9.348 1.00 98.25 385 ASP A C 1
ATOM 3074 O O . ASP A 1 385 ? 24.607 -23.100 -9.023 1.00 98.25 385 ASP A O 1
ATOM 3078 N N . ASP A 1 386 ? 24.866 -21.395 -10.464 1.00 97.25 386 ASP A N 1
ATOM 3079 C CA . ASP A 1 386 ? 25.804 -21.981 -11.438 1.00 97.25 386 ASP A CA 1
ATOM 3080 C C . ASP A 1 386 ? 25.305 -23.171 -12.276 1.00 97.25 386 ASP A C 1
ATOM 3082 O O . ASP A 1 386 ? 25.788 -23.388 -13.389 1.00 97.25 386 ASP A O 1
ATOM 3086 N N . GLY A 1 387 ? 24.324 -23.941 -11.808 1.00 96.25 387 GLY A N 1
ATOM 3087 C CA . GLY A 1 387 ? 23.794 -25.073 -12.574 1.00 96.25 387 GLY A CA 1
ATOM 3088 C C . GLY A 1 387 ? 24.653 -26.338 -12.500 1.00 96.25 387 GLY A C 1
ATOM 3089 O O . GLY A 1 387 ? 24.777 -27.043 -13.498 1.00 96.25 387 GLY A O 1
ATOM 3090 N N . TYR A 1 388 ? 25.263 -26.648 -11.354 1.00 97.25 388 TYR A N 1
ATOM 3091 C CA . TYR A 1 388 ? 26.046 -27.879 -11.182 1.00 97.25 388 TYR A CA 1
ATOM 3092 C C . TYR A 1 388 ? 25.196 -29.157 -11.341 1.00 97.25 388 TYR A C 1
ATOM 3094 O O . TYR A 1 388 ? 24.111 -29.281 -10.777 1.00 97.25 388 TYR A O 1
ATOM 3102 N N . CYS A 1 389 ? 25.719 -30.165 -12.046 1.00 95.56 389 CYS A N 1
ATOM 3103 C CA . CYS A 1 389 ? 25.085 -31.474 -12.267 1.00 95.56 389 CYS A CA 1
ATOM 3104 C C . CYS A 1 389 ? 24.856 -32.243 -10.958 1.00 95.56 389 CYS A C 1
ATOM 3106 O O . CYS A 1 389 ? 23.918 -33.032 -10.833 1.00 95.56 389 CYS A O 1
ATOM 3108 N N . ASN A 1 390 ? 25.675 -31.981 -9.942 1.00 94.81 390 ASN A N 1
ATOM 3109 C CA . ASN A 1 390 ? 25.476 -32.547 -8.615 1.00 94.81 390 ASN A CA 1
ATOM 3110 C C . ASN A 1 390 ? 24.186 -32.038 -7.930 1.00 94.81 390 ASN A C 1
ATOM 3112 O O . ASN A 1 390 ? 23.672 -32.727 -7.052 1.00 94.81 390 ASN A O 1
ATOM 3116 N N . ASN A 1 391 ? 23.594 -30.923 -8.378 1.00 96.25 391 ASN A N 1
ATOM 3117 C CA . ASN A 1 391 ? 22.275 -30.475 -7.924 1.00 96.25 391 ASN A CA 1
ATOM 3118 C C . ASN A 1 391 ? 21.194 -31.444 -8.418 1.00 96.25 391 ASN A C 1
ATOM 3120 O O . ASN A 1 391 ? 20.398 -31.941 -7.622 1.00 96.25 391 ASN A O 1
ATOM 3124 N N . TYR A 1 392 ? 21.237 -31.815 -9.702 1.00 96.06 392 TYR A N 1
ATOM 3125 C CA . TYR A 1 392 ? 20.363 -32.844 -10.272 1.00 96.06 392 TYR A CA 1
ATOM 3126 C C . TYR A 1 392 ? 20.527 -34.187 -9.542 1.00 96.06 392 TYR A C 1
ATOM 3128 O O . TYR A 1 392 ? 19.550 -34.742 -9.043 1.00 96.06 392 TYR A O 1
ATOM 3136 N N . ASN A 1 393 ? 21.769 -34.661 -9.398 1.00 94.25 393 ASN A N 1
ATOM 3137 C CA . ASN A 1 393 ? 22.061 -35.989 -8.854 1.00 94.25 393 ASN A CA 1
ATOM 3138 C C . ASN A 1 393 ? 21.845 -36.115 -7.334 1.00 94.25 393 ASN A C 1
ATOM 3140 O O . ASN A 1 393 ? 21.489 -37.192 -6.852 1.00 94.25 393 ASN A O 1
ATOM 3144 N N . TYR A 1 394 ? 22.121 -35.062 -6.555 1.00 95.94 394 TYR A N 1
ATOM 3145 C CA . TYR A 1 394 ? 22.154 -35.142 -5.088 1.00 95.94 394 TYR A CA 1
ATOM 3146 C C . TYR A 1 394 ? 21.064 -34.329 -4.392 1.00 95.94 394 TYR A C 1
ATOM 3148 O O . TYR A 1 394 ? 20.643 -34.735 -3.308 1.00 95.94 394 TYR A O 1
ATOM 3156 N N . ALA A 1 395 ? 20.585 -33.224 -4.974 1.00 97.31 395 ALA A N 1
ATOM 3157 C CA . ALA A 1 395 ? 19.524 -32.434 -4.350 1.00 97.31 395 ALA A CA 1
ATOM 3158 C C . ALA A 1 395 ? 18.134 -33.000 -4.668 1.00 97.31 395 ALA A C 1
ATOM 3160 O O . ALA A 1 395 ? 17.314 -33.106 -3.757 1.00 97.31 395 ALA A O 1
ATOM 3161 N N . THR A 1 396 ? 17.883 -33.435 -5.912 1.00 97.31 396 THR A N 1
ATOM 3162 C CA . THR A 1 396 ? 16.562 -33.939 -6.347 1.00 97.31 396 THR A CA 1
ATOM 3163 C C . THR A 1 396 ? 15.993 -35.030 -5.429 1.00 97.31 396 THR A C 1
ATOM 3165 O O . THR A 1 396 ? 14.869 -34.851 -4.960 1.00 97.31 396 THR A O 1
ATOM 3168 N N . PRO A 1 397 ? 16.743 -36.085 -5.037 1.00 97.00 397 PRO A N 1
ATOM 3169 C CA . PRO A 1 397 ? 16.195 -37.120 -4.153 1.00 97.00 397 PRO A CA 1
ATOM 3170 C C . PRO A 1 397 ? 15.797 -36.594 -2.765 1.00 97.00 397 PRO A C 1
ATOM 3172 O O . PRO A 1 397 ? 14.843 -37.078 -2.156 1.00 97.00 397 PRO A O 1
ATOM 3175 N N . ALA A 1 398 ? 16.524 -35.602 -2.238 1.00 97.75 398 ALA A N 1
ATOM 3176 C CA . ALA A 1 398 ? 16.186 -34.982 -0.960 1.00 97.75 398 ALA A CA 1
ATOM 3177 C C . ALA A 1 398 ? 14.952 -34.075 -1.090 1.00 97.75 398 ALA A C 1
ATOM 3179 O O . ALA A 1 398 ? 14.079 -34.113 -0.223 1.00 97.75 398 ALA A O 1
ATOM 3180 N N . LEU A 1 399 ? 14.846 -33.307 -2.179 1.00 98.44 399 LEU A N 1
ATOM 3181 C CA . LEU A 1 399 ? 13.667 -32.488 -2.468 1.00 98.44 399 LEU A CA 1
ATOM 3182 C C . LEU A 1 399 ? 12.404 -33.356 -2.564 1.00 98.44 399 LEU A C 1
ATOM 3184 O O . LEU A 1 399 ? 11.425 -33.074 -1.875 1.00 98.44 399 LEU A O 1
ATOM 3188 N N . GLU A 1 400 ? 12.459 -34.463 -3.310 1.00 97.81 400 GLU A N 1
ATOM 3189 C CA . GLU A 1 400 ? 11.370 -35.445 -3.403 1.00 97.81 400 GLU A CA 1
ATOM 3190 C C . GLU A 1 400 ? 10.983 -36.002 -2.033 1.00 97.81 400 GLU A C 1
ATOM 3192 O O . GLU A 1 400 ? 9.819 -35.947 -1.630 1.00 97.81 400 GLU A O 1
ATOM 3197 N N . LYS A 1 401 ? 11.974 -36.503 -1.285 1.00 98.12 401 LYS A N 1
ATOM 3198 C CA . LYS A 1 401 ? 11.763 -37.163 0.008 1.00 98.12 401 LYS A CA 1
ATOM 3199 C C . LYS A 1 401 ? 11.054 -36.271 1.028 1.00 98.12 401 LYS A C 1
ATOM 3201 O O . LYS A 1 401 ? 10.252 -36.776 1.813 1.00 98.12 401 LYS A O 1
ATOM 3206 N N . TYR A 1 402 ? 11.349 -34.972 1.041 1.00 98.25 402 TYR A N 1
ATOM 3207 C CA . TYR A 1 402 ? 10.767 -34.030 2.004 1.00 98.25 402 TYR A CA 1
ATOM 3208 C C . TYR A 1 402 ? 9.633 -33.171 1.422 1.00 98.25 402 TYR A C 1
ATOM 3210 O O . TYR A 1 402 ? 9.032 -32.379 2.155 1.00 98.25 402 TYR A O 1
ATOM 3218 N N . GLY A 1 403 ? 9.283 -33.368 0.145 1.00 96.94 403 GLY A N 1
ATOM 3219 C CA . GLY A 1 403 ? 8.239 -32.613 -0.549 1.00 96.94 403 GLY A CA 1
ATOM 3220 C C . GLY A 1 403 ? 8.583 -31.130 -0.677 1.00 96.94 403 GLY A C 1
ATOM 3221 O O . GLY A 1 403 ? 7.750 -30.281 -0.364 1.00 96.94 403 GLY A O 1
ATOM 3222 N N . MET A 1 404 ? 9.823 -30.835 -1.064 1.00 98.00 404 MET A N 1
ATOM 3223 C CA . MET A 1 404 ? 10.353 -29.485 -1.249 1.00 98.00 404 MET A CA 1
ATOM 3224 C C . MET A 1 404 ? 10.539 -29.170 -2.736 1.00 98.00 404 MET A C 1
ATOM 3226 O O . MET A 1 404 ? 10.684 -30.069 -3.561 1.00 98.00 404 MET A O 1
ATOM 3230 N N . LYS A 1 405 ? 10.571 -27.876 -3.058 1.00 98.25 405 LYS A N 1
ATOM 3231 C CA . LYS A 1 405 ? 10.903 -27.340 -4.382 1.00 98.25 405 LYS A CA 1
ATOM 3232 C C . LYS A 1 405 ? 12.184 -26.515 -4.298 1.00 98.25 405 LYS A C 1
ATOM 3234 O O . LYS A 1 405 ? 12.532 -26.031 -3.219 1.00 98.25 405 LYS A O 1
ATOM 3239 N N . ALA A 1 406 ? 12.860 -26.328 -5.423 1.00 98.69 406 ALA A N 1
ATOM 3240 C CA . ALA A 1 406 ? 14.040 -25.482 -5.515 1.00 98.69 406 ALA A CA 1
ATOM 3241 C C . ALA A 1 406 ? 14.067 -24.675 -6.817 1.00 98.69 406 ALA A C 1
ATOM 3243 O O . ALA A 1 406 ? 13.405 -24.999 -7.800 1.00 98.69 406 ALA A O 1
ATOM 3244 N N . VAL A 1 407 ? 14.862 -23.615 -6.807 1.00 98.88 407 VAL A N 1
ATOM 3245 C CA . VAL A 1 407 ? 15.103 -22.726 -7.940 1.00 98.88 407 VAL A CA 1
ATOM 3246 C C . VAL A 1 407 ? 16.548 -22.916 -8.382 1.00 98.88 407 VAL A C 1
ATOM 3248 O O . VAL A 1 407 ? 17.450 -22.812 -7.557 1.00 98.88 407 VAL A O 1
ATOM 3251 N N . LEU A 1 408 ? 16.788 -23.205 -9.656 1.00 98.75 408 LEU A N 1
ATOM 3252 C CA . LEU A 1 408 ? 18.122 -23.367 -10.227 1.00 98.75 408 LEU A CA 1
ATOM 3253 C C . LEU A 1 408 ? 18.405 -22.237 -11.215 1.00 98.75 408 LEU A C 1
ATOM 3255 O O . LEU A 1 408 ? 17.781 -22.168 -12.272 1.00 98.75 408 LEU A O 1
ATOM 3259 N N . SER A 1 409 ? 19.376 -21.389 -10.903 1.00 98.69 409 SER A N 1
ATOM 3260 C CA . SER A 1 409 ? 19.851 -20.341 -11.801 1.00 98.69 409 SER A CA 1
ATOM 3261 C C . SER A 1 409 ? 21.065 -20.846 -12.576 1.00 98.69 409 SER A C 1
ATOM 3263 O O . SER A 1 409 ? 22.113 -21.113 -11.992 1.00 98.69 409 SER A O 1
ATOM 3265 N N . VAL A 1 410 ? 20.917 -21.011 -13.893 1.00 98.56 410 VAL A N 1
ATOM 3266 C CA . VAL A 1 410 ? 21.918 -21.677 -14.746 1.00 98.56 410 VAL A CA 1
ATOM 3267 C C . VAL A 1 410 ? 22.722 -20.696 -15.593 1.00 98.56 410 VAL A C 1
ATOM 3269 O O . VAL A 1 410 ? 22.187 -19.690 -16.063 1.00 98.56 410 VAL A O 1
ATOM 3272 N N . ILE A 1 411 ? 23.992 -21.030 -15.831 1.00 98.44 411 ILE A N 1
ATOM 3273 C CA . ILE A 1 411 ? 24.867 -20.323 -16.773 1.00 98.44 411 ILE A CA 1
ATOM 3274 C C . ILE A 1 411 ? 24.741 -21.004 -18.138 1.00 98.44 411 ILE A C 1
ATOM 3276 O O . ILE A 1 411 ? 25.049 -22.191 -18.280 1.00 98.44 411 ILE A O 1
ATOM 3280 N N . GLY A 1 412 ? 24.269 -20.265 -19.141 1.00 97.94 412 GLY A N 1
ATOM 3281 C CA . GLY A 1 412 ? 23.875 -20.832 -20.434 1.00 97.94 412 GLY A CA 1
ATOM 3282 C C . GLY A 1 412 ? 25.010 -21.529 -21.182 1.00 97.94 412 GLY A C 1
ATOM 3283 O O . GLY A 1 412 ? 24.862 -22.683 -21.581 1.00 97.94 412 GLY A O 1
ATOM 3284 N N . HIS A 1 413 ? 26.153 -20.857 -21.315 1.00 96.94 413 HIS A N 1
ATOM 3285 C CA . HIS A 1 413 ? 27.326 -21.379 -22.010 1.00 96.94 413 HIS A CA 1
ATOM 3286 C C . HIS A 1 413 ? 27.865 -22.649 -21.342 1.00 96.94 413 HIS A C 1
ATOM 3288 O O . HIS A 1 413 ? 28.141 -23.634 -22.019 1.00 96.94 413 HIS A O 1
ATOM 3294 N N . ALA A 1 414 ? 27.910 -22.682 -20.008 1.00 97.19 414 ALA A N 1
ATOM 3295 C CA . ALA A 1 414 ? 28.366 -23.855 -19.265 1.00 97.19 414 ALA A CA 1
ATOM 3296 C C . ALA A 1 414 ? 27.434 -25.071 -19.455 1.00 97.19 414 ALA A C 1
ATOM 3298 O O . ALA A 1 414 ? 27.896 -26.210 -19.551 1.00 97.19 414 ALA A O 1
ATOM 3299 N N . CYS A 1 415 ? 26.120 -24.842 -19.555 1.00 97.56 415 CYS A N 1
ATOM 3300 C CA . CYS A 1 415 ? 25.152 -25.900 -19.865 1.00 97.56 415 CYS A CA 1
ATOM 3301 C C . CYS A 1 415 ? 25.267 -26.376 -21.321 1.00 97.56 415 CYS A C 1
ATOM 3303 O O . CYS A 1 415 ? 25.115 -27.568 -21.597 1.00 97.56 415 CYS A O 1
ATOM 3305 N N . GLU A 1 416 ? 25.558 -25.465 -22.255 1.00 97.56 416 GLU A N 1
ATOM 3306 C CA . GLU A 1 416 ? 25.812 -25.798 -23.660 1.00 97.56 416 GLU A CA 1
ATOM 3307 C C . GLU A 1 416 ? 27.059 -26.680 -23.795 1.00 97.56 416 GLU A C 1
ATOM 3309 O O . GLU A 1 416 ? 26.969 -27.770 -24.359 1.00 97.56 416 GLU A O 1
ATOM 3314 N N . GLU A 1 417 ? 28.183 -26.277 -23.194 1.00 95.94 417 GLU A N 1
ATOM 3315 C CA . GLU A 1 417 ? 29.417 -27.072 -23.164 1.00 95.94 417 GLU A CA 1
ATOM 3316 C C . GLU A 1 417 ? 29.183 -28.455 -22.548 1.00 95.94 417 GLU A C 1
ATOM 3318 O O . GLU A 1 417 ? 29.587 -29.472 -23.115 1.00 95.94 417 GLU A O 1
ATOM 3323 N N . ALA A 1 418 ? 28.474 -28.519 -21.417 1.00 96.19 418 ALA A N 1
ATOM 3324 C CA . ALA A 1 418 ? 28.156 -29.784 -20.764 1.00 96.19 418 ALA A CA 1
ATOM 3325 C C . ALA A 1 418 ? 27.269 -30.700 -21.624 1.00 96.19 418 ALA A C 1
ATOM 3327 O O . ALA A 1 418 ? 27.387 -31.921 -21.517 1.00 96.19 418 ALA A O 1
ATOM 3328 N N . SER A 1 419 ? 26.393 -30.135 -22.461 1.00 96.06 419 SER A N 1
ATOM 3329 C CA . SER A 1 419 ? 25.459 -30.890 -23.309 1.00 96.06 419 SER A CA 1
ATOM 3330 C C . SER A 1 419 ? 26.124 -31.531 -24.525 1.00 96.06 419 SER A C 1
ATOM 3332 O O . SER A 1 419 ? 25.597 -32.507 -25.053 1.00 96.06 419 SER A O 1
ATOM 3334 N N . VAL A 1 420 ? 27.272 -31.008 -24.963 1.00 95.38 420 VAL A N 1
ATOM 3335 C CA . VAL A 1 420 ? 28.017 -31.525 -26.125 1.00 95.38 420 VAL A CA 1
ATOM 3336 C C . VAL A 1 420 ? 29.308 -32.255 -25.745 1.00 95.38 420 VAL A C 1
ATOM 3338 O O . VAL A 1 420 ? 30.001 -32.766 -26.621 1.00 95.38 420 VAL A O 1
ATOM 3341 N N . ALA A 1 421 ? 29.654 -32.307 -24.457 1.00 92.31 421 ALA A N 1
ATOM 3342 C CA . ALA A 1 421 ? 30.877 -32.945 -23.982 1.00 92.31 421 ALA A CA 1
ATOM 3343 C C . ALA A 1 421 ? 30.798 -34.483 -24.030 1.00 92.31 421 ALA A C 1
ATOM 3345 O O . ALA A 1 421 ? 29.919 -35.088 -23.416 1.00 92.31 421 ALA A O 1
ATOM 3346 N N . ASP A 1 422 ? 31.797 -35.121 -24.651 1.00 86.44 422 ASP A N 1
ATOM 3347 C CA . ASP A 1 422 ? 31.929 -36.590 -24.710 1.00 86.44 422 ASP A CA 1
ATOM 3348 C C . ASP A 1 422 ? 32.151 -37.233 -23.327 1.00 86.44 422 ASP A C 1
ATOM 3350 O O . ASP A 1 422 ? 31.790 -38.388 -23.080 1.00 86.44 422 ASP A O 1
ATOM 3354 N N . HIS A 1 423 ? 32.779 -36.494 -22.409 1.00 87.00 423 HIS A N 1
ATOM 3355 C CA . HIS A 1 423 ? 33.120 -36.954 -21.066 1.00 87.00 423 HIS A CA 1
ATOM 3356 C C . HIS A 1 423 ? 32.752 -35.901 -20.027 1.00 87.00 423 HIS A C 1
ATOM 3358 O O . HIS A 1 423 ? 33.139 -34.738 -20.134 1.00 87.00 423 HIS A O 1
ATOM 3364 N N . ARG A 1 424 ? 32.031 -36.325 -18.985 1.00 89.50 424 ARG A N 1
ATOM 3365 C CA . ARG A 1 424 ? 31.485 -35.441 -17.952 1.00 89.50 424 ARG A CA 1
ATOM 3366 C C . ARG A 1 424 ? 31.881 -35.930 -16.565 1.00 89.50 424 ARG A C 1
ATOM 3368 O O . ARG A 1 424 ? 31.663 -37.086 -16.214 1.00 89.50 424 ARG A O 1
ATOM 3375 N N . ALA A 1 425 ? 32.444 -35.036 -15.759 1.00 86.75 425 ALA A N 1
ATOM 3376 C CA . ALA A 1 425 ? 32.659 -35.282 -14.339 1.00 86.75 425 ALA A CA 1
ATOM 3377 C C . ALA A 1 425 ? 31.407 -34.850 -13.566 1.00 86.75 425 ALA A C 1
ATOM 3379 O O . ALA A 1 425 ? 31.322 -33.705 -13.136 1.00 86.75 425 ALA A O 1
ATOM 3380 N N . GLU A 1 426 ? 30.440 -35.753 -13.395 1.00 82.38 426 GLU A N 1
ATOM 3381 C CA . GLU A 1 426 ? 29.110 -35.445 -12.829 1.00 82.38 426 GLU A CA 1
ATOM 3382 C C . GLU A 1 426 ? 29.124 -34.772 -11.444 1.00 82.38 426 GLU A C 1
ATOM 3384 O O . GLU A 1 426 ? 28.178 -34.080 -11.075 1.00 82.38 426 GLU A O 1
ATOM 3389 N N . ASP A 1 427 ? 30.209 -34.926 -10.682 1.00 83.31 427 ASP A N 1
ATOM 3390 C CA . ASP A 1 427 ? 30.391 -34.256 -9.389 1.00 83.31 427 ASP A CA 1
ATOM 3391 C C . ASP A 1 427 ? 30.662 -32.743 -9.504 1.00 83.31 427 ASP A C 1
ATOM 3393 O O . ASP A 1 427 ? 30.647 -32.051 -8.485 1.00 83.31 427 ASP A O 1
ATOM 3397 N N . TYR A 1 428 ? 30.965 -32.227 -10.700 1.00 84.88 428 TYR A N 1
ATOM 3398 C CA . TYR A 1 428 ? 31.421 -30.844 -10.888 1.00 84.88 428 TYR A CA 1
ATOM 3399 C C . TYR A 1 428 ? 30.999 -30.184 -12.208 1.00 84.88 428 TYR A C 1
ATOM 3401 O O . TYR A 1 428 ? 30.977 -28.961 -12.277 1.00 84.88 428 TYR A O 1
ATOM 3409 N N . CYS A 1 429 ? 30.683 -30.942 -13.260 1.00 91.94 429 CYS A N 1
ATOM 3410 C CA . CYS A 1 429 ? 30.185 -30.349 -14.503 1.00 91.94 429 CYS A CA 1
ATOM 3411 C C . CYS A 1 429 ? 28.814 -29.695 -14.296 1.00 91.94 429 CYS A C 1
ATOM 3413 O O . CYS A 1 429 ? 28.155 -29.921 -13.280 1.00 91.94 429 CYS A O 1
ATOM 3415 N N . ASN A 1 430 ? 28.368 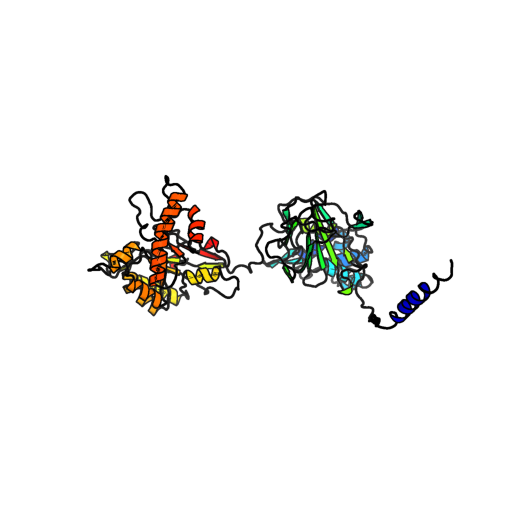-28.911 -15.272 1.00 97.00 430 ASN A N 1
ATOM 3416 C CA . ASN A 1 430 ? 27.031 -28.331 -15.273 1.00 97.00 430 ASN A CA 1
ATOM 3417 C C . ASN A 1 430 ? 25.985 -29.337 -15.788 1.00 97.00 430 ASN A C 1
ATOM 3419 O O . ASN A 1 430 ? 26.308 -30.372 -16.391 1.00 97.00 430 ASN A O 1
ATOM 3423 N N . VAL A 1 431 ? 24.718 -29.054 -15.500 1.00 97.62 431 VAL A N 1
ATOM 3424 C CA . VAL A 1 431 ? 23.575 -29.797 -16.043 1.00 97.62 431 VAL A CA 1
ATOM 3425 C C . VAL A 1 431 ? 23.494 -29.635 -17.564 1.00 97.62 431 VAL A C 1
ATOM 3427 O O . VAL A 1 431 ? 23.832 -28.583 -18.105 1.00 97.62 431 VAL A O 1
ATOM 3430 N N . THR A 1 432 ? 23.049 -30.679 -18.264 1.00 97.88 432 THR A N 1
ATOM 3431 C CA . THR A 1 432 ? 22.736 -30.584 -19.701 1.00 97.88 432 THR A CA 1
ATOM 3432 C C . THR A 1 432 ? 21.348 -30.002 -19.931 1.00 97.88 432 THR A C 1
ATOM 3434 O O . THR A 1 432 ? 20.520 -29.977 -19.020 1.00 97.88 432 THR A O 1
ATOM 3437 N N . TRP A 1 433 ? 21.045 -29.606 -21.168 1.00 98.25 433 TRP A N 1
ATOM 3438 C CA . TRP A 1 433 ? 19.690 -29.195 -21.550 1.00 98.25 433 TRP A CA 1
ATOM 3439 C C . TRP A 1 433 ? 18.646 -30.297 -21.327 1.00 98.25 433 TRP A C 1
ATOM 3441 O O . TRP A 1 433 ? 17.549 -29.997 -20.860 1.00 98.25 433 TRP A O 1
ATOM 3451 N N . ASP A 1 434 ? 18.997 -31.562 -21.569 1.00 97.75 434 ASP A N 1
ATOM 3452 C CA . ASP A 1 434 ? 18.106 -32.695 -21.286 1.00 97.75 434 ASP A CA 1
ATOM 3453 C C . ASP A 1 434 ? 17.829 -32.826 -19.781 1.00 97.75 434 ASP A C 1
ATOM 3455 O O . ASP A 1 434 ? 16.678 -32.951 -19.370 1.00 97.75 434 ASP A O 1
ATOM 3459 N N . GLN A 1 435 ? 18.859 -32.688 -18.938 1.00 98.12 435 GLN A N 1
ATOM 3460 C CA . GLN A 1 435 ? 18.692 -32.702 -17.481 1.00 98.12 435 GLN A CA 1
ATOM 3461 C C . GLN A 1 435 ? 17.883 -31.497 -16.989 1.00 98.12 435 GLN A C 1
ATOM 3463 O O . GLN A 1 435 ? 17.012 -31.655 -16.142 1.00 98.12 435 GLN A O 1
ATOM 3468 N N . ILE A 1 436 ? 18.108 -30.300 -17.542 1.00 98.56 436 ILE A N 1
ATOM 3469 C CA . ILE A 1 436 ? 17.299 -29.105 -17.246 1.00 98.56 436 ILE A CA 1
ATOM 3470 C C . ILE A 1 436 ? 15.827 -29.361 -17.578 1.00 98.56 436 ILE A C 1
ATOM 3472 O O . ILE A 1 436 ? 14.945 -28.998 -16.796 1.00 98.56 436 ILE A O 1
ATOM 3476 N N . LYS A 1 437 ? 15.554 -29.994 -18.724 1.00 98.38 437 LYS A N 1
ATOM 3477 C CA . LYS A 1 437 ? 14.197 -30.354 -19.123 1.00 98.38 437 LYS A CA 1
ATOM 3478 C C . LYS A 1 437 ? 13.564 -31.329 -18.132 1.00 98.38 437 LYS A C 1
ATOM 3480 O O . LYS A 1 437 ? 12.459 -31.068 -17.670 1.00 98.38 437 LYS A O 1
ATOM 3485 N N . GLU A 1 438 ? 14.261 -32.400 -17.763 1.00 98.38 438 GLU A N 1
ATOM 3486 C CA . GLU A 1 438 ? 13.772 -33.368 -16.772 1.00 98.38 438 GLU A CA 1
ATOM 3487 C C . GLU A 1 438 ? 13.508 -32.721 -15.406 1.00 98.38 438 GLU A C 1
ATOM 3489 O O . GLU A 1 438 ? 12.468 -32.956 -14.789 1.00 98.38 438 GLU A O 1
ATOM 3494 N N . MET A 1 439 ? 14.420 -31.859 -14.948 1.00 98.12 439 MET A N 1
ATOM 3495 C CA . MET A 1 439 ? 14.264 -31.098 -13.708 1.00 98.12 439 MET A CA 1
ATOM 3496 C C . MET A 1 439 ? 13.006 -30.235 -13.750 1.00 98.12 439 MET A C 1
ATOM 3498 O O . MET A 1 439 ? 12.199 -30.290 -12.823 1.00 98.12 439 MET A O 1
ATOM 3502 N N . SER A 1 440 ? 12.811 -29.481 -14.831 1.00 97.56 440 SER A N 1
ATOM 3503 C CA . SER A 1 440 ? 11.627 -28.641 -15.010 1.00 97.56 440 SER A CA 1
ATOM 3504 C C . SER A 1 440 ? 10.338 -29.470 -15.072 1.00 97.56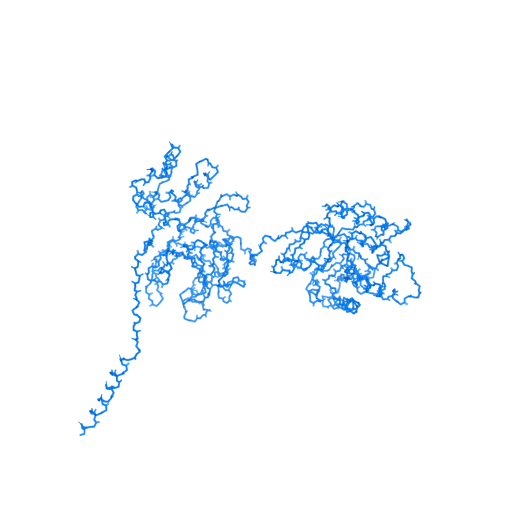 440 SER A C 1
ATOM 3506 O O . SER A 1 440 ? 9.357 -29.130 -14.413 1.00 97.56 440 SER A O 1
ATOM 3508 N N . ASP A 1 441 ? 10.332 -30.570 -15.829 1.00 97.62 441 ASP A N 1
ATOM 3509 C CA . ASP A 1 441 ? 9.158 -31.432 -16.016 1.00 97.62 441 ASP A CA 1
ATOM 3510 C C . ASP A 1 441 ? 8.757 -32.170 -14.724 1.00 97.62 441 ASP A C 1
ATOM 3512 O O . ASP A 1 441 ? 7.588 -32.516 -14.551 1.00 97.62 441 ASP A O 1
ATOM 3516 N N . SER A 1 442 ? 9.695 -32.380 -13.791 1.00 97.06 442 SER A N 1
ATOM 3517 C CA . SER A 1 442 ? 9.414 -32.995 -12.483 1.00 97.06 442 SER A CA 1
ATOM 3518 C C . SER A 1 442 ? 8.476 -32.162 -11.596 1.00 97.06 442 SER A C 1
ATOM 3520 O O . SER A 1 442 ? 7.864 -32.693 -10.670 1.00 97.06 442 SER A O 1
ATOM 3522 N N . GLY A 1 443 ? 8.388 -30.847 -11.836 1.00 95.69 443 GLY A N 1
ATOM 3523 C CA . GLY A 1 443 ? 7.671 -29.897 -10.981 1.00 95.69 443 GLY A CA 1
ATOM 3524 C C . GLY A 1 443 ? 8.376 -29.553 -9.659 1.00 95.69 443 GLY A C 1
ATOM 3525 O O . GLY A 1 443 ? 7.841 -28.768 -8.874 1.00 95.69 443 GLY A O 1
ATOM 3526 N N . LEU A 1 444 ? 9.565 -30.111 -9.404 1.00 97.44 444 LEU A N 1
ATOM 3527 C CA . LEU A 1 444 ? 10.381 -29.814 -8.218 1.00 97.44 444 LEU A CA 1
ATOM 3528 C C . LEU A 1 444 ? 11.316 -28.627 -8.432 1.00 97.44 444 LEU A C 1
ATOM 3530 O O . LEU A 1 444 ? 11.695 -27.968 -7.463 1.00 97.44 444 LEU A O 1
ATOM 3534 N N . TRP A 1 445 ? 11.699 -28.371 -9.683 1.00 98.62 445 TRP A N 1
ATOM 3535 C CA . TRP A 1 445 ? 12.676 -27.355 -10.036 1.00 98.62 445 TRP A CA 1
ATOM 3536 C C . TRP A 1 445 ? 12.065 -26.259 -10.894 1.00 98.62 445 TRP A C 1
ATOM 3538 O O . TRP A 1 445 ? 11.452 -26.514 -11.928 1.00 98.62 445 TRP A O 1
ATOM 3548 N N . GLU A 1 446 ? 12.307 -25.022 -10.489 1.00 98.75 446 GLU A N 1
ATOM 3549 C CA . GLU A 1 446 ? 12.120 -23.845 -11.322 1.00 98.75 446 GLU A CA 1
ATOM 3550 C C . GLU A 1 446 ? 13.476 -23.408 -11.881 1.00 98.75 446 GLU A C 1
ATOM 3552 O O . GLU A 1 446 ? 14.436 -23.268 -11.128 1.00 98.75 446 GLU A O 1
ATOM 3557 N N . ILE A 1 447 ? 13.571 -23.177 -13.191 1.00 98.69 447 ILE A N 1
ATOM 3558 C CA . ILE A 1 447 ? 14.840 -22.832 -13.843 1.00 98.69 447 ILE A CA 1
ATOM 3559 C C . ILE A 1 447 ? 14.875 -21.338 -14.171 1.00 98.69 447 ILE A C 1
ATOM 3561 O O . ILE A 1 447 ? 13.953 -20.813 -14.797 1.00 98.69 447 ILE A O 1
ATOM 3565 N N . GLN A 1 448 ? 15.942 -20.659 -13.756 1.00 98.62 448 GLN A N 1
ATOM 3566 C CA . GLN A 1 448 ? 16.101 -19.211 -13.847 1.00 98.62 448 GLN A CA 1
ATOM 3567 C C . GLN A 1 448 ? 17.407 -18.805 -14.540 1.00 98.62 448 GLN A C 1
ATOM 3569 O O . GLN A 1 448 ? 18.293 -19.621 -14.803 1.00 98.62 448 GLN A O 1
ATOM 3574 N N . ASN A 1 449 ? 17.505 -17.523 -14.885 1.00 98.50 449 ASN A N 1
ATOM 3575 C CA . ASN A 1 449 ? 18.588 -16.994 -15.705 1.00 98.50 449 ASN A CA 1
ATOM 3576 C C . ASN A 1 449 ? 19.778 -16.545 -14.838 1.00 98.50 449 ASN A C 1
ATOM 3578 O O . ASN A 1 449 ? 19.608 -15.704 -13.951 1.00 98.50 449 ASN A O 1
ATOM 3582 N N . HIS A 1 450 ? 20.976 -17.069 -15.119 1.00 98.25 450 HIS A N 1
ATOM 3583 C CA . HIS A 1 450 ? 22.236 -16.637 -14.505 1.00 98.25 450 HIS A CA 1
ATOM 3584 C C . HIS A 1 450 ? 23.265 -16.174 -15.541 1.00 98.25 450 HIS A C 1
ATOM 3586 O O . HIS A 1 450 ? 24.461 -16.411 -15.383 1.00 98.25 450 HIS A O 1
ATOM 3592 N N . THR A 1 451 ? 22.793 -15.478 -16.580 1.00 98.12 451 THR A N 1
ATOM 3593 C CA . THR A 1 451 ? 23.540 -15.062 -17.781 1.00 98.12 451 THR A CA 1
ATOM 3594 C C . THR A 1 451 ? 23.861 -16.203 -18.742 1.00 98.12 451 THR A C 1
ATOM 3596 O O . THR A 1 451 ? 23.939 -17.372 -18.363 1.00 98.12 451 THR A O 1
ATOM 3599 N N . TRP A 1 452 ? 24.026 -15.867 -20.020 1.00 97.94 452 TRP A N 1
ATOM 3600 C CA . TRP A 1 452 ? 24.551 -16.801 -21.007 1.00 97.94 452 TRP A CA 1
ATOM 3601 C C . TRP A 1 452 ? 26.047 -17.036 -20.779 1.00 97.94 452 TRP A C 1
ATOM 3603 O O . TRP A 1 452 ? 26.432 -18.177 -20.544 1.00 97.94 452 TRP A O 1
ATOM 3613 N N . ASP A 1 453 ? 26.864 -15.979 -20.807 1.00 95.69 453 ASP A N 1
ATOM 3614 C CA . ASP A 1 453 ? 28.332 -16.075 -20.708 1.00 95.69 453 ASP A CA 1
ATOM 3615 C C . ASP A 1 453 ? 28.951 -14.891 -19.939 1.00 95.69 453 ASP A C 1
ATOM 3617 O O . ASP A 1 453 ? 30.101 -14.501 -20.128 1.00 95.69 453 ASP A O 1
ATOM 3621 N N . SER A 1 454 ? 28.178 -14.284 -19.037 1.00 93.81 454 SER A N 1
ATOM 3622 C CA . SER A 1 454 ? 28.604 -13.130 -18.237 1.00 93.81 454 SER A CA 1
ATOM 3623 C C . SER A 1 454 ? 28.815 -13.512 -16.769 1.00 93.81 454 SER A C 1
ATOM 3625 O O . SER A 1 454 ? 28.383 -12.799 -15.864 1.00 93.81 454 SER A O 1
ATOM 3627 N N . HIS A 1 455 ? 29.505 -14.633 -16.524 1.00 93.06 455 HIS A N 1
ATOM 3628 C CA . HIS A 1 455 ? 29.821 -15.163 -15.187 1.00 93.06 455 HIS A CA 1
ATOM 3629 C C . HIS A 1 455 ? 31.340 -15.202 -14.902 1.00 93.06 455 HIS A C 1
ATOM 3631 O O . HIS A 1 455 ? 31.871 -16.116 -14.269 1.00 93.06 455 HIS A O 1
ATOM 3637 N N . GLU A 1 456 ? 32.075 -14.179 -15.347 1.00 88.75 456 GLU A N 1
ATOM 3638 C CA . GLU A 1 456 ? 33.505 -14.020 -15.059 1.00 88.75 456 GLU A CA 1
ATOM 3639 C C . GLU A 1 456 ? 33.777 -12.768 -14.203 1.00 88.75 456 GLU A C 1
ATOM 3641 O O . GLU A 1 456 ? 33.092 -11.753 -14.307 1.00 88.75 456 GLU A O 1
ATOM 3646 N N . ALA A 1 457 ? 34.771 -12.843 -13.312 1.00 83.56 457 ALA A N 1
ATOM 3647 C CA . ALA A 1 457 ? 35.230 -11.709 -12.498 1.00 83.56 457 ALA A CA 1
ATOM 3648 C C . ALA A 1 457 ? 36.624 -11.189 -12.902 1.00 83.56 457 ALA A C 1
ATOM 3650 O O . ALA A 1 457 ? 37.076 -10.154 -12.410 1.00 83.56 457 ALA A O 1
ATOM 3651 N N . LYS A 1 458 ? 37.330 -11.919 -13.770 1.00 75.62 458 LYS A N 1
ATOM 3652 C CA . LYS A 1 458 ? 38.654 -11.578 -14.301 1.00 75.62 458 LYS A CA 1
ATOM 3653 C C . LYS A 1 458 ? 38.474 -10.937 -15.688 1.00 75.62 458 LYS A C 1
ATOM 3655 O O . LYS A 1 458 ? 37.564 -11.288 -16.414 1.00 75.62 458 LYS A O 1
ATOM 3660 N N . GLY A 1 459 ? 39.294 -9.952 -16.062 1.00 68.06 459 GLY A N 1
ATOM 3661 C CA . GLY A 1 459 ? 39.192 -9.320 -17.396 1.00 68.06 459 GLY A CA 1
ATOM 3662 C C . GLY A 1 459 ? 38.317 -8.056 -17.486 1.00 68.06 459 GLY A C 1
ATOM 3663 O O . GLY A 1 459 ? 38.065 -7.538 -18.575 1.00 68.06 459 GLY A O 1
ATOM 3664 N N . GLY A 1 460 ? 37.904 -7.494 -16.348 1.00 76.56 460 GLY A N 1
ATOM 3665 C CA . GLY A 1 460 ? 37.432 -6.107 -16.252 1.00 76.56 460 GLY A CA 1
ATOM 3666 C C . GLY A 1 460 ? 35.918 -5.885 -16.312 1.00 76.56 460 GLY A C 1
ATOM 3667 O O . GLY A 1 460 ? 35.495 -4.767 -16.042 1.00 76.56 460 GLY A O 1
ATOM 3668 N N . ARG A 1 461 ? 35.092 -6.894 -16.626 1.00 87.75 461 ARG A N 1
ATOM 3669 C CA . ARG A 1 461 ? 33.667 -6.908 -16.228 1.00 87.75 461 ARG A CA 1
ATOM 3670 C C . ARG A 1 461 ? 33.534 -7.882 -15.064 1.00 87.75 461 ARG A C 1
ATOM 3672 O O . ARG A 1 461 ? 34.159 -8.935 -15.112 1.00 87.75 461 ARG A O 1
ATOM 3679 N N . LYS A 1 462 ? 32.764 -7.538 -14.032 1.00 91.38 462 LYS A N 1
ATOM 3680 C CA . LYS A 1 462 ? 32.453 -8.466 -12.944 1.00 91.38 462 LYS A CA 1
ATOM 3681 C C . LYS A 1 462 ? 31.020 -8.948 -13.111 1.00 91.38 462 LYS A C 1
ATOM 3683 O O . LYS A 1 462 ? 30.078 -8.234 -12.784 1.00 91.38 462 LYS A O 1
ATOM 3688 N N . GLY A 1 463 ? 30.865 -10.162 -13.617 1.00 91.75 463 GLY A N 1
ATOM 3689 C CA . GLY A 1 463 ? 29.553 -10.712 -13.900 1.00 91.75 463 GLY A CA 1
ATOM 3690 C C . GLY A 1 463 ? 28.805 -9.880 -14.945 1.00 91.75 463 GLY A C 1
ATOM 3691 O O . GLY A 1 463 ? 29.376 -9.447 -15.947 1.00 91.75 463 GLY A O 1
ATOM 3692 N N . ALA A 1 464 ? 27.545 -9.576 -14.643 1.00 91.69 464 ALA A N 1
ATOM 3693 C CA . ALA A 1 464 ? 26.669 -8.756 -15.472 1.00 91.69 464 ALA A CA 1
ATOM 3694 C C . ALA A 1 464 ? 26.728 -7.245 -15.158 1.00 91.69 464 ALA A C 1
ATOM 3696 O O . ALA A 1 464 ? 25.926 -6.483 -15.699 1.00 91.69 464 ALA A O 1
ATOM 3697 N N . SER A 1 465 ? 27.639 -6.780 -14.293 1.00 92.12 465 SER A N 1
ATOM 3698 C CA . SER A 1 465 ? 27.714 -5.360 -13.926 1.00 92.12 465 SER A CA 1
ATOM 3699 C C . SER A 1 465 ? 28.274 -4.499 -15.055 1.00 92.12 465 SER A C 1
ATOM 3701 O O . SER A 1 465 ? 29.127 -4.943 -15.830 1.00 92.12 465 SER A O 1
ATOM 3703 N N . LYS A 1 466 ? 27.866 -3.233 -15.092 1.00 91.88 466 LYS A N 1
ATOM 3704 C CA . LYS A 1 466 ? 28.435 -2.199 -15.952 1.00 91.88 466 LYS A CA 1
ATOM 3705 C C . LYS A 1 466 ? 29.917 -1.942 -15.628 1.00 91.88 466 LYS A C 1
ATOM 3707 O O . LYS A 1 466 ? 30.325 -1.998 -14.467 1.00 91.88 466 LYS A O 1
ATOM 3712 N N . LYS A 1 467 ? 30.738 -1.681 -16.646 1.00 90.25 467 LYS A N 1
ATOM 3713 C CA . LYS A 1 467 ? 32.123 -1.196 -16.532 1.00 90.25 467 LYS A CA 1
ATOM 3714 C C . LYS A 1 467 ? 32.133 0.317 -16.320 1.00 90.25 467 LYS A C 1
ATOM 3716 O O . LYS A 1 467 ? 31.292 1.031 -16.845 1.00 90.25 467 LYS A O 1
ATOM 3721 N N . GLU A 1 468 ? 33.143 0.830 -15.632 1.00 87.94 468 GLU A N 1
ATOM 3722 C CA . GLU A 1 468 ? 33.236 2.266 -15.328 1.00 87.94 468 GLU A CA 1
ATOM 3723 C C . GLU A 1 468 ? 33.286 3.162 -16.586 1.00 87.94 468 GLU A C 1
ATOM 3725 O O . GLU A 1 468 ? 32.728 4.253 -16.597 1.00 87.94 468 GLU A O 1
ATOM 3730 N N . TRP A 1 469 ? 33.910 2.688 -17.667 1.00 86.81 469 TRP A N 1
ATOM 3731 C CA . TRP A 1 469 ? 34.154 3.453 -18.901 1.00 86.81 469 TRP A CA 1
ATOM 3732 C C . TRP A 1 469 ? 33.191 3.150 -20.058 1.00 86.81 469 TRP A C 1
ATOM 3734 O O . TRP A 1 469 ? 33.400 3.659 -21.160 1.00 86.81 469 TRP A O 1
ATOM 3744 N N . GLU A 1 470 ? 32.164 2.320 -19.865 1.00 90.75 470 GLU A N 1
ATOM 3745 C CA . GLU A 1 470 ? 31.171 2.084 -20.920 1.00 90.75 470 GLU A CA 1
ATOM 3746 C C . GLU A 1 470 ? 29.968 3.024 -20.804 1.00 90.75 470 GLU A C 1
ATOM 3748 O O . GLU A 1 470 ? 29.541 3.386 -19.706 1.00 90.75 470 GLU A O 1
ATOM 3753 N N . SER A 1 471 ? 29.407 3.429 -21.945 1.00 92.25 471 SER A N 1
ATOM 3754 C CA . SER A 1 471 ? 28.154 4.183 -21.954 1.00 92.25 471 SER A CA 1
ATOM 3755 C C . SER A 1 471 ? 26.974 3.287 -21.577 1.00 92.25 471 SER A C 1
ATOM 3757 O O . SER A 1 471 ? 27.050 2.063 -21.699 1.00 92.25 471 SER A O 1
ATOM 3759 N N . GLU A 1 472 ? 25.873 3.904 -21.144 1.00 90.44 472 GLU A N 1
ATOM 3760 C CA . GLU A 1 472 ? 24.647 3.178 -20.790 1.00 90.44 472 GLU A CA 1
ATOM 3761 C C . GLU A 1 472 ? 24.117 2.362 -21.974 1.00 90.44 472 GLU A C 1
ATOM 3763 O O . GLU A 1 472 ? 23.990 1.150 -21.868 1.00 90.44 472 GLU A O 1
ATOM 3768 N N . ASP A 1 473 ? 23.967 2.982 -23.148 1.00 91.38 473 ASP A N 1
ATOM 3769 C CA . ASP A 1 473 ? 23.474 2.301 -24.354 1.00 91.38 473 ASP A CA 1
ATOM 3770 C C . ASP A 1 473 ? 24.303 1.062 -24.743 1.00 91.38 473 ASP A C 1
ATOM 3772 O O . ASP A 1 473 ? 23.770 0.063 -25.232 1.00 91.38 473 ASP A O 1
ATOM 3776 N N . VAL A 1 474 ? 25.628 1.121 -24.556 1.00 93.81 474 VAL A N 1
ATOM 3777 C CA . VAL A 1 474 ? 26.525 -0.005 -24.857 1.00 93.81 474 VAL A CA 1
ATOM 3778 C C . VAL A 1 474 ? 26.326 -1.118 -23.839 1.00 93.81 474 VAL A C 1
ATOM 3780 O O . VAL A 1 474 ? 26.226 -2.285 -24.221 1.00 93.81 474 VAL A O 1
ATOM 3783 N N . TYR A 1 475 ? 26.250 -0.761 -22.560 1.00 94.25 475 TYR A N 1
ATOM 3784 C CA . TYR A 1 475 ? 26.009 -1.710 -21.488 1.00 94.25 475 TYR A CA 1
ATOM 3785 C C . TYR A 1 475 ? 24.657 -2.410 -21.633 1.00 94.25 475 TYR A C 1
ATOM 3787 O O . TYR A 1 475 ? 24.608 -3.641 -21.638 1.00 94.25 475 TYR A O 1
ATOM 3795 N N . GLU A 1 476 ? 23.582 -1.642 -21.821 1.00 94.19 476 GLU A N 1
ATOM 3796 C CA . GLU A 1 476 ? 22.234 -2.176 -21.981 1.00 94.19 476 GLU A CA 1
ATOM 3797 C C . GLU A 1 476 ? 22.155 -3.142 -23.159 1.00 94.19 476 GLU A C 1
ATOM 3799 O O . GLU A 1 476 ? 21.558 -4.213 -23.051 1.00 94.19 476 GLU A O 1
ATOM 3804 N N . LYS A 1 477 ? 22.802 -2.799 -24.279 1.00 95.38 477 LYS A N 1
ATOM 3805 C CA . LYS A 1 477 ? 22.871 -3.674 -25.447 1.00 95.38 477 LYS A CA 1
ATOM 3806 C C . LYS A 1 477 ? 23.572 -4.996 -25.127 1.00 95.38 477 LYS A C 1
ATOM 3808 O O . LYS A 1 477 ? 23.023 -6.046 -25.450 1.00 95.38 477 LYS A O 1
ATOM 3813 N N . ILE A 1 478 ? 24.744 -4.952 -24.488 1.00 94.31 478 ILE A N 1
ATOM 3814 C CA . ILE A 1 478 ? 25.513 -6.153 -24.120 1.00 94.31 478 ILE A CA 1
ATOM 3815 C C . ILE A 1 478 ? 24.700 -7.040 -23.174 1.00 94.31 478 ILE A C 1
ATOM 3817 O O . ILE A 1 478 ? 24.563 -8.238 -23.420 1.00 94.31 478 ILE A O 1
ATOM 3821 N N . LEU A 1 479 ? 24.130 -6.452 -22.118 1.00 95.50 479 LEU A N 1
ATOM 3822 C CA . LEU A 1 479 ? 23.337 -7.195 -21.145 1.00 95.50 479 LEU A CA 1
ATOM 3823 C C . LEU A 1 479 ? 22.099 -7.808 -21.808 1.00 95.50 479 LEU A C 1
ATOM 3825 O O . LEU A 1 479 ? 21.804 -8.985 -21.620 1.00 95.50 479 LEU A O 1
ATOM 3829 N N . LYS A 1 480 ? 21.392 -7.035 -22.636 1.00 96.69 480 LYS A N 1
ATOM 3830 C CA . LYS A 1 480 ? 20.208 -7.513 -23.348 1.00 96.69 480 LYS A CA 1
ATOM 3831 C C . LYS A 1 480 ? 20.525 -8.667 -24.287 1.00 96.69 480 LYS A C 1
ATOM 3833 O O . LYS A 1 480 ? 19.743 -9.614 -24.347 1.00 96.69 480 LYS A O 1
ATOM 3838 N N . GLU A 1 481 ? 21.625 -8.593 -25.030 1.00 97.31 481 GLU A N 1
ATOM 3839 C CA . GLU A 1 481 ? 22.052 -9.658 -25.940 1.00 97.31 481 GLU A CA 1
ATOM 3840 C C . GLU A 1 481 ? 22.356 -10.948 -25.170 1.00 97.31 481 GLU A C 1
ATOM 3842 O O . GLU A 1 481 ? 21.758 -11.979 -25.479 1.00 97.31 481 GLU A O 1
ATOM 3847 N N . ASP A 1 482 ? 23.182 -10.879 -24.122 1.00 97.44 482 ASP A N 1
ATOM 3848 C CA . ASP A 1 482 ? 23.539 -12.031 -23.284 1.00 97.44 482 ASP A CA 1
ATOM 3849 C C . ASP A 1 482 ? 22.295 -12.696 -22.666 1.00 97.44 482 ASP A C 1
ATOM 3851 O O . ASP A 1 482 ? 22.023 -13.881 -22.894 1.00 97.44 482 ASP A O 1
ATOM 3855 N N . LEU A 1 483 ? 21.467 -11.914 -21.965 1.00 98.00 483 LEU A N 1
ATOM 3856 C CA . LEU A 1 483 ? 20.301 -12.453 -21.267 1.00 98.00 483 LEU A CA 1
ATOM 3857 C C . LEU A 1 483 ? 19.252 -13.010 -22.239 1.00 98.00 483 LEU A C 1
ATOM 3859 O O . LEU A 1 483 ? 18.587 -13.998 -21.915 1.00 98.00 483 LEU A O 1
ATOM 3863 N N . SER A 1 484 ? 19.104 -12.422 -23.433 1.00 98.00 484 SER A N 1
ATOM 3864 C CA . SER A 1 484 ? 18.130 -12.879 -24.437 1.00 98.00 484 SER A CA 1
ATOM 3865 C C . SER A 1 484 ? 18.475 -14.251 -25.016 1.00 98.00 484 SER A C 1
ATOM 3867 O O . SER A 1 484 ? 17.559 -15.027 -25.304 1.00 98.00 484 SER A O 1
ATOM 3869 N N . ILE A 1 485 ? 19.766 -14.572 -25.175 1.00 98.38 485 ILE A N 1
ATOM 3870 C CA . ILE A 1 485 ? 20.200 -15.890 -25.665 1.00 98.38 485 ILE A CA 1
ATOM 3871 C C . ILE A 1 485 ? 19.733 -16.967 -24.686 1.00 98.38 485 ILE A C 1
ATOM 3873 O O . ILE A 1 485 ? 19.044 -17.912 -25.084 1.00 98.38 485 ILE A O 1
ATOM 3877 N N . LEU A 1 486 ? 20.027 -16.785 -23.394 1.00 98.38 486 LEU A N 1
ATOM 3878 C CA . LEU A 1 486 ? 19.619 -17.748 -22.378 1.00 98.38 486 LEU A CA 1
ATOM 3879 C C . LEU A 1 486 ? 18.092 -17.784 -22.187 1.00 98.38 486 LEU A C 1
ATOM 3881 O O . LEU A 1 486 ? 17.529 -18.873 -22.090 1.00 98.38 486 LEU A O 1
ATOM 3885 N N . GLN A 1 487 ? 17.396 -16.638 -22.214 1.00 98.00 487 GLN A N 1
ATOM 3886 C CA 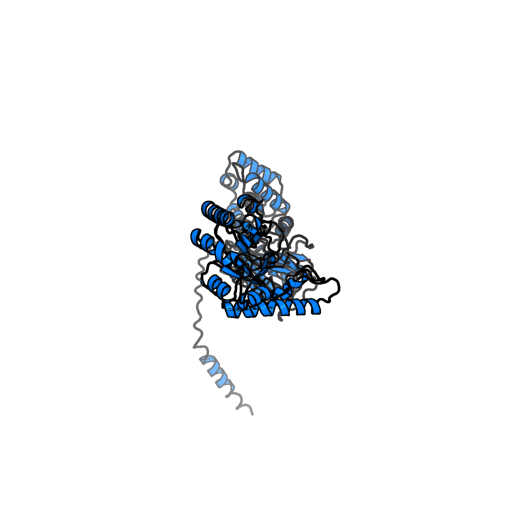. GLN A 1 487 ? 15.925 -16.600 -22.154 1.00 98.00 487 GLN A CA 1
ATOM 3887 C C . GLN A 1 487 ? 15.284 -17.458 -23.251 1.00 98.00 487 GLN A C 1
ATOM 3889 O O . GLN A 1 487 ? 14.366 -18.237 -22.987 1.00 98.00 487 GLN A O 1
ATOM 3894 N N . LYS A 1 488 ? 15.776 -17.333 -24.489 1.00 98.19 488 LYS A N 1
ATOM 3895 C CA . LYS A 1 488 ? 15.280 -18.109 -25.627 1.00 98.19 488 LYS A CA 1
ATOM 3896 C C . LYS A 1 488 ? 15.556 -19.601 -25.444 1.00 98.19 488 LYS A C 1
ATOM 3898 O O . LYS A 1 488 ? 14.640 -20.405 -25.598 1.00 98.19 488 LYS A O 1
ATOM 3903 N N . LYS A 1 489 ? 16.788 -19.966 -25.084 1.00 98.38 489 LYS A N 1
ATOM 3904 C CA . LYS A 1 489 ? 17.187 -21.369 -24.934 1.00 98.38 489 LYS A CA 1
ATOM 3905 C C . LYS A 1 489 ? 16.434 -22.071 -23.800 1.00 98.38 489 LYS A C 1
ATOM 3907 O O . LYS A 1 489 ? 15.978 -23.202 -23.973 1.00 98.38 489 LYS A O 1
ATOM 3912 N N . LEU A 1 490 ? 16.233 -21.391 -22.669 1.00 98.25 490 LEU A N 1
ATOM 3913 C CA . LEU A 1 490 ? 15.425 -21.917 -21.567 1.00 98.25 490 LEU A CA 1
ATOM 3914 C C . LEU A 1 490 ? 13.962 -22.066 -21.972 1.00 98.25 490 LEU A C 1
ATOM 3916 O O . LEU A 1 490 ? 13.395 -23.129 -21.749 1.00 98.25 490 LEU A O 1
ATOM 3920 N N . LYS A 1 491 ? 13.380 -21.085 -22.674 1.00 98.06 491 LYS A N 1
ATOM 3921 C CA . LYS A 1 491 ? 12.017 -21.205 -23.207 1.00 98.06 491 LYS A CA 1
ATOM 3922 C C . LYS A 1 491 ? 11.848 -22.404 -24.140 1.00 98.06 491 LYS A C 1
ATOM 3924 O O . LYS A 1 491 ? 10.824 -23.078 -24.067 1.00 98.06 491 LYS A O 1
ATOM 3929 N N . GLU A 1 492 ? 12.817 -22.659 -25.014 1.00 98.38 492 GLU A N 1
ATOM 3930 C CA . GLU A 1 492 ? 12.813 -23.817 -25.918 1.00 98.38 492 GLU A CA 1
ATOM 3931 C C . GLU A 1 492 ? 12.921 -25.146 -25.154 1.00 98.38 492 GLU A C 1
ATOM 3933 O O . GLU A 1 492 ? 12.291 -26.126 -25.543 1.00 98.38 492 GLU A O 1
ATOM 3938 N N . THR A 1 493 ? 13.674 -25.166 -24.053 1.00 98.25 493 THR A N 1
ATOM 3939 C CA . THR A 1 493 ? 13.947 -26.377 -23.264 1.00 98.25 493 THR A CA 1
ATOM 3940 C C . THR A 1 493 ? 12.812 -26.715 -22.290 1.00 98.25 493 THR A C 1
ATOM 3942 O O . THR A 1 493 ? 12.370 -27.861 -22.221 1.00 98.25 493 THR A O 1
ATOM 3945 N N . THR A 1 494 ? 12.322 -25.726 -21.539 1.00 97.69 494 THR A N 1
ATOM 3946 C CA . THR A 1 494 ? 11.363 -25.908 -20.432 1.00 97.69 494 THR A CA 1
ATOM 3947 C C . THR A 1 494 ? 9.938 -25.493 -20.794 1.00 97.69 494 THR A C 1
ATOM 3949 O O . THR A 1 494 ? 8.995 -25.764 -20.056 1.00 97.69 494 THR A O 1
ATOM 3952 N N . GLY A 1 495 ? 9.749 -24.793 -21.915 1.00 96.56 495 GLY A N 1
ATOM 3953 C CA . GLY A 1 495 ? 8.455 -24.234 -22.293 1.00 96.56 495 GLY A CA 1
ATOM 3954 C C . GLY A 1 495 ? 8.058 -22.982 -21.504 1.00 96.56 495 GLY A C 1
ATOM 3955 O O . GLY A 1 495 ? 6.991 -22.423 -21.773 1.00 96.56 495 GLY A O 1
ATOM 3956 N N . VAL A 1 496 ? 8.899 -22.468 -20.601 1.00 92.69 496 VAL A N 1
ATOM 3957 C CA . VAL A 1 496 ? 8.623 -21.282 -19.770 1.00 92.69 496 VAL A CA 1
ATOM 3958 C C . VAL A 1 496 ? 9.737 -20.251 -19.943 1.00 92.69 496 VAL A C 1
ATOM 3960 O O . VAL A 1 496 ? 10.900 -20.606 -20.085 1.00 92.69 496 VAL A O 1
ATOM 3963 N N . TYR A 1 497 ? 9.382 -18.963 -19.968 1.00 95.38 497 TYR A N 1
ATOM 3964 C CA . TYR A 1 497 ? 10.385 -17.901 -19.887 1.00 95.38 497 TYR A CA 1
ATOM 3965 C C . TYR A 1 497 ? 10.767 -17.694 -18.419 1.00 95.38 497 TYR A C 1
ATOM 3967 O O . TYR A 1 497 ? 9.865 -17.403 -17.627 1.00 95.38 497 TYR A O 1
ATOM 3975 N N . PRO A 1 498 ? 12.056 -17.797 -18.056 1.00 97.00 498 PRO A N 1
ATOM 3976 C CA . PRO A 1 498 ? 12.544 -17.311 -16.774 1.00 97.00 498 PRO A CA 1
ATOM 3977 C C . PRO A 1 498 ? 12.031 -15.903 -16.474 1.00 97.00 498 PRO A C 1
ATOM 3979 O O . PRO A 1 498 ? 12.094 -14.997 -17.309 1.00 97.00 498 PRO A O 1
ATOM 3982 N N . ASN A 1 499 ? 11.511 -15.725 -15.267 1.00 97.50 499 ASN A N 1
ATOM 3983 C CA . ASN A 1 499 ? 10.963 -14.460 -14.781 1.00 97.50 499 ASN A CA 1
ATOM 3984 C C . ASN A 1 499 ? 11.837 -13.835 -13.686 1.00 97.50 499 ASN A C 1
ATOM 3986 O O . ASN A 1 499 ? 11.541 -12.732 -13.230 1.00 97.50 499 ASN A O 1
ATOM 3990 N N . THR A 1 500 ? 12.917 -14.507 -13.288 1.00 98.62 500 THR A N 1
ATOM 3991 C CA . THR A 1 500 ? 13.858 -14.039 -12.278 1.00 98.62 500 THR A CA 1
ATOM 3992 C C . THR A 1 500 ? 15.275 -14.077 -12.830 1.00 98.62 500 THR A C 1
ATOM 3994 O O . THR A 1 500 ? 15.699 -15.057 -13.443 1.00 98.62 500 THR A O 1
ATOM 3997 N N . PHE A 1 501 ? 16.016 -12.996 -12.600 1.00 98.25 501 PHE A N 1
ATOM 3998 C CA . PHE A 1 501 ? 17.430 -12.911 -12.948 1.00 98.25 501 PHE A CA 1
ATOM 3999 C C . PHE A 1 501 ? 18.305 -12.973 -11.693 1.00 98.25 501 PHE A C 1
ATOM 4001 O O . PHE A 1 501 ? 18.136 -12.179 -10.767 1.00 98.25 501 PHE A O 1
ATOM 4008 N N . THR A 1 502 ? 19.257 -13.901 -11.651 1.00 98.19 502 THR A N 1
ATOM 4009 C CA . THR A 1 502 ? 20.246 -13.973 -10.570 1.00 98.19 502 THR A CA 1
ATOM 4010 C C . THR A 1 502 ? 21.515 -13.261 -10.999 1.00 98.19 502 THR A C 1
ATOM 4012 O O . THR A 1 502 ? 22.098 -13.612 -12.020 1.00 98.19 502 THR A O 1
ATOM 4015 N N . TRP A 1 503 ? 21.976 -12.293 -10.208 1.00 97.00 503 TRP A N 1
ATOM 4016 C CA . TRP A 1 503 ? 23.192 -11.539 -10.507 1.00 97.00 503 TRP A CA 1
ATOM 4017 C C . TRP A 1 503 ? 24.456 -12.357 -10.194 1.00 97.00 503 TRP A C 1
ATOM 4019 O O . TRP A 1 503 ? 24.679 -12.674 -9.020 1.00 97.00 503 TRP A O 1
ATOM 4029 N N . PRO A 1 504 ? 25.325 -12.653 -11.183 1.00 96.06 504 PRO A N 1
ATOM 4030 C CA . PRO A 1 504 ? 26.621 -13.285 -10.934 1.00 96.06 504 PRO A CA 1
ATOM 4031 C C . PRO A 1 504 ? 27.443 -12.504 -9.912 1.00 96.06 504 PRO A C 1
ATOM 4033 O O . PRO A 1 504 ? 27.576 -11.280 -10.001 1.00 96.06 504 PRO A O 1
ATOM 4036 N N . PHE A 1 505 ? 27.986 -13.204 -8.914 1.00 92.50 505 PHE A N 1
ATOM 4037 C CA . PHE A 1 505 ? 28.747 -12.618 -7.798 1.00 92.50 505 PHE A CA 1
ATOM 4038 C C . PHE A 1 505 ? 27.996 -11.547 -6.980 1.00 92.50 505 PHE A C 1
ATOM 4040 O O . PHE A 1 505 ? 28.631 -10.814 -6.216 1.00 92.50 505 PHE A O 1
ATOM 4047 N N . GLY A 1 506 ? 26.679 -11.399 -7.169 1.00 88.00 506 GLY A N 1
ATOM 4048 C CA . GLY A 1 506 ? 25.900 -10.281 -6.637 1.00 88.00 506 GLY A CA 1
ATOM 4049 C C . GLY A 1 506 ? 26.322 -8.917 -7.191 1.00 88.00 506 GLY A C 1
ATOM 4050 O O . GLY A 1 506 ? 26.029 -7.902 -6.567 1.00 88.00 506 GLY A O 1
ATOM 4051 N N . ALA A 1 507 ? 27.040 -8.880 -8.318 1.00 88.94 507 ALA A N 1
ATOM 4052 C CA . ALA A 1 507 ? 27.508 -7.651 -8.943 1.00 88.94 507 ALA A CA 1
ATOM 4053 C C . ALA A 1 507 ? 26.422 -7.102 -9.876 1.00 88.94 507 ALA A C 1
ATOM 4055 O O . ALA A 1 507 ? 26.263 -7.583 -10.996 1.00 88.94 507 ALA A O 1
ATOM 4056 N N . TYR A 1 508 ? 25.674 -6.112 -9.394 1.00 87.81 508 TYR A N 1
ATOM 4057 C CA . TYR A 1 508 ? 24.582 -5.473 -10.127 1.00 87.81 508 TYR A CA 1
ATOM 4058 C C . TYR A 1 508 ? 24.902 -4.023 -10.496 1.00 87.81 508 TYR A C 1
ATOM 4060 O O . TYR A 1 508 ? 25.785 -3.393 -9.912 1.00 87.81 508 TYR A O 1
ATOM 4068 N N . THR A 1 509 ? 24.148 -3.497 -11.457 1.00 85.38 509 THR A N 1
ATOM 4069 C CA . THR A 1 509 ? 24.119 -2.074 -11.809 1.00 85.38 509 THR A CA 1
ATOM 4070 C C . THR A 1 509 ? 22.726 -1.533 -11.513 1.00 85.38 509 THR A C 1
ATOM 4072 O O . THR A 1 509 ? 21.729 -2.139 -11.900 1.00 85.38 509 THR A O 1
ATOM 4075 N N . GLU A 1 510 ? 22.651 -0.434 -10.760 1.00 72.75 510 GLU A N 1
ATOM 4076 C CA . GLU A 1 510 ? 21.384 0.093 -10.228 1.00 72.75 510 GLU A CA 1
ATOM 4077 C C . GLU A 1 510 ? 20.410 0.521 -11.338 1.00 72.75 510 GLU A C 1
ATOM 4079 O O . GLU A 1 510 ? 19.213 0.245 -11.233 1.00 72.75 510 GLU A O 1
ATOM 4084 N N . ASP A 1 511 ? 20.931 1.057 -12.445 1.00 73.25 511 ASP A N 1
ATOM 4085 C CA . ASP A 1 511 ? 20.137 1.558 -13.576 1.00 73.25 511 ASP A CA 1
ATOM 4086 C C . ASP A 1 511 ? 19.572 0.445 -14.487 1.00 73.25 511 ASP A C 1
ATOM 4088 O O . ASP A 1 511 ? 18.729 0.695 -15.343 1.00 73.25 511 ASP A O 1
ATOM 4092 N N . SER A 1 512 ? 19.943 -0.827 -14.285 1.00 83.31 512 SER A N 1
ATOM 4093 C CA . SER A 1 512 ? 19.524 -1.932 -15.173 1.00 83.31 512 SER A CA 1
ATOM 4094 C C . SER A 1 512 ? 18.098 -2.428 -14.947 1.00 83.31 512 SER A C 1
ATOM 4096 O O . SER A 1 512 ? 17.634 -3.327 -15.653 1.00 83.31 512 SER A O 1
ATOM 4098 N N . ARG A 1 513 ? 17.401 -1.912 -13.931 1.00 87.25 513 ARG A N 1
ATOM 4099 C CA . ARG A 1 513 ? 16.088 -2.427 -13.526 1.00 87.25 513 ARG A CA 1
ATOM 4100 C C . ARG A 1 513 ? 15.055 -2.310 -14.643 1.00 87.25 513 ARG A C 1
ATOM 4102 O O . ARG A 1 513 ? 14.347 -3.279 -14.917 1.00 87.25 513 ARG A O 1
ATOM 4109 N N . ASP A 1 514 ? 14.979 -1.153 -15.288 1.00 87.19 514 ASP A N 1
ATOM 4110 C CA . ASP A 1 514 ? 13.994 -0.905 -16.343 1.00 87.19 514 ASP A CA 1
ATOM 4111 C C . ASP A 1 514 ? 14.287 -1.739 -17.592 1.00 87.19 514 ASP A C 1
ATOM 4113 O O . ASP A 1 514 ? 13.366 -2.296 -18.200 1.00 87.19 514 ASP A O 1
ATOM 4117 N N . LEU A 1 515 ? 15.569 -1.946 -17.905 1.00 92.81 515 LEU A N 1
ATOM 4118 C CA . LEU A 1 515 ? 15.982 -2.888 -18.938 1.00 92.81 515 LEU A CA 1
ATOM 4119 C C . LEU A 1 515 ? 15.498 -4.308 -18.615 1.00 92.81 515 LEU A C 1
ATOM 4121 O O . LEU A 1 515 ? 14.836 -4.926 -19.450 1.00 92.81 515 LEU A O 1
ATOM 4125 N N . LEU A 1 516 ? 15.763 -4.820 -17.411 1.00 94.69 516 LEU A N 1
ATOM 4126 C CA . LEU A 1 516 ? 15.342 -6.167 -17.008 1.00 94.69 516 LEU A CA 1
ATOM 4127 C C . LEU A 1 516 ? 13.814 -6.332 -17.055 1.00 94.69 516 LEU A C 1
ATOM 4129 O O . LEU A 1 516 ? 13.326 -7.337 -17.581 1.00 94.69 516 LEU A O 1
ATOM 4133 N N . LYS A 1 517 ? 13.058 -5.320 -16.610 1.00 92.38 517 LYS A N 1
ATOM 4134 C CA . LYS A 1 517 ? 11.592 -5.272 -16.752 1.00 92.38 517 LYS A CA 1
ATOM 4135 C C . LYS A 1 517 ? 11.161 -5.355 -18.213 1.00 92.38 517 LYS A C 1
ATOM 4137 O O . LYS A 1 517 ? 10.269 -6.134 -18.547 1.00 92.38 517 LYS A O 1
ATOM 4142 N N . SER A 1 518 ? 11.814 -4.600 -19.099 1.00 92.62 518 SER A N 1
ATOM 4143 C CA . SER A 1 518 ? 11.519 -4.616 -20.540 1.00 92.62 518 SER A CA 1
ATOM 4144 C C . SER A 1 518 ? 11.772 -5.985 -21.190 1.00 92.62 518 SER A C 1
ATOM 4146 O O . SER A 1 518 ? 11.162 -6.312 -22.207 1.00 92.62 518 SER A O 1
ATOM 4148 N N . MET A 1 519 ? 12.642 -6.801 -20.587 1.00 94.88 519 MET A N 1
ATOM 4149 C CA . MET A 1 519 ? 12.948 -8.172 -21.006 1.00 94.88 519 MET A CA 1
ATOM 4150 C C . MET A 1 519 ? 12.025 -9.227 -20.374 1.00 94.88 519 MET A C 1
ATOM 4152 O O . MET A 1 519 ? 12.182 -10.417 -20.646 1.00 94.88 519 MET A O 1
ATOM 4156 N N . GLY A 1 520 ? 11.061 -8.809 -19.549 1.00 93.44 520 GLY A N 1
ATOM 4157 C CA . GLY A 1 520 ? 10.082 -9.688 -18.911 1.00 93.44 520 GLY A CA 1
ATOM 4158 C C . GLY A 1 520 ? 10.529 -10.297 -17.582 1.00 93.44 520 GLY A C 1
ATOM 4159 O O . GLY A 1 520 ? 9.784 -11.102 -17.018 1.00 93.44 520 GLY A O 1
ATOM 4160 N N . PHE A 1 521 ? 11.695 -9.913 -17.051 1.00 97.69 521 PHE A N 1
ATOM 4161 C CA . PHE A 1 521 ? 12.043 -10.245 -15.672 1.00 97.69 521 PHE A CA 1
ATOM 4162 C C . PHE A 1 521 ? 11.142 -9.460 -14.714 1.00 97.69 521 PHE A C 1
ATOM 4164 O O . PHE A 1 521 ? 10.793 -8.308 -14.959 1.00 97.69 521 PHE A O 1
ATOM 4171 N N . LYS A 1 522 ? 10.737 -10.115 -13.629 1.00 97.50 522 LYS A N 1
ATOM 4172 C CA . LYS A 1 522 ? 9.842 -9.583 -12.595 1.00 97.50 522 LYS A CA 1
ATOM 4173 C C . LYS A 1 522 ? 10.500 -9.516 -11.219 1.00 97.50 522 LYS A C 1
ATOM 4175 O O . LYS A 1 522 ? 9.953 -8.854 -10.342 1.00 97.50 522 LYS A O 1
ATOM 4180 N N . ALA A 1 523 ? 11.631 -10.195 -11.043 1.00 98.00 523 ALA A N 1
ATOM 4181 C CA . ALA A 1 523 ? 12.411 -10.225 -9.815 1.00 98.00 523 ALA A CA 1
ATOM 4182 C C . ALA A 1 523 ? 13.908 -10.375 -10.122 1.00 98.00 523 ALA A C 1
ATOM 4184 O O . ALA A 1 523 ? 14.286 -10.887 -11.183 1.00 98.00 523 ALA A O 1
ATOM 4185 N N . THR A 1 524 ? 14.769 -9.990 -9.177 1.00 97.69 524 THR A N 1
ATOM 4186 C CA . THR A 1 524 ? 16.199 -10.316 -9.248 1.00 97.69 524 THR A CA 1
ATOM 4187 C C . THR A 1 524 ? 16.761 -10.758 -7.908 1.00 97.69 524 THR A C 1
ATOM 4189 O O . THR A 1 524 ? 16.393 -10.230 -6.861 1.00 97.69 524 THR A O 1
ATOM 4192 N N . LEU A 1 525 ? 17.724 -11.673 -7.947 1.00 98.00 525 LEU A N 1
ATOM 4193 C CA . LEU A 1 525 ? 18.399 -12.209 -6.768 1.00 98.00 525 LEU A CA 1
ATOM 4194 C C . LEU A 1 525 ? 19.802 -11.601 -6.628 1.00 98.00 525 LEU A C 1
ATOM 4196 O O . LEU A 1 525 ? 20.585 -11.610 -7.578 1.00 98.00 525 LEU A O 1
ATOM 4200 N N . SER A 1 526 ? 20.113 -11.069 -5.444 1.00 95.06 526 SER A N 1
ATOM 4201 C CA . SER A 1 526 ? 21.431 -10.517 -5.086 1.00 95.06 526 SER A CA 1
ATOM 4202 C C . SER A 1 526 ? 22.212 -11.475 -4.176 1.00 95.06 526 SER A C 1
ATOM 4204 O O . SER A 1 526 ? 21.681 -12.491 -3.733 1.00 95.06 526 SER A O 1
ATOM 4206 N N . CYS A 1 527 ? 23.463 -11.149 -3.842 1.00 92.69 527 CYS A N 1
ATOM 4207 C CA . CYS A 1 527 ? 24.223 -11.863 -2.802 1.00 92.69 527 CYS A CA 1
ATOM 4208 C C . CYS A 1 527 ? 24.200 -11.147 -1.440 1.00 92.69 527 CYS A C 1
ATOM 4210 O O . CYS A 1 527 ? 24.961 -11.508 -0.542 1.00 92.69 527 CYS A O 1
ATOM 4212 N N . ASN A 1 528 ? 23.346 -10.131 -1.275 1.00 92.38 528 ASN A N 1
ATOM 4213 C CA . ASN A 1 528 ? 23.217 -9.418 -0.009 1.00 92.38 528 ASN A CA 1
ATOM 4214 C C . ASN A 1 528 ? 22.540 -10.319 1.028 1.00 92.38 528 ASN A C 1
ATOM 4216 O O . ASN A 1 528 ? 21.468 -10.862 0.773 1.00 92.38 528 ASN A O 1
ATOM 4220 N N . GLY A 1 529 ? 23.143 -10.452 2.209 1.00 91.25 529 GLY A N 1
ATOM 4221 C CA . GLY A 1 529 ? 22.592 -11.255 3.300 1.00 91.25 529 GLY A CA 1
ATOM 4222 C C . GLY A 1 529 ? 21.362 -10.614 3.944 1.00 91.25 529 GLY A C 1
ATOM 4223 O O . GLY A 1 529 ? 21.345 -9.414 4.212 1.00 91.25 529 GLY A O 1
ATOM 4224 N N . GLY A 1 530 ? 20.339 -11.419 4.236 1.00 92.81 530 GLY A N 1
ATOM 4225 C CA . GLY A 1 530 ? 19.179 -10.991 5.018 1.00 92.81 530 GLY A CA 1
ATOM 4226 C C . GLY A 1 530 ? 17.919 -11.800 4.734 1.00 92.81 530 GLY A C 1
ATOM 4227 O O . GLY A 1 530 ? 17.917 -12.683 3.878 1.00 92.81 530 GLY A O 1
ATOM 4228 N N . ILE A 1 531 ? 16.858 -11.479 5.471 1.00 94.44 531 ILE A N 1
ATOM 4229 C CA . ILE A 1 531 ? 15.499 -11.972 5.229 1.00 94.44 531 ILE A CA 1
ATOM 4230 C C . ILE A 1 531 ? 14.731 -10.885 4.474 1.00 94.44 531 ILE A C 1
ATOM 4232 O O . ILE A 1 531 ? 14.911 -9.691 4.735 1.00 94.44 531 ILE A O 1
ATOM 4236 N N . ASN A 1 532 ? 13.914 -11.294 3.506 1.00 96.88 532 ASN A N 1
ATOM 4237 C CA . ASN A 1 532 ? 13.103 -10.370 2.726 1.00 96.88 532 ASN A CA 1
ATOM 4238 C C . ASN A 1 532 ? 11.755 -10.180 3.410 1.00 96.88 532 ASN A C 1
ATOM 4240 O O . ASN A 1 532 ? 11.047 -11.152 3.662 1.00 96.88 532 ASN A O 1
ATOM 4244 N N . THR A 1 533 ? 11.394 -8.929 3.678 1.00 95.31 533 THR A N 1
ATOM 4245 C CA . THR A 1 533 ? 10.018 -8.567 4.016 1.00 95.31 533 THR A CA 1
ATOM 4246 C C . THR A 1 533 ? 9.284 -8.323 2.708 1.00 95.31 533 THR A C 1
ATOM 4248 O O . THR A 1 533 ? 9.523 -7.321 2.044 1.00 95.31 533 THR A O 1
ATOM 4251 N N . ILE A 1 534 ? 8.449 -9.277 2.313 1.00 94.75 534 ILE A N 1
ATOM 4252 C CA . ILE A 1 534 ? 7.695 -9.236 1.066 1.00 94.75 534 ILE A CA 1
ATOM 4253 C C . ILE A 1 534 ? 6.339 -8.626 1.339 1.00 94.75 534 ILE A C 1
ATOM 4255 O O . ILE A 1 534 ? 5.568 -9.151 2.140 1.00 94.75 534 ILE A O 1
ATOM 4259 N N . GLU A 1 535 ? 6.027 -7.559 0.621 1.00 87.88 535 GLU A N 1
ATOM 4260 C CA . GLU A 1 535 ? 4.737 -6.903 0.692 1.00 87.88 535 GLU A CA 1
ATOM 4261 C C . GLU A 1 535 ? 3.913 -7.217 -0.562 1.00 87.88 535 GLU A C 1
ATOM 4263 O O . GLU A 1 535 ? 4.369 -7.046 -1.694 1.00 87.88 535 GLU A O 1
ATOM 4268 N N . LYS A 1 536 ? 2.670 -7.681 -0.383 1.00 83.62 536 LYS A N 1
ATOM 4269 C CA . LYS A 1 536 ? 1.770 -7.919 -1.518 1.00 83.62 536 LYS A CA 1
ATOM 4270 C C . LYS A 1 536 ? 1.558 -6.624 -2.310 1.00 83.62 536 LYS A C 1
ATOM 4272 O O . LYS A 1 536 ? 1.281 -5.578 -1.727 1.00 83.62 536 LYS A O 1
ATOM 4277 N N . GLY A 1 537 ? 1.678 -6.691 -3.633 1.00 83.25 537 GLY A N 1
ATOM 4278 C CA . GLY A 1 537 ? 1.600 -5.531 -4.522 1.00 83.25 537 GLY A CA 1
ATOM 4279 C C . GLY A 1 537 ? 2.891 -4.716 -4.646 1.00 83.25 537 GLY A C 1
ATOM 4280 O O . GLY A 1 537 ? 2.956 -3.869 -5.532 1.00 83.25 537 GLY A O 1
ATOM 4281 N N . ASP A 1 538 ? 3.920 -4.955 -3.823 1.00 89.31 538 ASP A N 1
ATOM 4282 C CA . ASP A 1 538 ? 5.227 -4.308 -3.989 1.00 89.31 538 ASP A CA 1
ATOM 4283 C C . ASP A 1 538 ? 6.082 -5.040 -5.033 1.00 89.31 538 ASP A C 1
ATOM 4285 O O . ASP A 1 538 ? 6.918 -5.891 -4.728 1.00 89.31 538 ASP A O 1
ATOM 4289 N N . THR A 1 539 ? 5.861 -4.707 -6.304 1.00 89.81 539 THR A N 1
ATOM 4290 C CA . THR A 1 539 ? 6.624 -5.289 -7.414 1.00 89.81 539 THR A CA 1
ATOM 4291 C C . THR A 1 539 ? 8.067 -4.794 -7.472 1.00 89.81 539 THR A C 1
ATOM 4293 O O . THR A 1 539 ? 8.908 -5.460 -8.072 1.00 89.81 539 THR A O 1
ATOM 4296 N N . GLU A 1 540 ? 8.370 -3.638 -6.873 1.00 88.19 540 GLU A N 1
ATOM 4297 C CA . GLU A 1 540 ? 9.729 -3.090 -6.842 1.00 88.19 540 GLU A CA 1
ATOM 4298 C C . GLU A 1 540 ? 10.595 -3.808 -5.806 1.00 88.19 540 GLU A C 1
ATOM 4300 O O . GLU A 1 540 ? 11.769 -4.068 -6.074 1.00 88.19 540 GLU A O 1
ATOM 4305 N N . GLY A 1 541 ? 10.008 -4.208 -4.674 1.00 90.44 541 GLY A N 1
ATOM 4306 C CA . GLY A 1 541 ? 10.664 -4.992 -3.625 1.00 90.44 541 GLY A CA 1
ATOM 4307 C C . GLY A 1 541 ? 11.138 -6.384 -4.057 1.00 90.44 541 GLY A C 1
ATOM 4308 O O . GLY A 1 541 ? 11.906 -7.022 -3.341 1.00 90.44 541 GLY A O 1
ATOM 4309 N N . LEU A 1 542 ? 10.738 -6.857 -5.244 1.00 95.75 542 LEU A N 1
ATOM 4310 C CA . LEU A 1 542 ? 11.235 -8.106 -5.832 1.00 95.75 542 LEU A CA 1
ATOM 4311 C C . LEU A 1 542 ? 12.585 -7.964 -6.549 1.00 95.75 542 LEU A C 1
ATOM 4313 O O . LEU A 1 542 ? 13.159 -8.965 -6.985 1.00 95.75 542 LEU A O 1
ATOM 4317 N N . TYR A 1 543 ? 13.110 -6.748 -6.687 1.00 94.44 543 TYR A N 1
ATOM 4318 C CA . TYR A 1 543 ? 14.427 -6.506 -7.267 1.00 94.44 543 TYR A CA 1
ATOM 4319 C C . TYR A 1 543 ? 15.484 -6.424 -6.170 1.00 94.44 543 TYR A C 1
ATOM 4321 O O . TYR A 1 543 ? 15.321 -5.742 -5.164 1.00 94.44 543 TYR A O 1
ATOM 4329 N N . LEU A 1 544 ? 16.605 -7.102 -6.408 1.00 94.94 544 LEU A N 1
ATOM 4330 C CA . LEU A 1 544 ? 17.738 -7.247 -5.489 1.00 94.94 544 LEU A CA 1
ATOM 4331 C C . LEU A 1 544 ? 17.376 -7.953 -4.175 1.00 94.94 544 LEU A C 1
ATOM 4333 O O . LEU A 1 544 ? 17.902 -7.616 -3.112 1.00 94.94 544 LEU A O 1
ATOM 4337 N N . LEU A 1 545 ? 16.531 -8.983 -4.257 1.00 97.44 545 LEU A N 1
ATOM 4338 C CA . LEU A 1 545 ? 16.183 -9.818 -3.113 1.00 97.44 545 LEU A CA 1
ATOM 4339 C C . LEU A 1 545 ? 17.441 -10.372 -2.439 1.00 97.44 545 LEU A C 1
ATOM 4341 O O . LEU A 1 545 ? 18.410 -10.790 -3.090 1.00 97.44 545 LEU A O 1
ATOM 4345 N N . LYS A 1 546 ? 17.417 -10.342 -1.111 1.00 97.75 546 LYS A N 1
ATOM 4346 C CA . LYS A 1 546 ? 18.498 -10.784 -0.234 1.00 97.75 546 LYS A CA 1
ATOM 4347 C C . LYS A 1 546 ? 18.508 -12.302 -0.156 1.00 97.75 546 LYS A C 1
ATOM 4349 O O . LYS A 1 546 ? 17.451 -12.935 -0.141 1.00 97.75 546 LYS A O 1
ATOM 4354 N N . ARG A 1 547 ? 19.701 -12.882 -0.077 1.00 97.56 547 ARG A N 1
ATOM 4355 C CA . ARG A 1 547 ? 19.913 -14.325 0.032 1.00 97.56 547 ARG A CA 1
ATOM 4356 C C . ARG A 1 547 ? 20.972 -14.631 1.068 1.00 97.56 547 ARG A C 1
ATOM 4358 O O . ARG A 1 547 ? 21.956 -13.907 1.206 1.00 97.56 547 ARG A O 1
ATOM 4365 N N . LYS A 1 548 ? 20.804 -15.741 1.774 1.00 96.50 548 LYS A N 1
ATOM 4366 C CA . LYS A 1 548 ? 21.789 -16.224 2.738 1.00 96.50 548 LYS A CA 1
ATOM 4367 C C . LYS A 1 548 ? 22.533 -17.427 2.177 1.00 96.50 548 LYS A C 1
ATOM 4369 O O . LYS A 1 548 ? 21.930 -18.467 1.923 1.00 96.50 548 LYS A O 1
ATOM 4374 N N . LEU A 1 549 ? 23.845 -17.274 1.998 1.00 96.50 549 LEU A N 1
ATOM 4375 C CA . LEU A 1 549 ? 24.723 -18.354 1.553 1.00 96.50 549 LEU A CA 1
ATOM 4376 C C . LEU A 1 549 ? 24.772 -19.465 2.604 1.00 96.50 549 LEU A C 1
ATOM 4378 O O . LEU A 1 549 ? 25.145 -19.228 3.757 1.00 96.50 549 LEU A O 1
ATOM 4382 N N . ARG A 1 550 ? 24.468 -20.691 2.188 1.00 96.81 550 ARG A N 1
ATOM 4383 C CA . ARG A 1 550 ? 24.637 -21.877 3.018 1.00 96.81 550 ARG A CA 1
ATOM 4384 C C . ARG A 1 550 ? 26.058 -22.423 2.888 1.00 96.81 550 ARG A C 1
ATOM 4386 O O . ARG A 1 550 ? 26.336 -23.273 2.051 1.00 96.81 550 ARG A O 1
ATOM 4393 N N . THR A 1 551 ? 26.949 -21.965 3.767 1.00 95.56 551 THR A N 1
ATOM 4394 C CA . THR A 1 551 ? 28.317 -22.505 3.904 1.00 95.56 551 THR A CA 1
ATOM 4395 C C . THR A 1 551 ? 28.339 -23.692 4.867 1.00 95.56 551 THR A C 1
ATOM 4397 O O . THR A 1 551 ? 27.453 -23.766 5.716 1.00 95.56 551 THR A O 1
ATOM 4400 N N . PRO A 1 552 ? 29.362 -24.571 4.862 1.00 92.38 552 PRO A N 1
ATOM 4401 C CA . PRO A 1 552 ? 29.471 -25.681 5.818 1.00 92.38 552 PRO A CA 1
ATOM 4402 C C . PRO A 1 552 ? 29.487 -25.267 7.299 1.00 92.38 552 PRO A C 1
ATOM 4404 O O . PRO A 1 552 ? 29.272 -26.109 8.165 1.00 92.38 552 PRO A O 1
ATOM 4407 N N . LYS A 1 553 ? 29.777 -23.992 7.594 1.00 90.12 553 LYS A N 1
ATOM 4408 C CA . LYS A 1 553 ? 29.946 -23.469 8.959 1.00 90.12 553 LYS A CA 1
ATOM 4409 C C . LYS A 1 553 ? 28.652 -22.945 9.579 1.00 90.12 553 LYS A C 1
ATOM 4411 O O . LYS A 1 553 ? 28.567 -22.901 10.798 1.00 90.12 553 LYS A O 1
ATOM 4416 N N . ALA A 1 554 ? 27.685 -22.530 8.764 1.00 89.94 554 ALA A N 1
ATOM 4417 C CA . ALA A 1 554 ? 26.393 -22.054 9.250 1.00 89.94 554 ALA A CA 1
ATOM 4418 C C . ALA A 1 554 ? 25.439 -23.234 9.460 1.00 89.94 554 ALA A C 1
ATOM 4420 O O . ALA A 1 554 ? 25.503 -24.219 8.731 1.00 89.94 554 ALA A O 1
ATOM 4421 N N . SER A 1 555 ? 24.529 -23.154 10.417 1.00 91.81 555 SER A N 1
ATOM 4422 C CA . SER A 1 555 ? 23.386 -24.061 10.509 1.00 91.81 555 SER A CA 1
ATOM 4423 C C . SER A 1 555 ? 22.185 -23.484 9.763 1.00 91.81 555 SER A C 1
ATOM 4425 O O . SER A 1 555 ? 22.037 -22.269 9.639 1.00 91.81 555 SER A O 1
ATOM 4427 N N . ILE A 1 556 ? 21.283 -24.347 9.294 1.00 94.62 556 ILE A N 1
ATOM 4428 C CA . ILE A 1 556 ? 20.045 -23.894 8.648 1.00 94.62 556 ILE A CA 1
ATOM 4429 C C . ILE A 1 556 ? 19.192 -23.017 9.581 1.00 94.62 556 ILE A C 1
ATOM 4431 O O . ILE A 1 556 ? 18.609 -22.037 9.133 1.00 94.62 556 ILE A O 1
ATOM 4435 N N . ALA A 1 557 ? 19.189 -23.309 10.885 1.00 93.38 557 ALA A N 1
ATOM 4436 C CA . ALA A 1 557 ? 18.452 -22.547 11.889 1.00 93.38 557 ALA A CA 1
ATOM 4437 C C . ALA A 1 557 ? 18.953 -21.097 12.010 1.00 93.38 557 ALA A C 1
ATOM 4439 O O . ALA A 1 557 ? 18.142 -20.180 12.078 1.00 93.38 557 ALA A O 1
ATOM 4440 N N . GLU A 1 558 ? 20.272 -20.878 11.977 1.00 92.81 558 GLU A N 1
ATOM 4441 C CA . GLU A 1 558 ? 20.870 -19.532 11.999 1.00 92.81 558 GLU A CA 1
ATOM 4442 C C . GLU A 1 558 ? 20.559 -18.741 10.725 1.00 92.81 558 GLU A C 1
ATOM 4444 O O . GLU A 1 558 ? 20.434 -17.518 10.753 1.00 92.81 558 GLU A O 1
ATOM 4449 N N . LEU A 1 559 ? 20.417 -19.419 9.584 1.00 92.19 559 LEU A N 1
ATOM 4450 C CA . LEU A 1 559 ? 20.043 -18.740 8.347 1.00 92.19 559 LEU A CA 1
ATOM 4451 C C . LEU A 1 559 ? 18.566 -18.318 8.347 1.00 92.19 559 LEU A C 1
ATOM 4453 O O . LEU A 1 559 ? 18.214 -17.372 7.651 1.00 92.19 559 LEU A O 1
ATOM 4457 N N . LEU A 1 560 ? 17.707 -18.949 9.143 1.00 92.88 560 LEU A N 1
ATOM 4458 C CA . LEU A 1 560 ? 16.272 -18.645 9.178 1.00 92.88 560 LEU A CA 1
ATOM 4459 C C . LEU A 1 560 ? 15.879 -17.557 10.195 1.00 92.88 560 LEU A C 1
ATOM 4461 O O . LEU A 1 560 ? 14.727 -17.128 10.175 1.00 92.88 560 LEU A O 1
ATOM 4465 N N . GLN A 1 561 ? 16.815 -17.118 11.046 1.00 79.38 561 GLN A N 1
ATOM 4466 C CA . GLN A 1 561 ? 16.684 -15.979 11.975 1.00 79.38 561 GLN A CA 1
ATOM 4467 C C . GLN A 1 561 ? 17.242 -14.703 11.353 1.00 79.38 561 GLN A C 1
ATOM 4469 O O . GLN A 1 561 ? 16.640 -13.628 11.532 1.00 79.38 561 GLN A O 1
#

Sequence (561 aa):
MAKKFFSVFLICLLVCVMVSEHSVQGLMVTSDKANKDYIKWVDFDITYEALEDAMNVDIETYEQDLHVSWVDILAFLACKYGGDFSMYSHKDIDWFVETLNEGSSVEDITSNMKSYPYYYKAYCAVIGNFLGLDKDGNYGLTAYSPVAEGYWYTDSDDFGNGRSYGFARKHLGHDMFCSVGTPVAAVEGGKVEALGWNQYGGWRIGIRSNDGFRYYYYAHLRKDSPYIKDLKEGDTVKAGQIIGYSGQSGYSVKENVNNINVPHLHFGMQLVFDESQKECNSEIWIDTYALIRLLSKHRASPEIKETAKTAAATAQVPILMYHGLTKKQSQVNDYFIPATTFESDMKYLKENGYTAITMTELIDYVYDKTGKIALPEKPVIITFDDGYCNNYNYATPALEKYGMKAVLSVIGHACEEASVADHRAEDYCNVTWDQIKEMSDSGLWEIQNHTWDSHEAKGGRKGASKKEWESEDVYEKILKEDLSILQKKLKETTGVYPNTFTWPFGAYTEDSRDLLKSMGFKATLSCNGGINTIEKGDTEGLYLLKRKLRTPKASIAELLQ

Foldseek 3Di:
DPPPPPVVVVVVVVVVVVVVPDDDPPPPPPPPCPVDPDDLEDQDQAALVLQVLLQVQQQVCVPPPDHDHSLLLQLLVCLVVVSDCVVPDSVSVVVVVVVVVVPDDSCRSCVVRPCSVVSSVRVCLVCVPQWDQDPVGRIHGQFAQQFFPPWDWDFDQQFQPWDDQPDTDGQQFTKTQTDWFGFTWDRAKFFFADFFQDQAFATWTWGAHPVRFKIKIKGQAAFPFFFDPPDDGGDIDHRQARGGTWHQGHNHPDHRDRPHPTTIITIWMWTDPDPVLPPDPRIHIYRCPSVSVNNVVGHHHSPNPPPDPPVFPWAWEAEAEAAAEDCDPVPAFLRYYHLVQLLVLLVVCLVVQEAEDDPVLLLCQQPDPPNPRDDGNHYYAYEYEAAQLRCLVRVVVSCVVSVHAYEYAHAQQQQVCQQPDPDDPNRGGGHHLQSLLVSLVVVRYHYAHQWNHQQDCPDQRHRLADGPPDDPVVSLVVSCVGRVVVQVSSCVRNVDGHQEYETRVQHYDPVCPVSSVVVNHQAYEGAAQDIQGRGRNPSVSRYHDYHDRDHNPDHSVVSSD

pLDDT: mean 88.89, std 16.2, range [26.94, 98.88]

Organism: NCBI:txid1776384

Secondary structure (DSSP, 8-state):
--SSSSTTHHHHHHHTTSSSSSS------------------------HHHHHHHHHHHHHHTTSSS---HHHHHHHHHHHHTT-GGG--HHHHHHHHHHHHTT--HHHHHTT-TTHHHHHHHHHHHHTTSEEE-TTS-EEE---BSB-TT--EE----TT-EEEESEEEE--SEEEEE-TTPEEEPSS-EEEEEEEEETTTEEEEEEEETTSSEEEEEESBPSS--B-TT--TT-EE-TT-EEEEBB--BS-SSSS-B--SS-BEEEEEEE-SSGGGTTSTT-EEEP-HHHHHHHTTSB-------S---S--EEEE-EEEE-EEES-GGG-SSSEEEHHHHHHHHHHHHHTT-EE--HHHHHHHHH-TTS-----SSEEEEEE-TTBHHIIIIIHHHHHHHT--EEEEE-HHHHHHHHH-SS--TTTSBPPHHHHHHHHHTTSEEEEE--SS----SSS--TTPPPTTS-HHHHHHHHHHHHHHHHHHHHHHHSS---EEEPGGG---GGGHHHHHHTT--EEE-S--S-EEEETT-SSTTTTB--EE--TTS-HHHHH-

Radius of gyration: 35.7 Å; chains: 1; bounding box: 101×80×92 Å